Protein AF-0000000083251288 (afdb_homodimer)

Structure (mmCIF, N/CA/C/O backbone):
data_AF-0000000083251288-model_v1
#
loop_
_entity.id
_entity.type
_entity.pdbx_description
1 polymer 'Glycosyl hydrolase family 43'
#
loop_
_atom_site.group_PDB
_atom_site.id
_atom_site.type_symbol
_atom_site.label_atom_id
_atom_site.label_alt_id
_atom_site.label_comp_id
_atom_site.label_asym_id
_atom_site.label_entity_id
_atom_site.label_seq_id
_atom_site.pdbx_PDB_ins_code
_atom_site.Cartn_x
_atom_site.Cartn_y
_atom_site.Cartn_z
_atom_site.occupancy
_atom_site.B_iso_or_equiv
_atom_site.auth_seq_id
_atom_site.auth_comp_id
_atom_site.auth_asym_id
_atom_site.auth_atom_id
_atom_site.pdbx_PDB_model_num
ATOM 1 N N . MET A 1 1 ? -19.125 -32.562 -1.504 1 80.56 1 MET A N 1
ATOM 2 C CA . MET A 1 1 ? -19.219 -31.297 -2.209 1 80.56 1 MET A CA 1
ATOM 3 C C . MET A 1 1 ? -17.906 -30.531 -2.102 1 80.56 1 MET A C 1
ATOM 5 O O . MET A 1 1 ? -17.266 -30.531 -1.051 1 80.56 1 MET A O 1
ATOM 9 N N . GLN A 1 2 ? -17.344 -30.094 -3.359 1 93.19 2 GLN A N 1
ATOM 10 C CA . GLN A 1 2 ? -16.078 -29.359 -3.344 1 93.19 2 GLN A CA 1
ATOM 11 C C . GLN A 1 2 ? -16.281 -27.906 -3.738 1 93.19 2 GLN A C 1
ATOM 13 O O . GLN A 1 2 ? -17.297 -27.562 -4.336 1 93.19 2 GLN A O 1
ATOM 18 N N . ALA A 1 3 ? -15.492 -27.047 -3.227 1 98.12 3 ALA A N 1
ATOM 19 C CA . ALA A 1 3 ? -15.398 -25.625 -3.588 1 98.12 3 ALA A CA 1
ATOM 20 C C . ALA A 1 3 ? -13.969 -25.266 -3.979 1 98.12 3 ALA A C 1
ATOM 22 O O . ALA A 1 3 ? -13.133 -26.141 -4.195 1 98.12 3 ALA A O 1
ATOM 23 N N . TYR A 1 4 ? -13.805 -23.938 -4.242 1 98.31 4 TYR A N 1
ATOM 24 C CA . TYR A 1 4 ? -12.516 -23.547 -4.781 1 98.31 4 TYR A CA 1
ATOM 25 C C . TYR A 1 4 ? -12.055 -22.219 -4.176 1 98.31 4 TYR A C 1
ATOM 27 O O . TYR A 1 4 ? -12.875 -21.359 -3.863 1 98.31 4 TYR A O 1
ATOM 35 N N . VAL A 1 5 ? -10.758 -22.109 -3.984 1 98.44 5 VAL A N 1
ATOM 36 C CA . VAL A 1 5 ? -10.141 -20.828 -3.646 1 98.44 5 VAL A CA 1
ATOM 37 C C . VAL A 1 5 ? -9.141 -20.438 -4.734 1 98.44 5 VAL A C 1
ATOM 39 O O . VAL A 1 5 ? -8.445 -21.281 -5.281 1 98.44 5 VAL A O 1
ATOM 42 N N . PHE A 1 6 ? -9.18 -19.234 -5.105 1 97.56 6 PHE A N 1
ATOM 43 C CA . PHE A 1 6 ? -8.266 -18.594 -6.051 1 97.56 6 PHE A CA 1
ATOM 44 C C . PHE A 1 6 ? -7.371 -17.578 -5.348 1 97.56 6 PHE A C 1
ATOM 46 O O . PHE A 1 6 ? -7.859 -16.609 -4.773 1 97.56 6 PHE A O 1
ATOM 53 N N . VAL A 1 7 ? -6.062 -17.797 -5.285 1 98 7 VAL A N 1
ATOM 54 C CA . VAL A 1 7 ? -5.105 -16.859 -4.703 1 98 7 VAL A CA 1
ATOM 55 C C . VAL A 1 7 ? -4.426 -16.062 -5.816 1 98 7 VAL A C 1
ATOM 57 O O . VAL A 1 7 ? -3.889 -16.641 -6.762 1 98 7 VAL A O 1
ATOM 60 N N . HIS A 1 8 ? -4.48 -14.727 -5.703 1 96.62 8 HIS A N 1
ATOM 61 C CA . HIS A 1 8 ? -4.066 -13.875 -6.805 1 96.62 8 HIS A CA 1
ATOM 62 C C . HIS A 1 8 ? -3.654 -12.492 -6.305 1 96.62 8 HIS A C 1
ATOM 64 O O . HIS A 1 8 ? -3.658 -12.242 -5.098 1 96.62 8 HIS A O 1
ATOM 70 N N . PHE A 1 9 ? -3.119 -11.734 -7.219 1 95.5 9 PHE A N 1
ATOM 71 C CA . PHE A 1 9 ? -2.908 -10.32 -6.93 1 95.5 9 PHE A CA 1
ATOM 72 C C . PHE A 1 9 ? -3.781 -9.445 -7.828 1 95.5 9 PHE A C 1
ATOM 74 O O . PHE A 1 9 ? -4.586 -9.961 -8.609 1 95.5 9 PHE A O 1
ATOM 81 N N . LYS A 1 10 ? -3.758 -8.188 -7.598 1 90.5 10 LYS A N 1
ATOM 82 C CA . LYS A 1 10 ? -4.414 -7.203 -8.453 1 90.5 10 LYS A CA 1
ATOM 83 C C . LYS A 1 10 ? -3.393 -6.301 -9.133 1 90.5 10 LYS A C 1
ATOM 85 O O . LYS A 1 10 ? -2.398 -5.902 -8.523 1 90.5 10 LYS A O 1
ATOM 90 N N . GLU A 1 11 ? -3.604 -6.109 -10.32 1 86.5 11 GLU A N 1
ATOM 91 C CA . GLU A 1 11 ? -2.717 -5.184 -11.023 1 86.5 11 GLU A CA 1
ATOM 92 C C . GLU A 1 11 ? -3.162 -3.736 -10.828 1 86.5 11 GLU A C 1
ATOM 94 O O . GLU A 1 11 ? -4.098 -3.275 -11.477 1 86.5 11 GLU A O 1
ATOM 99 N N . LYS A 1 12 ? -2.48 -3.143 -9.891 1 86.12 12 LYS A N 1
ATOM 100 C CA . LYS A 1 12 ? -2.68 -1.728 -9.586 1 86.12 12 LYS A CA 1
ATOM 101 C C . LYS A 1 12 ? -1.348 -0.984 -9.531 1 86.12 12 LYS A C 1
ATOM 103 O O . LYS A 1 12 ? -0.313 -1.575 -9.219 1 86.12 12 LYS A O 1
ATOM 108 N N . ARG A 1 13 ? -1.428 0.3 -9.805 1 87.62 13 ARG A N 1
ATOM 109 C CA . ARG A 1 13 ? -0.228 1.123 -9.688 1 87.62 13 ARG A CA 1
ATOM 110 C C . ARG A 1 13 ? -0.045 1.636 -8.266 1 87.62 13 ARG A C 1
ATOM 112 O O . ARG A 1 13 ? 0.774 2.523 -8.023 1 87.62 13 ARG A O 1
ATOM 119 N N . THR A 1 14 ? -0.811 1.129 -7.383 1 92.06 14 THR A N 1
ATOM 120 C CA . THR A 1 14 ? -0.75 1.495 -5.973 1 92.06 14 THR A CA 1
ATOM 121 C C . THR A 1 14 ? -0.224 0.334 -5.137 1 92.06 14 THR A C 1
ATOM 123 O O . THR A 1 14 ? -0.288 -0.823 -5.559 1 92.06 14 THR A O 1
ATOM 126 N N . PRO A 1 15 ? 0.339 0.63 -3.998 1 91.5 15 PRO A N 1
ATOM 127 C CA . PRO A 1 15 ? 1.027 -0.405 -3.223 1 91.5 15 PRO A CA 1
ATOM 128 C C . PRO A 1 15 ? 0.085 -1.506 -2.74 1 91.5 15 PRO A C 1
ATOM 130 O O . PRO A 1 15 ? 0.54 -2.547 -2.26 1 91.5 15 PRO A O 1
ATOM 133 N N . ASP A 1 16 ? -1.212 -1.364 -2.838 1 91.81 16 ASP A N 1
ATOM 134 C CA . ASP A 1 16 ? -2.145 -2.389 -2.379 1 91.81 16 ASP A CA 1
ATOM 135 C C . ASP A 1 16 ? -2.49 -3.361 -3.504 1 91.81 16 ASP A C 1
ATOM 137 O O . ASP A 1 16 ? -3.266 -4.301 -3.305 1 91.81 16 ASP A O 1
ATOM 141 N N . GLY A 1 17 ? -1.957 -3.221 -4.629 1 91.81 17 GLY A N 1
ATOM 142 C CA . GLY A 1 17 ? -2.273 -4.09 -5.75 1 91.81 17 GLY A CA 1
ATOM 143 C C . GLY A 1 17 ? -1.552 -5.422 -5.695 1 91.81 17 GLY A C 1
ATOM 144 O O . GLY A 1 17 ? -2.186 -6.48 -5.723 1 91.81 17 GLY A O 1
ATOM 145 N N . GLU A 1 18 ? -0.26 -5.402 -5.699 1 94.44 18 GLU A N 1
ATOM 146 C CA . GLU A 1 18 ? 0.571 -6.602 -5.727 1 94.44 18 GLU A CA 1
ATOM 147 C C . GLU A 1 18 ? 0.778 -7.16 -4.32 1 94.44 18 GLU A C 1
ATOM 149 O O . GLU A 1 18 ? 1.913 -7.262 -3.848 1 94.44 18 GLU A O 1
ATOM 154 N N . GLN A 1 19 ? -0.392 -7.516 -3.691 1 96.94 19 GLN A N 1
ATOM 155 C CA . GLN A 1 19 ? -0.513 -8.211 -2.414 1 96.94 19 GLN A CA 1
ATOM 156 C C . GLN A 1 19 ? -1.325 -9.492 -2.557 1 96.94 19 GLN A C 1
ATOM 158 O O . GLN A 1 19 ? -1.715 -9.867 -3.664 1 96.94 19 GLN A O 1
ATOM 163 N N . VAL A 1 20 ? -1.642 -10.18 -1.428 1 97.69 20 VAL A N 1
ATOM 164 C CA . VAL A 1 20 ? -2.314 -11.469 -1.509 1 97.69 20 VAL A CA 1
ATOM 165 C C . VAL A 1 20 ? -3.826 -11.273 -1.425 1 97.69 20 VAL A C 1
ATOM 167 O O . VAL A 1 20 ? -4.336 -10.758 -0.427 1 97.69 20 VAL A O 1
ATOM 170 N N . TYR A 1 21 ? -4.496 -11.695 -2.424 1 96.81 21 TYR A N 1
ATOM 171 C CA . TYR A 1 21 ? -5.953 -11.664 -2.492 1 96.81 21 TYR A CA 1
ATOM 172 C C . TYR A 1 21 ? -6.52 -13.062 -2.691 1 96.81 21 TYR A C 1
ATOM 174 O O . TYR A 1 21 ? -5.855 -13.93 -3.258 1 96.81 21 TYR A O 1
ATOM 182 N N . PHE A 1 22 ? -7.746 -13.203 -2.199 1 97.75 22 PHE A N 1
ATOM 183 C CA . PHE A 1 22 ? -8.438 -14.477 -2.381 1 97.75 22 PHE A CA 1
ATOM 184 C C . PHE A 1 22 ? -9.766 -14.266 -3.1 1 97.75 22 PHE A C 1
ATOM 186 O O . PHE A 1 22 ? -10.438 -13.25 -2.891 1 97.75 22 PHE A O 1
ATOM 193 N N . GLY A 1 23 ? -10.109 -15.156 -3.932 1 97.06 23 GLY A N 1
ATOM 194 C CA . GLY A 1 23 ? -11.453 -15.406 -4.438 1 97.06 23 GLY A CA 1
ATOM 195 C C . GLY A 1 23 ? -11.953 -16.812 -4.145 1 97.06 23 GLY A C 1
ATOM 196 O O . GLY A 1 23 ? -11.156 -17.734 -3.971 1 97.06 23 GLY A O 1
ATOM 197 N N . ILE A 1 24 ? -13.273 -16.938 -4.066 1 98.06 24 ILE A N 1
ATOM 198 C CA . ILE A 1 24 ? -13.828 -18.281 -3.824 1 98.06 24 ILE A CA 1
ATOM 199 C C . ILE A 1 24 ? -14.977 -18.531 -4.789 1 98.06 24 ILE A C 1
ATOM 201 O O . ILE A 1 24 ? -15.57 -17.594 -5.336 1 98.06 24 ILE A O 1
ATOM 205 N N . SER A 1 25 ? -15.219 -19.75 -5.004 1 97.12 25 SER A N 1
ATOM 206 C CA . SER A 1 25 ? -16.297 -20.219 -5.875 1 97.12 25 SER A CA 1
ATOM 207 C C . SER A 1 25 ? -16.812 -21.578 -5.445 1 97.12 25 SER A C 1
ATOM 209 O O . SER A 1 25 ? -16.031 -22.438 -5.031 1 97.12 25 SER A O 1
ATOM 211 N N . LYS A 1 26 ? -18.109 -21.812 -5.594 1 95.81 26 LYS A N 1
ATOM 212 C CA . LYS A 1 26 ? -18.703 -23.109 -5.285 1 95.81 26 LYS A CA 1
ATOM 213 C C . LYS A 1 26 ? -18.641 -24.047 -6.492 1 95.81 26 LYS A C 1
ATOM 215 O O . LYS A 1 26 ? -18.672 -25.266 -6.34 1 95.81 26 LYS A O 1
ATOM 220 N N . ASP A 1 27 ? -18.562 -23.422 -7.66 1 93.62 27 ASP A N 1
ATOM 221 C CA . ASP A 1 27 ? -18.734 -24.266 -8.836 1 93.62 27 ASP A CA 1
ATOM 222 C C . ASP A 1 27 ? -17.547 -24.141 -9.781 1 93.62 27 ASP A C 1
ATOM 224 O O . ASP A 1 27 ? -17.484 -24.828 -10.805 1 93.62 27 ASP A O 1
ATOM 228 N N . GLY A 1 28 ? -16.609 -23.266 -9.523 1 92.81 28 GLY A N 1
ATOM 229 C CA . GLY A 1 28 ? -15.453 -23.078 -10.383 1 92.81 28 GLY A CA 1
ATOM 230 C C . GLY A 1 28 ? -15.695 -22.078 -11.492 1 92.81 28 GLY A C 1
ATOM 231 O O . GLY A 1 28 ? -14.789 -21.766 -12.266 1 92.81 28 GLY A O 1
ATOM 232 N N . PHE A 1 29 ? -16.891 -21.406 -11.523 1 92.69 29 PHE A N 1
ATOM 233 C CA . PHE A 1 29 ? -17.219 -20.5 -12.617 1 92.69 29 PHE A CA 1
ATOM 234 C C . PHE A 1 29 ? -17.656 -19.141 -12.07 1 92.69 29 PHE A C 1
ATOM 236 O O . PHE A 1 29 ? -17.328 -18.109 -12.656 1 92.69 29 PHE A O 1
ATOM 243 N N . GLN A 1 30 ? -18.359 -19.203 -11.039 1 93.62 30 GLN A N 1
ATOM 244 C CA . GLN A 1 30 ? -18.797 -17.969 -10.398 1 93.62 30 GLN A CA 1
ATOM 245 C C . GLN A 1 30 ? -17.938 -17.641 -9.18 1 93.62 30 GLN A C 1
ATOM 247 O O . GLN A 1 30 ? -18 -18.328 -8.164 1 93.62 30 GLN A O 1
ATOM 252 N N . TRP A 1 31 ? -17.266 -16.562 -9.312 1 94.81 31 TRP A N 1
ATOM 253 C CA . TRP A 1 31 ? -16.266 -16.266 -8.289 1 94.81 31 TRP A CA 1
ATOM 254 C C . TRP A 1 31 ? -16.656 -15.008 -7.512 1 94.81 31 TRP A C 1
ATOM 256 O O . TRP A 1 31 ? -17.281 -14.094 -8.062 1 94.81 31 TRP A O 1
ATOM 266 N N . GLU A 1 32 ? -16.344 -14.977 -6.277 1 95.44 32 GLU A N 1
ATOM 267 C CA . GLU A 1 32 ? -16.547 -13.805 -5.426 1 95.44 32 GLU A CA 1
ATOM 268 C C . GLU A 1 32 ? -15.297 -13.477 -4.629 1 95.44 32 GLU A C 1
ATOM 270 O O . GLU A 1 32 ? -14.477 -14.359 -4.348 1 95.44 32 GLU A O 1
ATOM 275 N N . ALA A 1 33 ? -15.188 -12.25 -4.301 1 95.25 33 ALA A N 1
ATOM 276 C CA . ALA A 1 33 ? -14.008 -11.797 -3.562 1 95.25 33 ALA A CA 1
ATOM 277 C C . ALA A 1 33 ? -14.109 -12.172 -2.088 1 95.25 33 ALA A C 1
ATOM 279 O O . ALA A 1 33 ? -15.211 -12.273 -1.539 1 95.25 33 ALA A O 1
ATOM 280 N N . VAL A 1 34 ? -12.992 -12.375 -1.491 1 96.75 34 VAL A N 1
ATOM 281 C CA . VAL A 1 34 ? -12.875 -12.602 -0.055 1 96.75 34 VAL A CA 1
ATOM 282 C C . VAL A 1 34 ? -12.398 -11.32 0.632 1 96.75 34 VAL A C 1
ATOM 284 O O . VAL A 1 34 ? -11.766 -10.469 0.005 1 96.75 34 VAL A O 1
ATOM 287 N N . ASN A 1 35 ? -12.766 -11.133 1.921 1 95.31 35 ASN A N 1
ATOM 288 C CA . ASN A 1 35 ? -12.352 -10 2.738 1 95.31 35 ASN A CA 1
ATOM 289 C C . ASN A 1 35 ? -12.773 -8.672 2.115 1 95.31 35 ASN A C 1
ATOM 291 O O . ASN A 1 35 ? -11.992 -7.715 2.098 1 95.31 35 ASN A O 1
ATOM 295 N N . GLU A 1 36 ? -13.906 -8.734 1.482 1 90.19 36 GLU A N 1
ATOM 296 C CA . GLU A 1 36 ? -14.516 -7.559 0.87 1 90.19 36 GLU A CA 1
ATOM 297 C C . GLU A 1 36 ? -13.625 -6.973 -0.218 1 90.19 36 GLU A C 1
ATOM 299 O O . GLU A 1 36 ? -13.594 -5.758 -0.419 1 90.19 36 GLU A O 1
ATOM 304 N N . GLY A 1 37 ? -12.812 -7.848 -0.796 1 90.88 37 GLY A N 1
ATOM 305 C CA . GLY A 1 37 ? -11.977 -7.418 -1.906 1 90.88 37 GLY A CA 1
ATOM 306 C C . GLY A 1 37 ? -10.68 -6.77 -1.463 1 90.88 37 GLY A C 1
ATOM 307 O O . GLY A 1 37 ? -9.945 -6.211 -2.281 1 90.88 37 GLY A O 1
ATOM 308 N N . ASN A 1 38 ? -10.336 -6.812 -0.166 1 91.44 38 ASN A N 1
ATOM 309 C CA . ASN A 1 38 ? -9.078 -6.297 0.355 1 91.44 38 ASN A CA 1
ATOM 310 C C . ASN A 1 38 ? -8.023 -7.395 0.469 1 91.44 38 ASN A C 1
ATOM 312 O O . ASN A 1 38 ? -8.359 -8.578 0.501 1 91.44 38 ASN A O 1
ATOM 316 N N . PRO A 1 39 ? -6.773 -6.996 0.519 1 94.5 39 PRO A N 1
ATOM 317 C CA . PRO A 1 39 ? -5.738 -8.023 0.658 1 94.5 39 PRO A CA 1
ATOM 318 C C . PRO A 1 39 ? -5.91 -8.867 1.919 1 94.5 39 PRO A C 1
ATOM 320 O O . PRO A 1 39 ? -6.289 -8.344 2.971 1 94.5 39 PRO A O 1
ATOM 323 N N . VAL A 1 40 ? -5.637 -10.109 1.778 1 96.06 40 VAL A N 1
ATOM 324 C CA . VAL A 1 40 ? -5.656 -11.031 2.906 1 96.06 40 VAL A CA 1
ATOM 325 C C . VAL A 1 40 ? -4.301 -11.023 3.609 1 96.06 40 VAL A C 1
ATOM 327 O O . VAL A 1 40 ? -4.23 -11.172 4.832 1 96.06 40 VAL A O 1
ATOM 330 N N . LEU A 1 41 ? -3.229 -10.891 2.871 1 96.12 41 LEU A N 1
ATOM 331 C CA . LEU A 1 41 ? -1.868 -10.773 3.385 1 96.12 41 LEU A CA 1
ATOM 332 C C . LEU A 1 41 ? -1.129 -9.625 2.699 1 96.12 41 LEU A C 1
ATOM 334 O O . LEU A 1 41 ? -1.398 -9.312 1.536 1 96.12 41 LEU A O 1
ATOM 338 N N . TRP A 1 42 ? -0.216 -9.102 3.443 1 94.88 42 TRP A N 1
ATOM 339 C CA . TRP A 1 42 ? 0.655 -8.039 2.947 1 94.88 42 TRP A CA 1
ATOM 340 C C . TRP A 1 42 ? 2.117 -8.477 2.98 1 94.88 42 TRP A C 1
ATOM 342 O O . TRP A 1 42 ? 2.547 -9.148 3.916 1 94.88 42 TRP A O 1
ATOM 352 N N . SER A 1 43 ? 2.887 -8.062 2.021 1 95.81 43 SER A N 1
ATOM 353 C CA . SER A 1 43 ? 4.324 -8.305 2.023 1 95.81 43 SER A CA 1
ATOM 354 C C . SER A 1 43 ? 5.07 -7.199 2.766 1 95.81 43 SER A C 1
ATOM 356 O O . SER A 1 43 ? 4.902 -6.02 2.463 1 95.81 43 SER A O 1
ATOM 358 N N . TYR A 1 44 ? 5.91 -7.555 3.674 1 93.31 44 TYR A N 1
ATOM 359 C CA . TYR A 1 44 ? 6.637 -6.586 4.488 1 93.31 44 TYR A CA 1
ATOM 360 C C . TYR A 1 44 ? 8.117 -6.559 4.117 1 93.31 44 TYR A C 1
ATOM 362 O O . TYR A 1 44 ? 8.812 -5.578 4.387 1 93.31 44 TYR A O 1
ATOM 370 N N . TYR A 1 45 ? 8.562 -7.605 3.551 1 94.12 45 TYR A N 1
ATOM 371 C CA . TYR A 1 45 ? 9.984 -7.758 3.273 1 94.12 45 TYR A CA 1
ATOM 372 C C . TYR A 1 45 ? 10.242 -7.875 1.776 1 94.12 45 TYR A C 1
ATOM 374 O O . TYR A 1 45 ? 9.305 -8.062 0.994 1 94.12 45 TYR A O 1
ATOM 382 N N . GLY A 1 46 ? 11.492 -7.754 1.396 1 93.94 46 GLY A N 1
ATOM 383 C CA . GLY A 1 46 ? 11.852 -7.832 -0.012 1 93.94 46 GLY A CA 1
ATOM 384 C C . GLY A 1 46 ? 11.406 -6.621 -0.81 1 93.94 46 GLY A C 1
ATOM 385 O O . GLY A 1 46 ? 11.68 -5.484 -0.423 1 93.94 46 GLY A O 1
ATOM 386 N N . ASP A 1 47 ? 10.75 -6.902 -1.907 1 94.44 47 ASP A N 1
ATOM 387 C CA . ASP A 1 47 ? 10.328 -5.824 -2.797 1 94.44 47 ASP A CA 1
ATOM 388 C C . ASP A 1 47 ? 9.055 -5.156 -2.289 1 94.44 47 ASP A C 1
ATOM 390 O O . ASP A 1 47 ? 8.562 -4.207 -2.9 1 94.44 47 ASP A O 1
ATOM 394 N N . LYS A 1 48 ? 8.445 -5.742 -1.238 1 92.62 48 LYS A N 1
ATOM 395 C CA . LYS A 1 48 ? 7.254 -5.23 -0.56 1 92.62 48 LYS A CA 1
ATOM 396 C C . LYS A 1 48 ? 6.027 -5.312 -1.462 1 92.62 48 LYS A C 1
ATOM 398 O O . LYS A 1 48 ? 5.141 -4.461 -1.393 1 92.62 48 LYS A O 1
ATOM 403 N N . GLY A 1 49 ? 6.031 -6.195 -2.348 1 96.19 49 GLY A N 1
ATOM 404 C CA . GLY A 1 49 ? 4.961 -6.656 -3.221 1 96.19 49 GLY A CA 1
ATOM 405 C C . GLY A 1 49 ? 5.125 -8.102 -3.654 1 96.19 49 GLY A C 1
ATOM 406 O O . GLY A 1 49 ? 6.246 -8.617 -3.707 1 96.19 49 GLY A O 1
ATOM 407 N N . VAL A 1 50 ? 4.02 -8.711 -3.924 1 97.88 50 VAL A N 1
ATOM 408 C CA . VAL A 1 50 ? 4.059 -10.094 -4.371 1 97.88 50 VAL A CA 1
ATOM 409 C C . VAL A 1 50 ? 3.107 -10.281 -5.551 1 97.88 50 VAL A C 1
ATOM 411 O O . VAL A 1 50 ? 2.041 -9.672 -5.602 1 97.88 50 VAL A O 1
ATOM 414 N N . ARG A 1 51 ? 3.564 -11.18 -6.445 1 96.56 51 ARG A N 1
ATOM 415 C CA . ARG A 1 51 ? 2.795 -11.492 -7.648 1 96.56 51 ARG A CA 1
ATOM 416 C C . ARG A 1 51 ? 2.93 -12.961 -8.023 1 96.56 51 ARG A C 1
ATOM 418 O O . ARG A 1 51 ? 3.719 -13.695 -7.418 1 96.56 51 ARG A O 1
ATOM 425 N N . ASP A 1 52 ? 2.109 -13.367 -8.93 1 97.62 52 ASP A N 1
ATOM 426 C CA . ASP A 1 52 ? 2.209 -14.672 -9.57 1 97.62 52 ASP A CA 1
ATOM 427 C C . ASP A 1 52 ? 2.156 -15.797 -8.539 1 97.62 52 ASP A C 1
ATOM 429 O O . ASP A 1 52 ? 3.107 -16.578 -8.406 1 97.62 52 ASP A O 1
ATOM 433 N N . PHE A 1 53 ? 1.043 -16.031 -7.977 1 97.12 53 PHE A N 1
ATOM 434 C CA . PHE A 1 53 ? 0.875 -16.891 -6.801 1 97.12 53 PHE A CA 1
ATOM 435 C C . PHE A 1 53 ? 0.673 -18.344 -7.211 1 97.12 53 PHE A C 1
ATOM 437 O O . PHE A 1 53 ? 0.068 -18.625 -8.25 1 97.12 53 PHE A O 1
ATOM 444 N N . THR A 1 54 ? 1.161 -19.172 -6.336 1 98.31 54 THR A N 1
ATOM 445 C CA . THR A 1 54 ? 0.633 -20.531 -6.285 1 98.31 54 THR A CA 1
ATOM 446 C C . THR A 1 54 ? 0.21 -20.906 -4.863 1 98.31 54 THR A C 1
ATOM 448 O O . THR A 1 54 ? 0.736 -20.344 -3.895 1 98.31 54 THR A O 1
ATOM 451 N N . ILE A 1 55 ? -0.781 -21.75 -4.773 1 98.69 55 ILE A N 1
ATOM 452 C CA . ILE A 1 55 ? -1.216 -22.312 -3.504 1 98.69 55 ILE A CA 1
ATOM 453 C C . ILE A 1 55 ? -1.345 -23.828 -3.635 1 98.69 55 ILE A C 1
ATOM 455 O O . ILE A 1 55 ? -1.817 -24.328 -4.656 1 98.69 55 ILE A O 1
ATOM 459 N N . THR A 1 56 ? -0.941 -24.5 -2.607 1 98.12 56 THR A N 1
ATOM 460 C CA . THR A 1 56 ? -1.1 -25.953 -2.559 1 98.12 56 THR A CA 1
ATOM 461 C C . THR A 1 56 ? -1.479 -26.406 -1.152 1 98.12 56 THR A C 1
ATOM 463 O O . THR A 1 56 ? -1.319 -25.656 -0.187 1 98.12 56 THR A O 1
ATOM 466 N N . ARG A 1 57 ? -2.125 -27.547 -1.102 1 98.12 57 ARG A N 1
ATOM 467 C CA . ARG A 1 57 ? -2.32 -28.281 0.145 1 98.12 57 ARG A CA 1
ATOM 468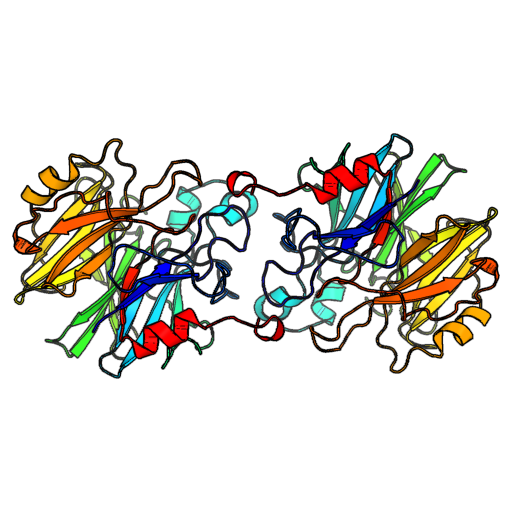 C C . ARG A 1 57 ? -1.332 -29.438 0.261 1 98.12 57 ARG A C 1
ATOM 470 O O . ARG A 1 57 ? -1.298 -30.312 -0.598 1 98.12 57 ARG A O 1
ATOM 477 N N . THR A 1 58 ? -0.563 -29.422 1.301 1 98 58 THR A N 1
ATOM 478 C CA . THR A 1 58 ? 0.44 -30.453 1.477 1 98 58 THR A CA 1
ATOM 479 C C . THR A 1 58 ? -0.217 -31.781 1.869 1 98 58 THR A C 1
ATOM 481 O O . THR A 1 58 ? -1.401 -31.812 2.209 1 98 58 THR A O 1
ATOM 484 N N . LYS A 1 59 ? 0.573 -32.844 1.823 1 95.56 59 LYS A N 1
ATOM 485 C CA . LYS A 1 59 ? 0.084 -34.156 2.205 1 95.56 59 LYS A CA 1
ATOM 486 C C . LYS A 1 59 ? -0.374 -34.188 3.66 1 95.56 59 LYS A C 1
ATOM 488 O O . LYS A 1 59 ? -1.242 -34.969 4.035 1 95.56 59 LYS A O 1
ATOM 493 N N . GLU A 1 60 ? 0.164 -33.281 4.461 1 95.44 60 GLU A N 1
ATOM 494 C CA . GLU A 1 60 ? -0.183 -33.188 5.875 1 95.44 60 GLU A CA 1
ATOM 495 C C . GLU A 1 60 ? -1.398 -32.312 6.09 1 95.44 60 GLU A C 1
ATOM 497 O O . GLU A 1 60 ? -1.869 -32.156 7.219 1 95.44 60 GLU A O 1
ATOM 502 N N . GLY A 1 61 ? -1.84 -31.719 5.043 1 96.81 61 GLY A N 1
ATOM 503 C CA . GLY A 1 61 ? -3.062 -30.938 5.137 1 96.81 61 GLY A CA 1
ATOM 504 C C . GLY A 1 61 ? -2.807 -29.453 5.324 1 96.81 61 GLY A C 1
ATOM 505 O O . GLY A 1 61 ? -3.748 -28.672 5.461 1 96.81 61 GLY A O 1
ATOM 506 N N . LYS A 1 62 ? -1.558 -29.062 5.207 1 97.88 62 LYS A N 1
ATOM 507 C CA . LYS A 1 62 ? -1.204 -27.656 5.367 1 97.88 62 LYS A CA 1
ATOM 508 C C . LYS A 1 62 ? -1.302 -26.906 4.039 1 97.88 62 LYS A C 1
ATOM 510 O O . LYS A 1 62 ? -0.986 -27.469 2.986 1 97.88 62 LYS A O 1
ATOM 515 N N . PHE A 1 63 ? -1.727 -25.656 4.188 1 98.81 63 PHE A N 1
ATOM 516 C CA . PHE A 1 63 ? -1.76 -24.812 2.998 1 98.81 63 PHE A CA 1
ATOM 517 C C . PHE A 1 63 ? -0.463 -24.031 2.859 1 98.81 63 PHE A C 1
ATOM 519 O O . PHE A 1 63 ? 0.07 -23.516 3.848 1 98.81 63 PHE A O 1
ATOM 526 N N . VAL A 1 64 ? 0.075 -23.922 1.651 1 98.81 64 VAL A N 1
ATOM 527 C CA . VAL A 1 64 ? 1.291 -23.172 1.364 1 98.81 64 VAL A CA 1
ATOM 528 C C . VAL A 1 64 ? 1.054 -22.234 0.182 1 98.81 64 VAL A C 1
ATOM 530 O O . VAL A 1 64 ? 0.569 -22.656 -0.869 1 98.81 64 VAL A O 1
ATOM 533 N N . ILE A 1 65 ? 1.328 -20.969 0.416 1 98.81 65 ILE A N 1
ATOM 534 C CA . ILE A 1 65 ? 1.373 -19.984 -0.669 1 98.81 65 ILE A CA 1
ATOM 535 C C . ILE A 1 65 ? 2.826 -19.672 -1.017 1 98.81 65 ILE A C 1
ATOM 537 O O . ILE A 1 65 ? 3.658 -19.5 -0.124 1 98.81 65 ILE A O 1
ATOM 541 N N . LEU A 1 66 ? 3.143 -19.672 -2.248 1 98.75 66 LEU A N 1
ATOM 542 C CA . LEU A 1 66 ? 4.418 -19.219 -2.793 1 98.75 66 LEU A CA 1
ATOM 543 C C . LEU A 1 66 ? 4.207 -18.203 -3.9 1 98.75 66 LEU A C 1
ATOM 545 O O . LEU A 1 66 ? 3.326 -18.359 -4.746 1 98.75 66 LEU A O 1
ATOM 549 N N . ALA A 1 67 ? 5.012 -17.109 -3.873 1 98.69 67 ALA A N 1
ATOM 550 C CA . ALA A 1 67 ? 4.746 -16.016 -4.797 1 98.69 67 ALA A CA 1
ATOM 551 C C . ALA A 1 67 ? 6.047 -15.352 -5.246 1 98.69 67 ALA A C 1
ATOM 553 O O . ALA A 1 67 ? 7.078 -15.484 -4.586 1 98.69 67 ALA A O 1
ATOM 554 N N . THR A 1 68 ? 5.988 -14.719 -6.387 1 98.38 68 THR A N 1
ATOM 555 C CA . THR A 1 68 ? 7.082 -13.867 -6.84 1 98.38 68 THR A CA 1
ATOM 556 C C . THR A 1 68 ? 7.23 -12.656 -5.93 1 98.38 68 THR A C 1
ATOM 558 O O . THR A 1 68 ? 6.266 -11.93 -5.688 1 98.38 68 THR A O 1
ATOM 561 N N . ASP A 1 69 ? 8.438 -12.477 -5.398 1 97.81 69 ASP A N 1
ATOM 562 C CA . ASP A 1 69 ? 8.758 -11.266 -4.656 1 97.81 69 ASP A CA 1
ATOM 563 C C . ASP A 1 69 ? 9.031 -10.094 -5.602 1 97.81 69 ASP A C 1
ATOM 565 O O . ASP A 1 69 ? 10.18 -9.836 -5.961 1 97.81 69 ASP A O 1
ATOM 569 N N . LEU A 1 70 ? 7.926 -9.375 -5.914 1 96.88 70 LEU A N 1
ATOM 570 C CA . LEU A 1 70 ? 8.109 -8.305 -6.895 1 96.88 70 LEU A CA 1
ATOM 571 C C . LEU A 1 70 ? 6.965 -7.297 -6.812 1 96.88 70 LEU A C 1
ATOM 573 O O . LEU A 1 70 ? 5.793 -7.672 -6.871 1 96.88 70 LEU A O 1
ATOM 577 N N . SER A 1 71 ? 7.242 -6.059 -6.621 1 94.44 71 SER A N 1
ATOM 578 C CA . SER A 1 71 ? 6.352 -4.926 -6.848 1 94.44 71 SER A CA 1
ATOM 579 C C . SER A 1 71 ? 6.609 -4.285 -8.203 1 94.44 71 SER A C 1
ATOM 581 O O . SER A 1 71 ? 7.434 -3.375 -8.328 1 94.44 71 SER A O 1
ATOM 583 N N . LEU A 1 72 ? 5.91 -4.707 -9.203 1 92.25 72 LEU A N 1
ATOM 584 C CA . LEU A 1 72 ? 6.199 -4.312 -10.578 1 92.25 72 LEU A CA 1
ATOM 585 C C . LEU A 1 72 ? 5.453 -3.035 -10.945 1 92.25 72 LEU A C 1
ATOM 587 O O . LEU A 1 72 ? 6.07 -2.012 -11.25 1 92.25 72 LEU A O 1
ATOM 591 N N . SER A 1 73 ? 4.16 -3.082 -10.859 1 87.81 73 SER A N 1
ATOM 592 C CA . SER A 1 73 ? 3.332 -1.974 -11.328 1 87.81 73 SER A CA 1
ATOM 593 C C . SER A 1 73 ? 3.588 -0.711 -10.516 1 87.81 73 SER A C 1
ATOM 595 O O . SER A 1 73 ? 3.779 0.37 -11.07 1 87.81 73 SER A O 1
ATOM 597 N N . TYR A 1 74 ? 3.639 -0.906 -9.203 1 88.31 74 TYR A N 1
ATOM 598 C CA . TYR A 1 74 ? 3.947 0.202 -8.305 1 88.31 74 TYR A CA 1
ATOM 599 C C . TYR A 1 74 ? 5.406 0.623 -8.438 1 88.31 74 TYR A C 1
ATOM 601 O O . TYR A 1 74 ? 5.715 1.816 -8.43 1 88.31 74 TYR A O 1
ATOM 609 N N . GLY A 1 75 ? 6.266 -0.319 -8.656 1 88.62 75 GLY A N 1
ATOM 610 C CA . GLY A 1 75 ? 7.703 -0.109 -8.656 1 88.62 75 GLY A CA 1
ATOM 611 C C . GLY A 1 75 ? 8.234 0.376 -9.992 1 88.62 75 GLY A C 1
ATOM 612 O O . GLY A 1 75 ? 9.344 0.902 -10.07 1 88.62 75 GLY A O 1
ATOM 613 N N . MET A 1 76 ? 7.453 0.188 -11 1 85.88 76 MET A N 1
ATOM 614 C CA . MET A 1 76 ? 7.926 0.595 -12.32 1 85.88 76 MET A CA 1
ATOM 615 C C . MET A 1 76 ? 8.281 2.078 -12.336 1 85.88 76 MET A C 1
ATOM 617 O O . MET A 1 76 ? 9.305 2.469 -12.898 1 85.88 76 MET A O 1
ATOM 621 N N . LEU A 1 77 ? 7.516 2.832 -11.633 1 79.25 77 LEU A N 1
ATOM 622 C CA . LEU A 1 77 ? 7.672 4.281 -11.633 1 79.25 77 LEU A CA 1
ATOM 623 C C . LEU A 1 77 ? 8.781 4.715 -10.68 1 79.25 77 LEU A C 1
ATOM 625 O O . LEU A 1 77 ? 9.492 5.68 -10.953 1 79.25 77 LEU A O 1
ATOM 629 N N . ASN A 1 78 ? 9.047 3.945 -9.711 1 82.44 78 ASN A N 1
ATOM 630 C CA . ASN A 1 78 ? 9.844 4.523 -8.633 1 82.44 78 ASN A CA 1
ATOM 631 C C . ASN A 1 78 ? 11.094 3.689 -8.344 1 82.44 78 ASN A C 1
ATOM 633 O O . ASN A 1 78 ? 12.031 4.168 -7.703 1 82.44 78 ASN A O 1
ATOM 637 N N . GLN A 1 79 ? 11.141 2.488 -8.805 1 86 79 GLN A N 1
ATOM 638 C CA . GLN A 1 79 ? 12.25 1.636 -8.398 1 86 79 GLN A CA 1
ATOM 639 C C . GLN A 1 79 ? 12.914 0.978 -9.602 1 86 79 GLN A C 1
ATOM 641 O O . GLN A 1 79 ? 14.109 0.681 -9.57 1 86 79 GLN A O 1
ATOM 646 N N . TYR A 1 80 ? 12.234 0.711 -10.695 1 89.81 80 TYR A N 1
ATOM 647 C CA . TYR A 1 80 ? 12.797 -0.08 -11.781 1 89.81 80 TYR A CA 1
ATOM 648 C C . TYR A 1 80 ? 12.969 0.763 -13.047 1 89.81 80 TYR A C 1
ATOM 650 O O . TYR A 1 80 ? 13.328 0.245 -14.102 1 89.81 80 TYR A O 1
ATOM 658 N N . GLN A 1 81 ? 12.805 2.041 -12.906 1 85.75 81 GLN A N 1
ATOM 659 C CA . GLN A 1 81 ? 13.078 3.027 -13.945 1 85.75 81 GLN A CA 1
ATOM 660 C C . GLN A 1 81 ? 12.438 2.625 -15.266 1 85.75 81 GLN A C 1
ATOM 662 O O . GLN A 1 81 ? 13.062 2.744 -16.328 1 85.75 81 GLN A O 1
ATOM 667 N N . HIS A 1 82 ? 11.367 1.937 -15.211 1 88.88 82 HIS A N 1
ATOM 668 C CA . HIS A 1 82 ? 10.586 1.51 -16.375 1 88.88 82 HIS A CA 1
ATOM 669 C C . HIS A 1 82 ? 11.367 0.518 -17.219 1 88.88 82 HIS A C 1
ATOM 671 O O . HIS A 1 82 ? 11.258 0.531 -18.453 1 88.88 82 HIS A O 1
ATOM 677 N N . SER A 1 83 ? 12.219 -0.312 -16.625 1 92.19 83 SER A N 1
ATOM 678 C CA . SER A 1 83 ? 13.078 -1.229 -17.359 1 92.19 83 SER A CA 1
ATOM 679 C C . SER A 1 83 ? 12.75 -2.682 -17.031 1 92.19 83 SER A C 1
ATOM 681 O O . SER A 1 83 ? 13.125 -3.18 -15.961 1 92.19 83 SER A O 1
ATOM 683 N N . TRP A 1 84 ? 12.188 -3.338 -18.047 1 90.25 84 TRP A N 1
ATOM 684 C CA . TRP A 1 84 ? 11.93 -4.77 -17.906 1 90.25 84 TRP A CA 1
ATOM 685 C C . TRP A 1 84 ? 13.242 -5.543 -17.797 1 90.25 84 TRP A C 1
ATOM 687 O O . TRP A 1 84 ? 13.305 -6.559 -17.094 1 90.25 84 TRP A O 1
ATOM 697 N N . ALA A 1 85 ? 14.211 -5.062 -18.438 1 91.06 85 ALA A N 1
ATOM 698 C CA . ALA A 1 85 ? 15.523 -5.699 -18.375 1 91.06 85 ALA A CA 1
ATOM 699 C C . ALA A 1 85 ? 16.094 -5.645 -16.969 1 91.06 85 ALA A C 1
ATOM 701 O O . ALA A 1 85 ? 16.688 -6.613 -16.5 1 91.06 85 ALA A O 1
ATOM 702 N N . GLU A 1 86 ? 15.938 -4.5 -16.344 1 92.5 86 GLU A N 1
ATOM 703 C CA . GLU A 1 86 ? 16.406 -4.332 -14.977 1 92.5 86 GLU A CA 1
ATOM 704 C C . GLU A 1 86 ? 15.711 -5.301 -14.031 1 92.5 86 GLU A C 1
ATOM 706 O O . GLU A 1 86 ? 16.359 -5.934 -13.195 1 92.5 86 GLU A O 1
ATOM 711 N N . ILE A 1 87 ? 14.484 -5.461 -14.203 1 93.81 87 ILE A N 1
ATOM 712 C CA . ILE A 1 87 ? 13.703 -6.352 -13.344 1 93.81 87 ILE A CA 1
ATOM 713 C C . ILE A 1 87 ? 14.148 -7.797 -13.57 1 93.81 87 ILE A C 1
ATOM 715 O O . ILE A 1 87 ? 14.398 -8.531 -12.617 1 93.81 87 ILE A O 1
ATOM 719 N N . SER A 1 88 ? 14.211 -8.156 -14.836 1 93.25 88 SER A N 1
ATOM 720 C CA . SER A 1 88 ? 14.531 -9.531 -15.188 1 93.25 88 SER A CA 1
ATOM 721 C C . SER A 1 88 ? 15.914 -9.93 -14.672 1 93.25 88 SER A C 1
ATOM 723 O O . SER A 1 88 ? 16.109 -11.062 -14.227 1 93.25 88 SER A O 1
ATOM 725 N N . ARG A 1 89 ? 16.844 -9.016 -14.68 1 92.75 89 ARG A N 1
ATOM 726 C CA . ARG A 1 89 ? 18.219 -9.328 -14.352 1 92.75 89 ARG A CA 1
ATOM 727 C C . ARG A 1 89 ? 18.5 -9.102 -12.867 1 92.75 89 ARG A C 1
ATOM 729 O O . ARG A 1 89 ? 19.219 -9.883 -12.242 1 92.75 89 ARG A O 1
ATOM 736 N N . ASN A 1 90 ? 17.891 -8.086 -12.32 1 91.31 90 ASN A N 1
ATOM 737 C CA . ASN A 1 90 ? 18.312 -7.656 -10.992 1 91.31 90 ASN A CA 1
ATOM 738 C C . ASN A 1 90 ? 17.156 -7.684 -10 1 91.31 90 ASN A C 1
ATOM 740 O O . ASN A 1 90 ? 17.297 -7.238 -8.859 1 91.31 90 ASN A O 1
ATOM 744 N N . GLY 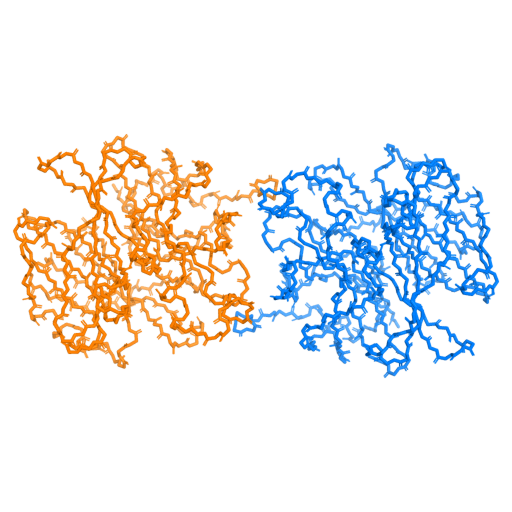A 1 91 ? 16.016 -8.125 -10.461 1 93 91 GLY A N 1
ATOM 745 C CA . GLY A 1 91 ? 14.914 -8.289 -9.539 1 93 91 GLY A CA 1
ATOM 746 C C . GLY A 1 91 ? 15.203 -9.289 -8.43 1 93 91 GLY A C 1
ATOM 747 O O . GLY A 1 91 ? 16.312 -9.805 -8.336 1 93 91 GLY A O 1
ATOM 748 N N . SER A 1 92 ? 14.258 -9.555 -7.648 1 94.81 92 SER 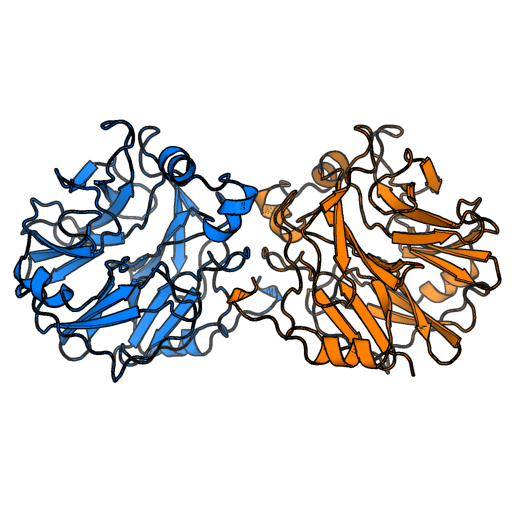A N 1
ATOM 749 C CA . SER A 1 92 ? 14.422 -10.375 -6.453 1 94.81 92 SER A CA 1
ATOM 750 C C . SER A 1 92 ? 14.797 -11.812 -6.816 1 94.81 92 SER A C 1
ATOM 752 O O . SER A 1 92 ? 14.234 -12.383 -7.754 1 94.81 92 SER A O 1
ATOM 754 N N . LYS A 1 93 ? 15.641 -12.383 -6.086 1 94.31 93 LYS A N 1
ATOM 755 C CA . LYS A 1 93 ? 16.031 -13.789 -6.234 1 94.31 93 LYS A CA 1
ATOM 756 C C . LYS A 1 93 ? 15.391 -14.648 -5.145 1 94.31 93 LYS A C 1
ATOM 758 O O . LYS A 1 93 ? 15.828 -15.773 -4.906 1 94.31 93 LYS A O 1
ATOM 763 N N . ASN A 1 94 ? 14.453 -14.062 -4.5 1 96 94 ASN A N 1
ATOM 764 C CA . ASN A 1 94 ? 13.688 -14.766 -3.477 1 96 94 ASN A CA 1
ATOM 765 C C . ASN A 1 94 ? 12.227 -14.938 -3.887 1 96 94 ASN A C 1
ATOM 767 O O . ASN A 1 94 ? 11.711 -14.148 -4.68 1 96 94 ASN A O 1
ATOM 771 N N . LEU A 1 95 ? 11.695 -15.953 -3.402 1 97.75 95 LEU A N 1
ATOM 772 C CA . LEU A 1 95 ? 10.242 -16.094 -3.387 1 97.75 95 LEU A CA 1
ATOM 773 C C . LEU A 1 95 ? 9.688 -15.836 -1.991 1 97.75 95 LEU A C 1
ATOM 775 O O . LEU A 1 95 ? 10.43 -15.883 -1.005 1 97.75 95 LEU A O 1
ATOM 779 N N . VAL A 1 96 ? 8.461 -15.531 -1.924 1 98.5 96 VAL A N 1
ATOM 780 C CA . VAL A 1 96 ? 7.789 -15.297 -0.651 1 98.5 96 VAL A CA 1
ATOM 781 C C . VAL A 1 96 ? 6.883 -16.469 -0.32 1 98.5 96 VAL A C 1
ATOM 783 O O . VAL A 1 96 ? 6.18 -16.984 -1.193 1 98.5 96 VAL A O 1
ATOM 786 N N . LEU A 1 97 ? 6.902 -16.891 0.954 1 98.75 97 LEU A N 1
ATOM 787 C CA . LEU A 1 97 ? 6.156 -18.078 1.362 1 98.75 97 LEU A CA 1
ATOM 788 C C . LEU A 1 97 ? 5.348 -17.797 2.625 1 98.75 97 LEU A C 1
ATOM 790 O O . LEU A 1 97 ? 5.844 -17.156 3.559 1 98.75 97 LEU A O 1
ATOM 794 N N . TRP A 1 98 ? 4.094 -18.219 2.664 1 98.69 98 TRP A N 1
ATOM 795 C CA . TRP A 1 98 ? 3.258 -18.297 3.859 1 98.69 98 TRP A CA 1
ATOM 796 C C . TRP A 1 98 ? 2.678 -19.703 4.031 1 98.69 98 TRP A C 1
ATOM 798 O O . TRP A 1 98 ? 2.451 -20.406 3.047 1 98.69 98 TRP A O 1
ATOM 808 N N . GLU A 1 99 ? 2.4 -20.078 5.227 1 98.62 99 GLU A N 1
ATOM 809 C CA . GLU A 1 99 ? 1.753 -21.344 5.551 1 98.62 99 GLU A CA 1
ATOM 810 C C . GLU A 1 99 ? 0.542 -21.141 6.457 1 98.62 99 GLU A C 1
ATOM 812 O O . GLU A 1 99 ? 0.524 -20.203 7.27 1 98.62 99 GLU A O 1
ATOM 817 N N . SER A 1 100 ? -0.426 -21.984 6.328 1 98.62 100 SER A N 1
ATOM 818 C CA . SER A 1 100 ? -1.642 -21.922 7.133 1 98.62 100 SER A CA 1
ATOM 819 C C . SER A 1 100 ? -2.221 -23.312 7.367 1 98.62 100 SER A C 1
ATOM 821 O O . SER A 1 100 ? -2.076 -24.203 6.527 1 98.62 100 SER A O 1
ATOM 823 N N . ASP A 1 101 ? -2.955 -23.469 8.477 1 98.31 101 ASP A N 1
ATOM 824 C CA . ASP A 1 101 ? -3.678 -24.703 8.75 1 98.31 101 ASP A CA 1
ATOM 825 C C . ASP A 1 101 ? -5.148 -24.578 8.359 1 98.31 101 ASP A C 1
ATOM 827 O O . ASP A 1 101 ? -5.863 -25.578 8.258 1 98.31 101 ASP A O 1
ATOM 831 N N . ASP A 1 102 ? -5.539 -23.375 8.133 1 98.12 102 ASP A N 1
ATOM 832 C CA . ASP A 1 102 ? -6.988 -23.234 8.031 1 98.12 102 ASP A CA 1
ATOM 833 C C . ASP A 1 102 ? -7.359 -22.172 7 1 98.12 102 ASP A C 1
ATOM 835 O O . ASP A 1 102 ? -8.523 -21.766 6.91 1 98.12 102 ASP A O 1
ATOM 839 N N . LEU A 1 103 ? -6.418 -21.547 6.234 1 98.12 103 LEU A N 1
ATOM 840 C CA . LEU A 1 103 ? -6.582 -20.562 5.168 1 98.12 103 LEU A CA 1
ATOM 841 C C . LEU A 1 103 ? -6.891 -19.188 5.742 1 98.12 103 LEU A C 1
ATOM 843 O O . LEU A 1 103 ? -7.062 -18.219 4.996 1 98.12 103 LEU A O 1
ATOM 847 N N . ILE A 1 104 ? -6.965 -19.016 6.996 1 96.19 104 ILE A N 1
ATOM 848 C CA . ILE A 1 104 ? -7.297 -17.75 7.633 1 96.19 104 ILE A CA 1
ATOM 849 C C . ILE A 1 104 ? -6.094 -17.234 8.422 1 96.19 104 ILE A C 1
ATOM 851 O O . ILE A 1 104 ? -5.738 -16.062 8.336 1 96.19 104 ILE A O 1
ATOM 855 N N . HIS A 1 105 ? -5.508 -18.094 9.281 1 95.88 105 HIS A N 1
ATOM 856 C CA . HIS A 1 105 ? -4.332 -17.766 10.07 1 95.88 105 HIS A CA 1
ATOM 857 C C . HIS A 1 105 ? -3.051 -18.203 9.367 1 95.88 105 HIS A C 1
ATOM 859 O O . HIS A 1 105 ? -2.807 -19.406 9.203 1 95.88 105 HIS A O 1
ATOM 865 N N . TRP A 1 106 ? -2.275 -17.234 8.984 1 97.44 106 TRP A N 1
ATOM 866 C CA . TRP A 1 106 ? -1.088 -17.531 8.188 1 97.44 106 TRP A CA 1
ATOM 867 C C . TRP A 1 106 ? 0.182 -17.234 8.977 1 97.44 106 TRP A C 1
ATOM 869 O O . TRP A 1 106 ? 0.177 -16.391 9.883 1 97.44 106 TRP A O 1
ATOM 879 N N . SER A 1 107 ? 1.23 -17.906 8.68 1 97.56 107 SER A N 1
ATOM 880 C CA . SER A 1 107 ? 2.547 -17.672 9.266 1 97.56 107 SER A CA 1
ATOM 881 C C . SER A 1 107 ? 3.074 -16.281 8.898 1 97.56 107 SER A C 1
ATOM 883 O O . SER A 1 107 ? 2.51 -15.609 8.039 1 97.56 107 SER A O 1
ATOM 885 N N . GLU A 1 108 ? 4.137 -15.945 9.586 1 95.31 108 GLU A N 1
ATOM 886 C CA . GLU A 1 108 ? 4.891 -14.781 9.133 1 95.31 108 GLU A CA 1
ATOM 887 C C . GLU A 1 108 ? 5.469 -15.008 7.738 1 95.31 108 GLU A C 1
ATOM 889 O O . GLU A 1 108 ? 5.656 -16.156 7.32 1 95.31 108 GLU A O 1
ATOM 894 N N . GLN A 1 109 ? 5.703 -13.898 7.066 1 96.81 109 GLN A N 1
ATOM 895 C CA . GLN A 1 109 ? 6.316 -13.938 5.742 1 96.81 109 GLN A CA 1
ATOM 896 C C . GLN A 1 109 ? 7.703 -14.57 5.801 1 96.81 109 GLN A C 1
ATOM 898 O O . GLN A 1 109 ? 8.523 -14.203 6.645 1 96.81 109 GLN A O 1
ATOM 903 N N . ARG A 1 110 ? 7.957 -15.516 4.945 1 97.94 110 ARG A N 1
ATOM 904 C CA . ARG A 1 110 ? 9.289 -16.094 4.77 1 97.94 110 ARG A CA 1
ATOM 905 C C . ARG A 1 110 ? 9.844 -15.781 3.385 1 97.94 110 ARG A C 1
ATOM 907 O O . ARG A 1 110 ? 9.117 -15.859 2.391 1 97.94 110 ARG A O 1
ATOM 914 N N . MET A 1 111 ? 11.078 -15.398 3.391 1 96.75 111 MET A N 1
ATOM 915 C CA . MET A 1 111 ? 11.797 -15.234 2.131 1 96.75 111 MET A CA 1
ATOM 916 C C . MET A 1 111 ? 12.562 -16.5 1.765 1 96.75 111 MET A C 1
ATOM 918 O O . MET A 1 111 ? 13.43 -16.953 2.516 1 96.75 111 MET A O 1
ATOM 922 N N . VAL A 1 112 ? 12.18 -17.047 0.58 1 96.81 112 VAL A N 1
ATOM 923 C CA . VAL A 1 112 ? 12.781 -18.297 0.146 1 96.81 112 VAL A CA 1
ATOM 924 C C . VAL A 1 112 ? 13.82 -18.031 -0.941 1 96.81 112 VAL A C 1
ATOM 926 O O . VAL A 1 112 ? 13.477 -17.641 -2.055 1 96.81 112 VAL A O 1
ATOM 929 N N . LYS A 1 113 ? 15.016 -18.25 -0.607 1 91.94 113 LYS A N 1
ATOM 930 C CA . LYS A 1 113 ? 16.078 -18.109 -1.595 1 91.94 113 LYS A CA 1
ATOM 931 C C . LYS A 1 113 ? 16.25 -19.391 -2.412 1 91.94 113 LYS A C 1
ATOM 933 O O . LYS A 1 113 ? 16.531 -20.453 -1.86 1 91.94 113 LYS A O 1
ATOM 938 N N . LEU A 1 114 ? 15.82 -19.156 -3.652 1 87.38 114 LEU A N 1
ATOM 939 C CA . LEU A 1 114 ? 15.984 -20.281 -4.57 1 87.38 114 LEU A CA 1
ATOM 940 C C . LEU A 1 114 ? 17.047 -19.969 -5.613 1 87.38 114 LEU A C 1
ATOM 942 O O . LEU A 1 114 ? 17.172 -18.844 -6.078 1 87.38 114 LEU A O 1
ATOM 946 N N . GLY A 1 115 ? 17.969 -20.688 -5.691 1 76.06 115 GLY A N 1
ATOM 947 C CA . GLY A 1 115 ? 18.984 -20.5 -6.719 1 76.06 115 GLY A CA 1
ATOM 948 C C . GLY A 1 115 ? 20.234 -19.797 -6.207 1 76.06 115 GLY A C 1
ATOM 949 O O . GLY A 1 115 ? 20.406 -19.641 -5 1 76.06 115 GLY A O 1
ATOM 950 N N . ASN A 1 116 ? 21.141 -19.469 -7.02 1 80.5 116 ASN A N 1
ATOM 951 C CA . ASN A 1 116 ? 22.359 -18.719 -6.723 1 80.5 116 ASN A CA 1
ATOM 952 C C . ASN A 1 116 ? 22.375 -17.375 -7.457 1 80.5 116 ASN A C 1
ATOM 954 O O . ASN A 1 116 ? 21.359 -16.922 -7.957 1 80.5 116 ASN A O 1
ATOM 958 N N . GLU A 1 117 ? 23.391 -16.766 -7.469 1 87.5 117 GLU A N 1
ATOM 959 C CA . GLU A 1 117 ? 23.531 -15.414 -8.008 1 87.5 117 GLU A CA 1
ATOM 960 C C . GLU A 1 117 ? 23.484 -15.422 -9.531 1 87.5 117 GLU A C 1
ATOM 962 O O . GLU A 1 117 ? 23.438 -14.359 -10.156 1 87.5 117 GLU A O 1
ATOM 967 N N . ASP A 1 118 ? 23.312 -16.625 -10.016 1 92.38 118 ASP A N 1
ATOM 968 C CA . ASP A 1 118 ? 23.281 -16.719 -11.477 1 92.38 118 ASP A CA 1
ATOM 969 C C . ASP A 1 118 ? 21.875 -16.469 -12.016 1 92.38 118 ASP A C 1
ATOM 971 O O . ASP A 1 118 ? 21.703 -16.219 -13.211 1 92.38 118 ASP A O 1
ATOM 975 N N . PHE A 1 119 ? 20.938 -16.516 -11.18 1 96.25 119 PHE A N 1
ATOM 976 C CA . PHE A 1 119 ? 19.562 -16.328 -11.609 1 96.25 119 PHE A CA 1
ATOM 977 C C . PHE A 1 119 ? 19.188 -14.852 -11.602 1 96.25 119 PHE A C 1
ATOM 979 O O . PHE A 1 119 ? 19.703 -14.078 -10.781 1 96.25 119 PHE A O 1
ATOM 986 N N . GLY A 1 120 ? 18.391 -14.453 -12.586 1 95.94 120 GLY A N 1
ATOM 987 C CA . GLY A 1 120 ? 17.656 -13.203 -12.438 1 95.94 120 GLY A CA 1
ATOM 988 C C . GLY A 1 120 ? 16.484 -13.312 -11.484 1 95.94 120 GLY A C 1
ATOM 989 O O . GLY A 1 120 ? 16.516 -14.125 -10.555 1 95.94 120 GLY A O 1
ATOM 990 N N . CYS A 1 121 ? 15.555 -12.477 -11.703 1 96.06 121 CYS A N 1
ATOM 991 C CA . CYS A 1 121 ? 14.336 -12.516 -10.898 1 96.06 121 CYS A CA 1
ATOM 992 C C . CYS A 1 121 ? 13.672 -13.883 -10.977 1 96.06 121 CYS A C 1
ATOM 994 O O . CYS A 1 121 ? 13.602 -14.484 -12.047 1 96.06 121 CYS A O 1
ATOM 996 N N . LEU A 1 122 ? 13.234 -14.414 -9.859 1 97.5 122 LEU A N 1
ATOM 997 C CA . LEU A 1 122 ? 12.445 -15.641 -9.836 1 97.5 122 LEU A CA 1
ATOM 998 C C . LEU A 1 122 ? 10.961 -15.336 -10.008 1 97.5 122 LEU A C 1
ATOM 1000 O O . LEU A 1 122 ? 10.367 -14.664 -9.164 1 97.5 122 LEU A O 1
ATOM 1004 N N . TRP A 1 123 ? 10.438 -15.922 -11.109 1 97.19 123 TRP A N 1
ATOM 1005 C CA . TRP A 1 123 ? 9.062 -15.562 -11.453 1 97.19 123 TRP A CA 1
ATOM 1006 C C . TRP A 1 123 ? 8.141 -16.766 -11.352 1 97.19 123 TRP A C 1
ATOM 1008 O O . TRP A 1 123 ? 8.516 -17.875 -11.742 1 97.19 123 TRP A O 1
ATOM 1018 N N . ALA A 1 124 ? 6.914 -16.5 -10.914 1 98.19 124 ALA A N 1
ATOM 1019 C CA . ALA A 1 124 ? 5.727 -17.312 -11.148 1 98.19 124 ALA A CA 1
ATOM 1020 C C . ALA A 1 124 ? 5.961 -18.766 -10.719 1 98.19 124 ALA A C 1
ATOM 1022 O O . ALA A 1 124 ? 5.879 -19.688 -11.539 1 98.19 124 ALA A O 1
ATOM 1023 N N . PRO A 1 125 ? 6.18 -18.953 -9.461 1 98.44 125 PRO A N 1
ATOM 1024 C CA . PRO A 1 125 ? 6.383 -20.328 -8.992 1 98.44 125 PRO A CA 1
ATOM 1025 C C . PRO A 1 125 ? 5.109 -21.172 -9.062 1 98.44 125 PRO A C 1
ATOM 1027 O O . PRO A 1 125 ? 4.004 -20.625 -9.07 1 98.44 125 PRO A O 1
ATOM 1030 N N . ASP A 1 126 ? 5.301 -22.422 -9.109 1 98.62 126 ASP A N 1
ATOM 1031 C CA . ASP A 1 126 ? 4.25 -23.422 -8.922 1 98.62 126 ASP A CA 1
ATOM 1032 C C . ASP A 1 126 ? 4.777 -24.641 -8.172 1 98.62 126 ASP A C 1
ATOM 1034 O O . ASP A 1 126 ? 5.992 -24.844 -8.086 1 98.62 126 ASP A O 1
ATOM 1038 N N . ILE A 1 127 ? 3.887 -25.344 -7.555 1 98.62 127 ILE A N 1
ATOM 1039 C CA . ILE A 1 127 ? 4.23 -26.469 -6.703 1 98.62 127 ILE A CA 1
ATOM 1040 C C . ILE A 1 127 ? 3.445 -27.703 -7.145 1 98.62 127 ILE A C 1
ATOM 1042 O O . ILE A 1 127 ? 2.242 -27.625 -7.398 1 98.62 127 ILE A O 1
ATOM 1046 N N . ILE A 1 128 ? 4.125 -28.812 -7.227 1 98.31 128 ILE A N 1
ATOM 1047 C CA . ILE A 1 128 ? 3.426 -30.078 -7.457 1 98.31 128 ILE A CA 1
ATOM 1048 C C . ILE A 1 128 ? 4.023 -31.156 -6.574 1 98.31 128 ILE A C 1
ATOM 1050 O O . ILE A 1 128 ? 5.242 -31.234 -6.395 1 98.31 128 ILE A O 1
ATOM 1054 N N . TYR A 1 129 ? 3.174 -31.953 -6.051 1 97.75 129 TYR A N 1
ATOM 1055 C CA . TYR A 1 129 ? 3.578 -33.094 -5.227 1 97.75 129 TYR A CA 1
ATOM 1056 C C . TYR A 1 129 ? 4.035 -34.25 -6.086 1 97.75 129 TYR A C 1
ATOM 1058 O O . TYR A 1 129 ? 3.352 -34.625 -7.039 1 97.75 129 TYR A O 1
ATOM 1066 N N . ASP A 1 130 ? 5.215 -34.812 -5.816 1 97.62 130 ASP A N 1
ATOM 1067 C CA . ASP A 1 130 ? 5.746 -36 -6.453 1 97.62 130 ASP A CA 1
ATOM 1068 C C . ASP A 1 130 ? 5.473 -37.25 -5.609 1 97.62 130 ASP A C 1
ATOM 1070 O O . ASP A 1 130 ? 6.238 -37.562 -4.691 1 97.62 130 ASP A O 1
ATOM 1074 N N . LYS A 1 131 ? 4.504 -37.969 -5.988 1 94.75 131 LYS A N 1
ATOM 1075 C CA . LYS A 1 131 ? 4.102 -39.156 -5.242 1 94.75 131 LYS A CA 1
ATOM 1076 C C . LYS A 1 131 ? 5.215 -40.188 -5.215 1 94.75 131 LYS A C 1
ATOM 1078 O O . LYS A 1 131 ? 5.359 -40.938 -4.238 1 94.75 131 LYS A O 1
ATOM 1083 N N . ARG A 1 132 ? 5.906 -40.25 -6.254 1 95.06 132 ARG A N 1
ATOM 1084 C CA . ARG A 1 132 ? 6.949 -41.281 -6.371 1 95.06 132 ARG A CA 1
ATOM 1085 C C . ARG A 1 132 ? 8.07 -41.031 -5.375 1 95.06 132 ARG A C 1
ATOM 1087 O O . ARG A 1 132 ? 8.57 -41.969 -4.738 1 95.06 132 ARG A O 1
ATOM 1094 N N . ARG A 1 133 ? 8.422 -39.812 -5.207 1 96.12 133 ARG A N 1
ATOM 1095 C CA . ARG A 1 133 ? 9.547 -39.469 -4.336 1 96.12 133 ARG A CA 1
ATOM 1096 C C . ARG A 1 133 ? 9.055 -38.969 -2.986 1 96.12 133 ARG A C 1
ATOM 1098 O O . ARG A 1 133 ? 9.859 -38.719 -2.078 1 96.12 133 ARG A O 1
ATOM 1105 N N . ASP A 1 134 ? 7.832 -38.781 -2.857 1 97.44 134 ASP A N 1
ATOM 1106 C CA . ASP A 1 134 ? 7.195 -38.312 -1.639 1 97.44 134 ASP A CA 1
ATOM 1107 C C . ASP A 1 134 ? 7.762 -36.938 -1.231 1 97.44 134 ASP A C 1
ATOM 1109 O O . ASP A 1 134 ? 8.188 -36.75 -0.089 1 97.44 134 ASP A O 1
ATOM 1113 N N . ASP A 1 135 ? 7.871 -36.062 -2.154 1 98.25 135 ASP A N 1
ATOM 1114 C CA . ASP A 1 135 ? 8.305 -34.688 -1.935 1 98.25 135 ASP A CA 1
ATOM 1115 C C . ASP A 1 135 ? 7.645 -33.75 -2.938 1 98.25 135 ASP A C 1
ATOM 1117 O O . ASP A 1 135 ? 6.691 -34.125 -3.623 1 98.25 135 ASP A O 1
ATOM 1121 N N . TYR A 1 136 ? 8.047 -32.5 -2.914 1 98.62 136 TYR A N 1
ATOM 1122 C CA . TYR A 1 136 ? 7.426 -31.484 -3.762 1 98.62 136 TYR A CA 1
ATOM 1123 C C . TYR A 1 136 ? 8.43 -30.906 -4.758 1 98.62 136 TYR A C 1
ATOM 1125 O O . TYR A 1 136 ? 9.586 -30.672 -4.414 1 98.62 136 TYR A O 1
ATOM 1133 N N . VAL A 1 137 ? 7.953 -30.75 -5.926 1 98.62 137 VAL A N 1
ATOM 1134 C CA . VAL A 1 137 ? 8.711 -30.016 -6.938 1 98.62 137 VAL A CA 1
ATOM 1135 C C . VAL A 1 137 ? 8.203 -28.578 -7.02 1 98.62 137 VAL A C 1
ATOM 1137 O O . VAL A 1 137 ? 7.023 -28.344 -7.289 1 98.62 137 VAL A O 1
ATOM 1140 N N . VAL A 1 138 ? 9.086 -27.656 -6.711 1 98.44 138 VAL A N 1
ATOM 1141 C CA . VAL A 1 138 ? 8.828 -26.234 -6.902 1 98.44 138 VAL A CA 1
ATOM 1142 C C . VAL A 1 138 ? 9.5 -25.766 -8.188 1 98.44 138 VAL A C 1
ATOM 1144 O O . VAL A 1 138 ? 10.711 -25.906 -8.359 1 98.44 138 VAL A O 1
ATOM 1147 N N . HIS A 1 139 ? 8.703 -25.234 -9.062 1 98.44 139 HIS A N 1
ATOM 1148 C CA . HIS A 1 139 ? 9.297 -24.766 -10.312 1 98.44 139 HIS A CA 1
ATOM 1149 C C . HIS A 1 139 ? 8.906 -23.312 -10.594 1 98.44 139 HIS A C 1
ATOM 1151 O O . HIS A 1 139 ? 7.879 -22.844 -10.117 1 98.44 139 HIS A O 1
ATOM 1157 N N . TRP A 1 140 ? 9.781 -22.594 -11.281 1 97.94 140 TRP A N 1
ATOM 1158 C CA . TRP A 1 140 ? 9.633 -21.172 -11.531 1 97.94 140 TRP A CA 1
ATOM 1159 C C . TRP A 1 140 ? 10.297 -20.766 -12.844 1 97.94 140 TRP A C 1
ATOM 1161 O O . TRP A 1 140 ? 11.008 -21.578 -13.453 1 97.94 140 TRP A O 1
ATOM 1171 N N . SER A 1 141 ? 10 -19.609 -13.273 1 97.94 141 SER A N 1
ATOM 1172 C CA . SER A 1 141 ? 10.609 -19.031 -14.469 1 97.94 141 SER A CA 1
ATOM 1173 C C . SER A 1 141 ? 11.727 -18.062 -14.109 1 97.94 141 SER A C 1
ATOM 1175 O O . SER A 1 141 ? 11.594 -17.281 -13.156 1 97.94 141 SER A O 1
ATOM 1177 N N . SER A 1 142 ? 12.805 -18.094 -14.859 1 97.44 142 SER A N 1
ATOM 1178 C CA . SER A 1 142 ? 13.867 -17.125 -14.602 1 97.44 142 SER A CA 1
ATOM 1179 C C . SER A 1 142 ? 14.805 -17.016 -15.797 1 97.44 142 SER A C 1
ATOM 1181 O O . SER A 1 142 ? 15.016 -17.984 -16.531 1 97.44 142 SER A O 1
ATOM 1183 N N . ALA A 1 143 ? 15.281 -15.797 -15.961 1 96.31 143 ALA A N 1
ATOM 1184 C CA . ALA A 1 143 ? 16.484 -15.633 -16.781 1 96.31 143 ALA A CA 1
ATOM 1185 C C . ALA A 1 143 ? 17.719 -16.156 -16.047 1 96.31 143 ALA A C 1
ATOM 1187 O O . ALA A 1 143 ? 17.703 -16.312 -14.82 1 96.31 143 ALA A O 1
ATOM 1188 N N . HIS A 1 144 ? 18.719 -16.453 -16.812 1 95.75 144 HIS A N 1
ATOM 1189 C CA . HIS A 1 144 ? 19.906 -17.062 -16.203 1 95.75 144 HIS A CA 1
ATOM 1190 C C . HIS A 1 144 ? 21.188 -16.547 -16.859 1 95.75 144 HIS A C 1
ATOM 1192 O O . HIS A 1 144 ? 21.219 -16.328 -18.078 1 95.75 144 HIS A O 1
ATOM 1198 N N . ARG A 1 145 ? 22.141 -16.453 -16.062 1 94 145 ARG A N 1
ATOM 1199 C CA . ARG A 1 145 ? 23.422 -15.945 -16.531 1 94 145 ARG A CA 1
ATOM 1200 C C . ARG A 1 145 ? 24 -16.828 -17.641 1 94 145 ARG A C 1
ATOM 1202 O O . ARG A 1 145 ? 24.703 -16.359 -18.516 1 94 145 ARG A O 1
ATOM 1209 N N . GLY A 1 146 ? 23.703 -18.094 -17.594 1 92.5 146 GLY A N 1
ATOM 1210 C CA . GLY A 1 146 ? 24.234 -19.062 -18.547 1 92.5 146 GLY A CA 1
ATOM 1211 C C . GLY A 1 146 ? 23.938 -18.703 -19.984 1 92.5 146 GLY A C 1
ATOM 1212 O O . GLY A 1 146 ? 24.656 -19.125 -20.891 1 92.5 146 GLY A O 1
ATOM 1213 N N . ASN A 1 147 ? 22.891 -17.953 -20.219 1 92.56 147 ASN A N 1
ATOM 1214 C CA . ASN A 1 147 ? 22.594 -17.469 -21.562 1 92.56 147 ASN A CA 1
ATOM 1215 C C . ASN A 1 147 ? 22.516 -15.945 -21.594 1 92.56 147 ASN A C 1
ATOM 1217 O O . ASN A 1 147 ? 21.688 -15.383 -22.312 1 92.56 147 ASN A O 1
ATOM 1221 N N . ASP A 1 148 ? 23.281 -15.289 -20.672 1 92.88 148 ASP A N 1
ATOM 1222 C CA . ASP A 1 148 ? 23.406 -13.844 -20.562 1 92.88 148 ASP A CA 1
ATOM 1223 C C . ASP A 1 148 ? 22.047 -13.203 -20.25 1 92.88 148 ASP A C 1
ATOM 1225 O O . ASP A 1 148 ? 21.703 -12.156 -20.797 1 92.88 148 ASP A O 1
ATOM 1229 N N . TYR A 1 149 ? 21.297 -13.914 -19.547 1 93.56 149 TYR A N 1
ATOM 1230 C CA . TYR A 1 149 ? 19.984 -13.453 -19.078 1 93.56 149 TYR A CA 1
ATOM 1231 C C . TYR A 1 149 ? 19.062 -13.18 -20.266 1 93.56 149 TYR A C 1
ATOM 1233 O O . TYR A 1 149 ? 18.312 -12.203 -20.25 1 93.56 149 TYR A O 1
ATOM 1241 N N . GLY A 1 150 ? 19.219 -13.984 -21.297 1 91.81 150 GLY A N 1
ATOM 1242 C CA . GLY A 1 150 ? 18.344 -13.906 -22.453 1 91.81 150 GLY A CA 1
ATOM 1243 C C . GLY A 1 150 ? 16.984 -14.547 -22.219 1 91.81 150 GLY A C 1
ATOM 1244 O O . GLY A 1 150 ? 16.281 -14.211 -21.25 1 91.81 150 GLY A O 1
ATOM 1245 N N . GLU A 1 151 ? 16.656 -15.602 -23.016 1 94.06 151 GLU A N 1
ATOM 1246 C CA . GLU A 1 151 ? 15.359 -16.266 -22.922 1 94.06 151 GLU A CA 1
ATOM 1247 C C . GLU A 1 151 ? 15.188 -16.984 -21.594 1 94.06 151 GLU A C 1
ATOM 1249 O O . GLU A 1 151 ? 16.078 -17.703 -21.156 1 94.06 151 GLU A O 1
ATOM 1254 N N . LYS A 1 152 ? 14.023 -16.797 -20.969 1 97 152 LYS A N 1
ATOM 1255 C CA . LYS A 1 152 ? 13.742 -17.438 -19.688 1 97 152 LYS A CA 1
ATOM 1256 C C . LYS A 1 152 ? 13.461 -18.938 -19.859 1 97 152 LYS A C 1
ATOM 1258 O O . LYS A 1 152 ? 12.977 -19.359 -20.922 1 97 152 LYS A O 1
ATOM 1263 N N . GLY A 1 153 ? 13.844 -19.641 -18.906 1 97.62 153 GLY A N 1
ATOM 1264 C CA . GLY A 1 153 ? 13.516 -21.047 -18.781 1 97.62 153 GLY A CA 1
ATOM 1265 C C . GLY A 1 153 ? 12.781 -21.391 -17.5 1 97.62 153 GLY A C 1
ATOM 1266 O O . GLY A 1 153 ? 12.602 -20.516 -16.641 1 97.62 153 GLY A O 1
ATOM 1267 N N . ILE A 1 154 ? 12.336 -22.594 -17.469 1 98.5 154 ILE A N 1
ATOM 1268 C CA . ILE A 1 154 ? 11.727 -23.109 -16.25 1 98.5 154 ILE A CA 1
ATOM 1269 C C . ILE A 1 154 ? 12.75 -23.938 -15.461 1 98.5 154 ILE A C 1
ATOM 1271 O O . ILE A 1 154 ? 13.398 -24.812 -16.016 1 98.5 154 ILE A O 1
ATOM 1275 N N . TYR A 1 155 ? 12.844 -23.562 -14.227 1 97.94 155 TYR A N 1
ATOM 1276 C CA . TYR A 1 155 ? 13.734 -24.25 -13.312 1 97.94 155 TYR A CA 1
ATOM 1277 C C . TYR A 1 155 ? 12.961 -24.875 -12.156 1 97.94 155 TYR A C 1
ATOM 1279 O O . TYR A 1 155 ? 11.766 -24.609 -11.984 1 97.94 155 TYR A O 1
ATOM 1287 N N . TYR A 1 156 ? 13.664 -25.812 -11.422 1 97.81 156 TYR A N 1
ATOM 1288 C CA . TYR A 1 156 ? 12.953 -26.406 -10.297 1 97.81 156 TYR A CA 1
ATOM 1289 C C . TYR A 1 156 ? 13.914 -26.781 -9.172 1 97.81 156 TYR A C 1
ATOM 1291 O O . TYR A 1 156 ? 15.117 -26.906 -9.391 1 97.81 156 TYR A O 1
ATOM 1299 N N . SER A 1 157 ? 13.383 -26.797 -8.023 1 97.81 157 SER A N 1
ATOM 1300 C CA . SER A 1 157 ? 13.977 -27.344 -6.812 1 97.81 157 SER A CA 1
ATOM 1301 C C . SER A 1 157 ? 13.008 -28.297 -6.102 1 97.81 157 SER A C 1
ATOM 1303 O O . SER A 1 157 ? 11.812 -28.312 -6.406 1 97.81 157 SER A O 1
ATOM 1305 N N . ARG A 1 158 ? 13.578 -29.125 -5.277 1 98.06 158 ARG A N 1
ATOM 1306 C CA . ARG A 1 158 ? 12.766 -30.062 -4.52 1 98.06 158 ARG A CA 1
ATOM 1307 C C . ARG A 1 158 ? 12.781 -29.734 -3.031 1 98.06 158 ARG A C 1
ATOM 1309 O O . ARG A 1 158 ? 13.773 -29.203 -2.521 1 98.06 158 ARG A O 1
ATOM 1316 N N . THR A 1 159 ? 11.703 -30.031 -2.355 1 98.31 159 THR A N 1
ATOM 1317 C CA . THR A 1 159 ? 11.609 -29.828 -0.914 1 98.31 159 THR A CA 1
ATOM 1318 C C . THR A 1 159 ? 10.633 -30.828 -0.299 1 98.31 159 THR A C 1
ATOM 1320 O O . THR A 1 159 ? 9.703 -31.281 -0.966 1 98.31 159 THR A O 1
ATOM 1323 N N . ASN A 1 160 ? 10.828 -31.203 0.944 1 97 160 ASN A N 1
ATOM 1324 C CA . ASN A 1 160 ? 9.883 -32.031 1.659 1 97 160 ASN A CA 1
ATOM 1325 C C . ASN A 1 160 ? 9.227 -31.297 2.816 1 97 160 ASN A C 1
ATOM 1327 O O . ASN A 1 160 ? 8.281 -31.797 3.434 1 97 160 ASN A O 1
ATOM 1331 N N . ASP A 1 161 ? 9.695 -30.047 3.061 1 96.62 161 ASP A N 1
ATOM 1332 C CA . ASP A 1 161 ? 9.211 -29.375 4.266 1 96.62 161 ASP A CA 1
ATOM 1333 C C . ASP A 1 161 ? 9 -27.891 4.016 1 96.62 161 ASP A C 1
ATOM 1335 O O . ASP A 1 161 ? 8.586 -27.156 4.918 1 96.62 161 ASP A O 1
ATOM 1339 N N . PHE A 1 162 ? 9.367 -27.406 2.789 1 97.62 162 PHE A N 1
ATOM 1340 C CA . PHE A 1 162 ? 9.266 -26.016 2.375 1 97.62 162 PHE A CA 1
ATOM 1341 C C . PHE A 1 162 ? 10.18 -25.125 3.215 1 97.62 162 PHE A C 1
ATOM 1343 O O . PHE A 1 162 ? 9.906 -23.938 3.406 1 97.62 162 PHE A O 1
ATOM 1350 N N . VAL A 1 163 ? 11.156 -25.703 3.814 1 96.38 163 VAL A N 1
ATOM 1351 C CA . VAL A 1 163 ? 12.195 -24.969 4.543 1 96.38 163 VAL A CA 1
ATOM 1352 C C . VAL A 1 163 ? 13.523 -25.109 3.814 1 96.38 163 VAL A C 1
ATOM 1354 O O . VAL A 1 163 ? 14.195 -24.125 3.525 1 96.38 163 VAL A O 1
ATOM 1357 N N . GLN A 1 164 ? 13.797 -26.328 3.539 1 96.38 164 GLN A N 1
ATOM 1358 C CA . GLN A 1 164 ? 15.008 -26.625 2.779 1 96.38 164 GLN A CA 1
ATOM 1359 C C . GLN A 1 164 ? 14.68 -26.984 1.335 1 96.38 164 GLN A C 1
ATOM 1361 O O . GLN A 1 164 ? 13.711 -27.703 1.075 1 96.38 164 GLN A O 1
ATOM 1366 N N . PHE A 1 165 ? 15.516 -26.531 0.437 1 97.19 165 PHE A N 1
ATOM 1367 C CA . PHE A 1 165 ? 15.32 -26.766 -0.988 1 97.19 165 PHE A CA 1
ATOM 1368 C C . PHE A 1 165 ? 16.594 -27.281 -1.635 1 97.19 165 PHE A C 1
ATOM 1370 O O . PHE A 1 165 ? 17.703 -26.844 -1.28 1 97.19 165 PHE A O 1
ATOM 1377 N N . SER A 1 166 ? 16.438 -28.156 -2.551 1 96.62 166 SER A N 1
ATOM 1378 C CA . SER A 1 166 ? 17.594 -28.672 -3.287 1 96.62 166 SER A CA 1
ATOM 1379 C C . SER A 1 166 ? 18.156 -27.625 -4.246 1 96.62 166 SER A C 1
ATOM 1381 O O . SER A 1 166 ? 17.516 -26.594 -4.484 1 96.62 166 SER A O 1
ATOM 1383 N N . GLU A 1 167 ? 19.312 -27.906 -4.773 1 95.31 167 GLU A N 1
ATOM 1384 C CA . GLU A 1 167 ? 19.891 -27.031 -5.781 1 95.31 167 GLU A CA 1
ATOM 1385 C C . GLU A 1 167 ? 19 -26.953 -7.02 1 95.31 167 GLU A C 1
ATOM 1387 O O . GLU A 1 167 ? 18.453 -27.953 -7.461 1 95.31 167 GLU A O 1
ATOM 1392 N N . PRO A 1 168 ? 18.891 -25.828 -7.535 1 96.44 168 PRO A N 1
ATOM 1393 C CA . PRO A 1 168 ? 18.047 -25.672 -8.727 1 96.44 168 PRO A CA 1
ATOM 1394 C C . PRO A 1 168 ? 18.562 -26.453 -9.922 1 96.44 168 PRO A C 1
ATOM 1396 O O . PRO A 1 168 ? 19.781 -26.578 -10.109 1 96.44 168 PRO A O 1
ATOM 1399 N N . GLN A 1 169 ? 17.656 -26.922 -10.656 1 95.88 169 GLN A N 1
ATOM 1400 C CA . GLN A 1 169 ? 17.938 -27.609 -11.914 1 95.88 169 GLN A CA 1
ATOM 1401 C C . GLN A 1 169 ? 17.031 -27.094 -13.023 1 95.88 169 GLN A C 1
ATOM 1403 O O . GLN A 1 169 ? 15.961 -26.531 -12.758 1 95.88 169 GLN A O 1
ATOM 1408 N N . LEU A 1 170 ? 17.516 -27.297 -14.25 1 96.56 170 LEU A N 1
ATOM 1409 C CA . LEU A 1 170 ? 16.703 -26.922 -15.398 1 96.56 170 LEU A CA 1
ATOM 1410 C C . LEU A 1 170 ? 15.57 -27.922 -15.609 1 96.56 170 LEU A C 1
ATOM 1412 O O . LEU A 1 170 ? 15.805 -29.141 -15.633 1 96.56 170 LEU A O 1
ATOM 1416 N N . LEU A 1 171 ? 14.398 -27.438 -15.703 1 98.12 171 LEU A N 1
ATOM 1417 C CA . LEU A 1 171 ? 13.25 -28.297 -16 1 98.12 171 LEU A CA 1
ATOM 1418 C C . LEU A 1 171 ? 12.969 -28.328 -17.5 1 98.12 171 LEU A C 1
ATOM 1420 O O . LEU A 1 171 ? 12.797 -29.406 -18.078 1 98.12 171 LEU A O 1
ATOM 1424 N N . LEU A 1 172 ? 12.898 -27.125 -18.078 1 97.94 172 LEU A N 1
ATOM 1425 C CA . LEU A 1 172 ? 12.57 -27.016 -19.5 1 97.94 172 LEU A CA 1
ATOM 1426 C C . LEU A 1 172 ? 13.062 -25.688 -20.078 1 97.94 172 LEU A C 1
ATOM 1428 O O . LEU A 1 172 ? 12.953 -24.656 -19.422 1 97.94 172 LEU A O 1
ATOM 1432 N N . GLN A 1 173 ? 13.578 -25.734 -21.219 1 96.56 173 GLN A N 1
ATOM 1433 C CA . GLN A 1 173 ? 13.914 -24.562 -22.016 1 96.56 173 GLN A CA 1
ATOM 1434 C C . GLN A 1 173 ? 13.5 -24.75 -23.469 1 96.56 173 GLN A C 1
ATOM 1436 O O . GLN A 1 173 ? 13.672 -25.828 -24.031 1 96.56 173 GLN A O 1
ATOM 1441 N N . LYS A 1 174 ? 12.883 -23.734 -23.969 1 95.12 174 LYS A N 1
ATOM 1442 C CA . LYS A 1 174 ? 12.547 -23.734 -25.391 1 95.12 174 LYS A CA 1
ATOM 1443 C C . LYS A 1 174 ? 13.68 -23.141 -26.219 1 95.12 174 LYS A C 1
ATOM 1445 O O . LYS A 1 174 ? 14.273 -22.125 -25.844 1 95.12 174 LYS A O 1
ATOM 1450 N N . GLU A 1 175 ? 13.992 -23.734 -27.328 1 89.69 175 GLU A N 1
ATOM 1451 C CA . GLU A 1 175 ? 15.133 -23.328 -28.156 1 89.69 175 GLU A CA 1
ATOM 1452 C C . GLU A 1 175 ? 14.844 -22.016 -28.891 1 89.69 175 GLU A C 1
ATOM 1454 O O . GLU A 1 175 ? 15.75 -21.203 -29.109 1 89.69 175 GLU A O 1
ATOM 1459 N N . ASP A 1 176 ? 13.648 -21.812 -29.203 1 93.81 176 ASP A N 1
ATOM 1460 C CA . ASP A 1 176 ? 13.344 -20.75 -30.141 1 93.81 176 ASP A CA 1
ATOM 1461 C C . ASP A 1 176 ? 12.602 -19.594 -29.453 1 93.81 176 ASP A C 1
ATOM 1463 O O . ASP A 1 176 ? 12.148 -18.656 -30.125 1 93.81 176 ASP A O 1
ATOM 1467 N N . SER A 1 177 ? 12.469 -19.656 -28.219 1 95.31 177 SER A N 1
ATOM 1468 C CA . SER A 1 177 ? 11.773 -18.594 -27.5 1 95.31 177 SER A CA 1
ATOM 1469 C C . SER A 1 177 ? 11.922 -18.75 -25.984 1 95.31 177 SER A C 1
ATOM 1471 O O . SER A 1 177 ? 12.297 -19.828 -25.5 1 95.31 177 SER A O 1
ATOM 1473 N N . GLY A 1 178 ? 11.656 -17.688 -25.281 1 96.5 178 GLY A N 1
ATOM 1474 C CA . GLY A 1 178 ? 11.5 -17.797 -23.844 1 96.5 178 GLY A CA 1
ATOM 1475 C C . GLY A 1 178 ? 10.18 -18.422 -23.422 1 96.5 178 GLY A C 1
ATOM 1476 O O . GLY A 1 178 ? 9.219 -18.422 -24.188 1 96.5 178 GLY A O 1
ATOM 1477 N N . ILE A 1 179 ? 10.164 -19.031 -22.25 1 97.69 179 ILE A N 1
ATOM 1478 C CA . ILE A 1 179 ? 8.953 -19.578 -21.656 1 97.69 179 ILE A CA 1
ATOM 1479 C C . ILE A 1 179 ? 8.859 -19.156 -20.203 1 97.69 179 ILE A C 1
ATOM 1481 O O . ILE A 1 179 ? 9.883 -19.031 -19.516 1 97.69 179 ILE A O 1
ATOM 1485 N N . ILE A 1 180 ? 7.602 -18.906 -19.766 1 97.56 180 ILE A N 1
ATOM 1486 C CA . ILE A 1 180 ? 7.359 -18.5 -18.391 1 97.56 180 ILE A CA 1
ATOM 1487 C C . ILE A 1 180 ? 6.055 -19.125 -17.891 1 97.56 180 ILE A C 1
ATOM 1489 O O . ILE A 1 180 ? 5.371 -19.828 -18.641 1 97.56 180 ILE A O 1
ATOM 1493 N N . ASP A 1 181 ? 5.715 -18.938 -16.641 1 98.19 181 ASP A N 1
ATOM 1494 C CA . ASP A 1 181 ? 4.426 -19.219 -16.016 1 98.19 181 ASP A CA 1
ATOM 1495 C C . ASP A 1 181 ? 4.078 -20.703 -16.109 1 98.19 181 ASP A C 1
ATOM 1497 O O . ASP A 1 181 ? 3 -21.062 -16.578 1 98.19 181 ASP A O 1
ATOM 1501 N N . SER A 1 182 ? 4.871 -21.484 -15.555 1 98.31 182 SER A N 1
ATOM 1502 C CA . SER A 1 182 ? 4.641 -22.922 -15.617 1 98.31 182 SER A CA 1
ATOM 1503 C C . SER A 1 182 ? 3.576 -23.344 -14.609 1 98.31 182 SER A C 1
ATOM 1505 O O . SER A 1 182 ? 3.559 -22.875 -13.477 1 98.31 182 SER A O 1
ATOM 1507 N N . ALA A 1 183 ? 2.688 -24.172 -15.039 1 98.56 183 ALA A N 1
ATOM 1508 C CA . ALA A 1 183 ? 1.669 -24.812 -14.219 1 98.56 183 ALA A CA 1
ATOM 1509 C C . ALA A 1 183 ? 1.557 -26.312 -14.547 1 98.56 183 ALA A C 1
ATOM 1511 O O . ALA A 1 183 ? 1.191 -26.672 -15.664 1 98.56 183 ALA A O 1
ATOM 1512 N N . MET A 1 184 ? 1.834 -27.156 -13.562 1 98.5 184 MET A N 1
ATOM 1513 C CA . MET A 1 184 ? 1.922 -28.578 -13.828 1 98.5 184 MET A CA 1
ATOM 1514 C C . MET A 1 184 ? 0.825 -29.344 -13.094 1 98.5 184 MET A C 1
ATOM 1516 O O . MET A 1 184 ? 0.512 -29.031 -11.945 1 98.5 184 MET A O 1
ATOM 1520 N N . TYR A 1 185 ? 0.298 -30.359 -13.773 1 98.25 185 TYR A N 1
ATOM 1521 C CA . TYR A 1 185 ? -0.75 -31.219 -13.234 1 98.25 185 TYR A CA 1
ATOM 1522 C C . TYR A 1 185 ? -0.49 -32.688 -13.586 1 98.25 185 TYR A C 1
ATOM 1524 O O . TYR A 1 185 ? 0.231 -32.969 -14.539 1 98.25 185 TYR A O 1
ATOM 1532 N N . GLU A 1 186 ? -1.029 -33.5 -12.75 1 97.56 186 GLU A N 1
ATOM 1533 C CA . GLU A 1 186 ? -0.952 -34.938 -12.992 1 97.56 186 GLU A CA 1
ATOM 1534 C C . GLU A 1 186 ? -2.312 -35.5 -13.391 1 97.56 186 GLU A C 1
ATOM 1536 O O . GLU A 1 186 ? -3.33 -35.188 -12.781 1 97.56 186 GLU A O 1
ATOM 1541 N N . GLU A 1 187 ? -2.367 -36.25 -14.391 1 97.06 187 GLU A N 1
ATOM 1542 C CA . GLU A 1 187 ? -3.553 -37 -14.812 1 97.06 187 GLU A CA 1
ATOM 1543 C C . GLU A 1 187 ? -3.178 -38.375 -15.367 1 97.06 187 GLU A C 1
ATOM 1545 O O . GLU A 1 187 ? -2.354 -38.469 -16.281 1 97.06 187 GLU A O 1
ATOM 1550 N N . ASP A 1 188 ? -3.783 -39.406 -14.781 1 95.88 188 ASP A N 1
ATOM 1551 C CA . ASP A 1 188 ? -3.604 -40.781 -15.234 1 95.88 188 ASP A CA 1
ATOM 1552 C C . ASP A 1 188 ? -2.123 -41.156 -15.289 1 95.88 188 ASP A C 1
ATOM 1554 O O . ASP A 1 188 ? -1.658 -41.75 -16.266 1 95.88 188 ASP A O 1
ATOM 1558 N N . GLY A 1 189 ? -1.403 -40.719 -14.375 1 95 189 GLY A N 1
ATOM 1559 C CA . GLY A 1 189 ? -0.019 -41.125 -14.211 1 95 189 GLY A CA 1
ATOM 1560 C C . GLY A 1 189 ? 0.949 -40.344 -15.062 1 95 189 GLY A C 1
ATOM 1561 O O . GLY A 1 189 ? 2.15 -40.625 -15.07 1 95 189 GLY A O 1
ATOM 1562 N N . LYS A 1 190 ? 0.446 -39.406 -15.797 1 97.38 190 LYS A N 1
ATOM 1563 C CA . LYS A 1 190 ? 1.288 -38.531 -16.609 1 97.38 190 LYS A CA 1
ATOM 1564 C C . LYS A 1 190 ? 1.244 -37.094 -16.109 1 97.38 190 LYS A C 1
ATOM 1566 O O . LYS A 1 190 ? 0.354 -36.719 -15.336 1 97.38 190 LYS A O 1
ATOM 1571 N N . TYR A 1 191 ? 2.264 -36.344 -16.547 1 98.44 191 TYR A N 1
ATOM 1572 C CA . TYR A 1 191 ? 2.361 -34.969 -16.125 1 98.44 191 TYR A CA 1
ATOM 1573 C C . TYR A 1 191 ? 2.146 -34.031 -17.312 1 98.44 191 TYR A C 1
ATOM 1575 O O . TYR A 1 191 ? 2.643 -34.281 -18.406 1 98.44 191 TYR A O 1
ATOM 1583 N N . TYR A 1 192 ? 1.347 -33.031 -17.078 1 98.75 192 TYR A N 1
ATOM 1584 C CA . TYR A 1 192 ? 1.005 -32.031 -18.062 1 98.75 192 TYR A CA 1
ATOM 1585 C C . TYR A 1 192 ? 1.419 -30.641 -17.594 1 98.75 192 TYR A C 1
ATOM 1587 O O . TYR A 1 192 ? 1.093 -30.234 -16.469 1 98.75 192 TYR A O 1
ATOM 1595 N N . LEU A 1 193 ? 2.168 -29.984 -18.453 1 98.69 193 LEU A N 1
ATOM 1596 C CA . LEU A 1 193 ? 2.762 -28.688 -18.109 1 98.69 193 LEU A CA 1
ATOM 1597 C C . LEU A 1 193 ? 2.262 -27.594 -19.047 1 98.69 193 LEU A C 1
ATOM 1599 O O . LEU A 1 193 ? 2.594 -27.594 -20.234 1 98.69 193 LEU A O 1
ATOM 1603 N N . PHE A 1 194 ? 1.435 -26.734 -18.531 1 98.38 194 PHE A N 1
ATOM 1604 C CA . PHE A 1 194 ? 1.092 -25.516 -19.266 1 98.38 194 PHE A CA 1
ATOM 1605 C C . PHE A 1 194 ? 2.201 -24.484 -19.141 1 98.38 194 PHE A C 1
ATOM 1607 O O . PHE A 1 194 ? 2.789 -24.312 -18.078 1 98.38 194 PHE A O 1
ATOM 1614 N N . LEU A 1 195 ? 2.426 -23.719 -20.281 1 97.25 195 LEU A N 1
ATOM 1615 C CA . LEU A 1 195 ? 3.428 -22.656 -20.312 1 97.25 195 LEU A CA 1
ATOM 1616 C C . LEU A 1 195 ? 2.93 -21.469 -21.125 1 97.25 195 LEU A C 1
ATOM 1618 O O . LEU A 1 195 ? 2.092 -21.625 -22.016 1 97.25 195 LEU A O 1
ATOM 1622 N N . LYS A 1 196 ? 3.445 -20.328 -20.766 1 96.81 196 LYS A N 1
ATOM 1623 C CA . LYS A 1 196 ? 3.383 -19.188 -21.672 1 96.81 196 LYS A CA 1
ATOM 1624 C C . LYS A 1 196 ? 4.637 -19.125 -22.547 1 96.81 196 LYS A C 1
ATOM 1626 O O . LYS A 1 196 ? 5.742 -18.953 -22.031 1 96.81 196 LYS A O 1
ATOM 1631 N N . SER A 1 197 ? 4.465 -19.312 -23.797 1 95.56 197 SER A N 1
ATOM 1632 C CA . SER A 1 197 ? 5.543 -19.156 -24.766 1 95.56 197 SER A CA 1
ATOM 1633 C C . SER A 1 197 ? 5.605 -17.734 -25.312 1 95.56 197 SER A C 1
ATOM 1635 O O . SER A 1 197 ? 4.574 -17.125 -25.625 1 95.56 197 SER A O 1
ATOM 1637 N N . GLU A 1 198 ? 6.785 -17.234 -25.422 1 94 198 GLU A N 1
ATOM 1638 C CA . GLU A 1 198 ? 6.938 -15.852 -25.875 1 94 198 GLU A CA 1
ATOM 1639 C C . GLU A 1 198 ? 6.867 -15.758 -27.391 1 94 198 GLU A C 1
ATOM 1641 O O . GLU A 1 198 ? 6.543 -14.695 -27.938 1 94 198 GLU A O 1
ATOM 1646 N N . ASN A 1 199 ? 7.281 -16.812 -28 1 93.38 199 ASN A N 1
ATOM 1647 C CA . ASN A 1 199 ? 7.234 -16.891 -29.469 1 93.38 199 ASN A CA 1
ATOM 1648 C C . ASN A 1 199 ? 7.082 -18.328 -29.938 1 93.38 199 ASN A C 1
ATOM 1650 O O . ASN A 1 199 ? 7.328 -19.266 -29.188 1 93.38 199 ASN A O 1
ATOM 1654 N N . ASN A 1 200 ? 6.516 -18.531 -31.062 1 91.44 200 ASN A N 1
ATOM 1655 C CA . ASN A 1 200 ? 6.492 -19.766 -31.828 1 91.44 200 ASN A CA 1
ATOM 1656 C C . ASN A 1 200 ? 5.758 -20.875 -31.078 1 91.44 200 ASN A C 1
ATOM 1658 O O . ASN A 1 200 ? 6.277 -21.984 -30.938 1 91.44 200 ASN A O 1
ATOM 1662 N N . PRO A 1 201 ? 4.684 -20.641 -30.766 1 90.75 201 PRO A N 1
ATOM 1663 C CA . PRO A 1 201 ? 3.795 -19.484 -30.922 1 90.75 201 PRO A CA 1
ATOM 1664 C C . PRO A 1 201 ? 3.797 -18.578 -29.688 1 90.75 201 PRO A C 1
ATOM 1666 O O . PRO A 1 201 ? 4.277 -18.969 -28.625 1 90.75 201 PRO A O 1
ATOM 1669 N N . VAL A 1 202 ? 3.346 -17.438 -29.875 1 91.94 202 VAL A N 1
ATOM 1670 C CA . VAL A 1 202 ? 3.068 -16.578 -28.734 1 91.94 202 VAL A CA 1
ATOM 1671 C C . VAL A 1 202 ? 1.785 -17.047 -28.047 1 91.94 202 VAL A C 1
ATOM 1673 O O . VAL A 1 202 ? 0.762 -17.25 -28.703 1 91.94 202 VAL A O 1
ATOM 1676 N N . GLY A 1 203 ? 1.854 -17.312 -26.797 1 93.31 203 GLY A N 1
ATOM 1677 C CA . GLY A 1 203 ? 0.669 -17.734 -26.062 1 93.31 203 GLY A CA 1
ATOM 1678 C C . GLY A 1 203 ? 0.909 -18.953 -25.203 1 93.31 203 GLY A C 1
ATOM 1679 O O . GLY A 1 203 ? 2.057 -19.312 -24.922 1 93.31 203 GLY A O 1
ATOM 1680 N N . ILE A 1 204 ? -0.197 -19.531 -24.734 1 95.88 204 ILE A N 1
ATOM 1681 C CA . ILE A 1 204 ? -0.115 -20.688 -23.844 1 95.88 204 ILE A CA 1
ATOM 1682 C C . ILE A 1 204 ? 0.073 -21.969 -24.656 1 95.88 204 ILE A C 1
ATOM 1684 O O . ILE A 1 204 ? -0.6 -22.172 -25.656 1 95.88 204 ILE A O 1
ATOM 1688 N N . ILE A 1 205 ? 0.973 -22.781 -24.219 1 96.31 205 ILE A N 1
ATOM 1689 C CA . ILE A 1 205 ? 1.19 -24.094 -24.828 1 96.31 205 ILE A CA 1
ATOM 1690 C C . ILE A 1 205 ? 1.083 -25.172 -23.766 1 96.31 205 ILE A C 1
ATOM 1692 O O . ILE A 1 205 ? 1.09 -24.891 -22.562 1 96.31 205 ILE A O 1
ATOM 1696 N N . LEU A 1 206 ? 0.902 -26.391 -24.234 1 98.31 206 LEU A N 1
ATOM 1697 C CA . LEU A 1 206 ? 0.762 -27.547 -23.344 1 98.31 206 LEU A CA 1
ATOM 1698 C C . LEU A 1 206 ? 1.802 -28.609 -23.672 1 98.31 206 LEU A C 1
ATOM 1700 O O . LEU A 1 206 ? 1.959 -29 -24.828 1 98.31 206 LEU A O 1
ATOM 1704 N N . MET A 1 207 ? 2.523 -28.984 -22.625 1 98.31 207 MET A N 1
ATOM 1705 C CA . MET A 1 207 ? 3.516 -30.062 -22.719 1 98.31 207 MET A CA 1
ATOM 1706 C C . MET A 1 207 ? 3.1 -31.266 -21.891 1 98.31 207 MET A C 1
ATOM 1708 O O . MET A 1 207 ? 2.352 -31.125 -20.922 1 98.31 207 MET A O 1
ATOM 1712 N N . ALA A 1 208 ? 3.582 -32.438 -22.266 1 98.44 208 ALA A N 1
ATOM 1713 C CA . ALA A 1 208 ? 3.303 -33.656 -21.516 1 98.44 208 ALA A CA 1
ATOM 1714 C C . ALA A 1 208 ? 4.582 -34.438 -21.266 1 98.44 208 ALA A C 1
ATOM 1716 O O . ALA A 1 208 ? 5.535 -34.375 -22.047 1 98.44 208 ALA A O 1
ATOM 1717 N N . SER A 1 209 ? 4.59 -35.188 -20.219 1 98.5 209 SER A N 1
ATOM 1718 C CA . SER A 1 209 ? 5.727 -36.031 -19.844 1 98.5 209 SER A CA 1
ATOM 1719 C C . SER A 1 209 ? 5.281 -37.219 -19.016 1 98.5 209 SER A C 1
ATOM 1721 O O . SER A 1 209 ? 4.277 -37.156 -18.297 1 98.5 209 SER A O 1
ATOM 1723 N N . GLU A 1 210 ? 6.039 -38.312 -19.094 1 97.5 210 GLU A N 1
ATOM 1724 C CA . GLU A 1 210 ? 5.824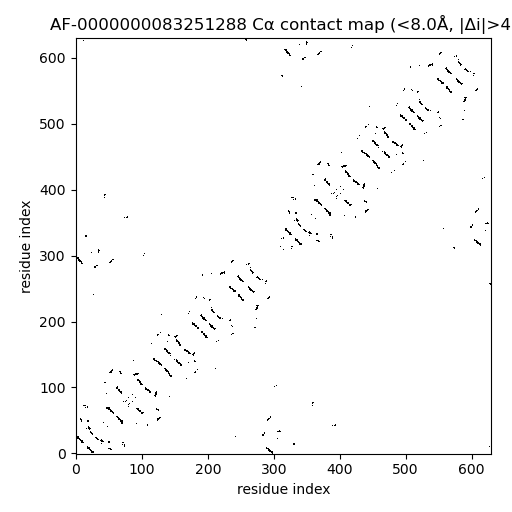 -39.469 -18.234 1 97.5 210 GLU A CA 1
ATOM 1725 C C . GLU A 1 210 ? 6.426 -39.25 -16.844 1 97.5 210 GLU A C 1
ATOM 1727 O O . GLU A 1 210 ? 6.043 -39.938 -15.891 1 97.5 210 GLU A O 1
ATOM 1732 N N . HIS A 1 211 ? 7.402 -38.375 -16.797 1 97.44 211 HIS A N 1
ATOM 1733 C CA . HIS A 1 211 ? 8.07 -38.062 -15.547 1 97.44 211 HIS A CA 1
ATOM 1734 C C . HIS A 1 211 ? 7.895 -36.594 -15.164 1 97.44 211 HIS A C 1
ATOM 1736 O O . HIS A 1 211 ? 7.879 -35.719 -16.031 1 97.44 211 HIS A O 1
ATOM 1742 N N . ILE A 1 212 ? 7.891 -36.312 -13.906 1 98 212 ILE A N 1
ATOM 1743 C CA . ILE A 1 212 ? 7.555 -35 -13.375 1 98 212 ILE A CA 1
ATOM 1744 C C . ILE A 1 212 ? 8.602 -34 -13.82 1 98 212 ILE A C 1
ATOM 1746 O O . ILE A 1 212 ? 8.305 -32.812 -13.945 1 98 212 ILE A O 1
ATOM 1750 N N . THR A 1 213 ? 9.859 -34.438 -14.117 1 97.88 213 THR A N 1
ATOM 1751 C CA . THR A 1 213 ? 10.914 -33.5 -14.508 1 97.88 213 THR A CA 1
ATOM 1752 C C . THR A 1 213 ? 11.281 -33.688 -15.977 1 97.88 213 THR A C 1
ATOM 1754 O O . THR A 1 213 ? 12.391 -33.344 -16.391 1 97.88 213 THR A O 1
ATOM 1757 N N . GLY A 1 214 ? 10.375 -34.312 -16.703 1 96.81 214 GLY A N 1
ATOM 1758 C CA . GLY A 1 214 ? 10.578 -34.438 -18.141 1 96.81 214 GLY A CA 1
ATOM 1759 C C . GLY A 1 214 ? 11.227 -35.75 -18.531 1 96.81 214 GLY A C 1
ATOM 1760 O O . GLY A 1 214 ? 11.336 -36.656 -17.703 1 96.81 214 GLY A O 1
ATOM 1761 N N . PRO A 1 215 ? 11.586 -35.906 -19.781 1 97.69 215 PRO A N 1
ATOM 1762 C CA . PRO A 1 215 ? 11.477 -34.875 -20.844 1 97.69 215 PRO A CA 1
ATOM 1763 C C . PRO A 1 215 ? 10.023 -34.625 -21.234 1 97.69 215 PRO A C 1
ATOM 1765 O O . PRO A 1 215 ? 9.18 -35.5 -21.156 1 97.69 215 PRO A O 1
ATOM 1768 N N . PHE A 1 216 ? 9.766 -33.406 -21.719 1 97.94 216 PHE A N 1
ATOM 1769 C CA . PHE A 1 216 ? 8.43 -32.938 -22.078 1 97.94 216 PHE A CA 1
ATOM 1770 C C . PHE A 1 216 ? 8.266 -32.906 -23.594 1 97.94 216 PHE A C 1
ATOM 1772 O O . PHE A 1 216 ? 9.203 -32.562 -24.312 1 97.94 216 PHE A O 1
ATOM 1779 N N . GLU A 1 217 ? 7.082 -33.25 -24.016 1 96.94 217 GLU A N 1
ATOM 1780 C CA . GLU A 1 217 ? 6.703 -33.156 -25.422 1 96.94 217 GLU A CA 1
ATOM 1781 C C . GLU A 1 217 ? 5.457 -32.281 -25.594 1 96.94 217 GLU A C 1
ATOM 1783 O O . GLU A 1 217 ? 4.516 -32.375 -24.797 1 96.94 217 GLU A O 1
ATOM 1788 N N . ARG A 1 218 ? 5.414 -31.609 -26.672 1 96.5 218 ARG A N 1
ATOM 1789 C CA . ARG A 1 218 ? 4.316 -30.688 -26.906 1 96.5 218 ARG A CA 1
ATOM 1790 C C . ARG A 1 218 ? 3.062 -31.422 -27.375 1 96.5 218 ARG A C 1
ATOM 1792 O O . ARG A 1 218 ? 3.141 -32.344 -28.188 1 96.5 218 ARG A O 1
ATOM 1799 N N . ILE A 1 219 ? 1.921 -30.953 -26.828 1 97.06 219 ILE A N 1
ATOM 1800 C CA . ILE A 1 219 ? 0.622 -31.406 -27.312 1 97.06 219 ILE A CA 1
ATOM 1801 C C . ILE A 1 219 ? 0.068 -30.391 -28.312 1 97.06 219 ILE A C 1
ATOM 1803 O O . ILE A 1 219 ? -0.603 -29.438 -27.922 1 97.06 219 ILE A O 1
ATOM 1807 N N . GLU A 1 220 ? 0.159 -30.641 -29.547 1 92.94 220 GLU A N 1
ATOM 1808 C CA . GLU A 1 220 ? -0.13 -29.688 -30.609 1 92.94 220 GLU A CA 1
ATOM 1809 C C . GLU A 1 220 ? -1.627 -29.406 -30.719 1 92.94 220 GLU A C 1
ATOM 1811 O O . GLU A 1 220 ? -2.035 -28.312 -31.125 1 92.94 220 GLU A O 1
ATOM 1816 N N . ALA A 1 221 ? -2.404 -30.391 -30.344 1 93.75 221 ALA A N 1
ATOM 1817 C CA . ALA A 1 221 ? -3.854 -30.219 -30.391 1 93.75 221 ALA A CA 1
ATOM 1818 C C . ALA A 1 221 ? -4.293 -29.031 -29.547 1 93.75 221 ALA A C 1
ATOM 1820 O O . ALA A 1 221 ? -5.258 -28.344 -29.875 1 93.75 221 ALA A O 1
ATOM 1821 N N . PHE A 1 222 ? -3.574 -28.812 -28.5 1 95.94 222 PHE A N 1
ATOM 1822 C CA . PHE A 1 222 ? -3.893 -27.719 -27.594 1 95.94 222 PHE A CA 1
ATOM 1823 C C . PHE A 1 222 ? -3.734 -26.375 -28.297 1 95.94 222 PHE A C 1
ATOM 1825 O O . PHE A 1 222 ? -4.492 -25.438 -28.031 1 95.94 222 PHE A O 1
ATOM 1832 N N . ASP A 1 223 ? -2.82 -26.297 -29.219 1 92.62 223 ASP A N 1
ATOM 1833 C CA . ASP A 1 223 ? -2.613 -25.062 -29.953 1 92.62 223 ASP A CA 1
ATOM 1834 C C . ASP A 1 223 ? -3.875 -24.656 -30.719 1 92.62 223 ASP A C 1
ATOM 1836 O O . ASP A 1 223 ? -4.18 -23.469 -30.844 1 92.62 223 ASP A O 1
ATOM 1840 N N . GLN A 1 224 ? -4.539 -25.578 -31.188 1 89.81 224 GLN A N 1
ATOM 1841 C CA . GLN A 1 224 ? -5.781 -25.312 -31.906 1 89.81 224 GLN A CA 1
ATOM 1842 C C . GLN A 1 224 ? -6.852 -24.766 -30.969 1 89.81 224 GLN A C 1
ATOM 1844 O O . GLN A 1 224 ? -7.629 -23.875 -31.344 1 89.81 224 GLN A O 1
ATOM 1849 N N . SER A 1 225 ? -6.867 -25.297 -29.812 1 89.44 225 SER A N 1
ATOM 1850 C CA . SER A 1 225 ? -7.832 -24.844 -28.812 1 89.44 225 SER A CA 1
ATOM 1851 C C . SER A 1 225 ? -7.586 -23.375 -28.438 1 89.44 225 SER A C 1
ATOM 1853 O O . SER A 1 225 ? -8.523 -22.656 -28.125 1 89.44 225 SER A O 1
ATOM 1855 N N . MET A 1 226 ? -6.316 -22.984 -28.453 1 88.81 226 MET A N 1
ATOM 1856 C CA . MET A 1 226 ? -5.941 -21.641 -28.047 1 88.81 226 MET A CA 1
ATOM 1857 C C . MET A 1 226 ? -6.039 -20.656 -29.203 1 88.81 226 MET A C 1
ATOM 1859 O O . MET A 1 226 ? -5.941 -19.438 -29.016 1 88.81 226 MET A O 1
ATOM 1863 N N . ALA A 1 227 ? -6.188 -21.141 -30.391 1 81.94 227 ALA A N 1
ATOM 1864 C CA . ALA A 1 227 ? -6.215 -20.297 -31.594 1 81.94 227 ALA A CA 1
ATOM 1865 C C . ALA A 1 227 ? -7.332 -19.266 -31.516 1 81.94 227 ALA A C 1
ATOM 1867 O O . ALA A 1 227 ? -7.27 -18.219 -32.188 1 81.94 227 ALA A O 1
ATOM 1868 N N . GLU A 1 228 ? -8.289 -19.562 -30.703 1 73.06 228 GLU A N 1
ATOM 1869 C CA . GLU A 1 228 ? -9.422 -18.641 -30.562 1 73.06 228 GLU A CA 1
ATOM 1870 C C . GLU A 1 228 ? -9.031 -17.422 -29.734 1 73.06 228 GLU A C 1
ATOM 1872 O O . GLU A 1 228 ? -9.75 -16.422 -29.719 1 73.06 228 GLU A O 1
ATOM 1877 N N . LEU A 1 229 ? -8.008 -17.531 -28.922 1 78.12 229 LEU A N 1
ATOM 1878 C CA . LEU A 1 229 ? -7.57 -16.422 -28.078 1 78.12 229 LEU A CA 1
ATOM 1879 C C . LEU A 1 229 ? -6.891 -15.336 -28.906 1 78.12 229 LEU A C 1
ATOM 1881 O O . LEU A 1 229 ? -5.934 -15.625 -29.641 1 78.12 229 LEU A O 1
ATOM 1885 N N . GLU A 1 230 ? -7.625 -14.375 -29.453 1 65.38 230 GLU A N 1
ATOM 1886 C CA . GLU A 1 230 ? -7.098 -13.281 -30.266 1 65.38 230 GLU A CA 1
ATOM 1887 C C . GLU A 1 230 ? -6 -12.523 -29.516 1 65.38 230 GLU A C 1
ATOM 1889 O O . GLU A 1 230 ? -6.109 -12.297 -28.312 1 65.38 230 GLU A O 1
ATOM 1894 N N . GLY A 1 231 ? -4.863 -12.141 -30.188 1 65.06 231 GLY A N 1
ATOM 1895 C CA . GLY A 1 231 ? -3.992 -11.016 -29.891 1 65.06 231 GLY A CA 1
ATOM 1896 C C . GLY A 1 231 ? -2.803 -11.398 -29.031 1 65.06 231 GLY A C 1
ATOM 1897 O O . GLY A 1 231 ? -1.877 -10.602 -28.859 1 65.06 231 GLY A O 1
ATOM 1898 N N . GLY A 1 232 ? -2.697 -12.734 -28.531 1 66.69 232 GLY A N 1
ATOM 1899 C CA . GLY A 1 232 ? -1.471 -13.141 -27.859 1 66.69 232 GLY A CA 1
ATOM 1900 C C . GLY A 1 232 ? -1.318 -12.555 -26.484 1 66.69 232 GLY A C 1
ATOM 1901 O O . GLY A 1 232 ? -0.225 -12.57 -25.906 1 66.69 232 GLY A O 1
ATOM 1902 N N . HIS A 1 233 ? -2.33 -12.086 -25.812 1 84.56 233 HIS A N 1
ATOM 1903 C CA . HIS A 1 233 ? -2.219 -11.383 -24.547 1 84.56 233 HIS A CA 1
ATOM 1904 C C . HIS A 1 233 ? -2.723 -12.242 -23.391 1 84.56 233 HIS A C 1
ATOM 1906 O O . HIS A 1 233 ? -3.486 -11.773 -22.547 1 84.56 233 HIS A O 1
ATOM 1912 N N . TYR A 1 234 ? -2.365 -13.492 -23.5 1 90.81 234 TYR A N 1
ATOM 1913 C CA . TYR A 1 234 ? -2.75 -14.398 -22.422 1 90.81 234 TYR A CA 1
ATOM 1914 C C . TYR A 1 234 ? -1.522 -15.023 -21.766 1 90.81 234 TYR A C 1
ATOM 1916 O O . TYR A 1 234 ? -0.552 -15.367 -22.453 1 90.81 234 TYR A O 1
ATOM 1924 N N . GLU A 1 235 ? -1.639 -15.141 -20.516 1 94.06 235 GLU A N 1
ATOM 1925 C CA . GLU A 1 235 ? -0.56 -15.719 -19.719 1 94.06 235 GLU A CA 1
ATOM 1926 C C . GLU A 1 235 ? -1.104 -16.406 -18.484 1 94.06 235 GLU A C 1
ATOM 1928 O O . GLU A 1 235 ? -2.309 -16.656 -18.375 1 94.06 235 GLU A O 1
ATOM 1933 N N . ALA A 1 236 ? -0.22 -16.906 -17.641 1 96.38 236 ALA A N 1
ATOM 1934 C CA . ALA A 1 236 ? -0.503 -17.391 -16.297 1 96.38 236 ALA A CA 1
ATOM 1935 C C . ALA A 1 236 ? -1.595 -18.469 -16.328 1 96.38 236 ALA A C 1
ATOM 1937 O O . ALA A 1 236 ? -2.609 -18.344 -15.633 1 96.38 236 ALA A O 1
ATOM 1938 N N . PRO A 1 237 ? -1.35 -19.531 -17.078 1 96.81 237 PRO A N 1
ATOM 1939 C CA . PRO A 1 237 ? -2.332 -20.609 -17.047 1 96.81 237 PRO A CA 1
ATOM 1940 C C . PRO A 1 237 ? -2.48 -21.234 -15.664 1 96.81 237 PRO A C 1
ATOM 1942 O O . PRO A 1 237 ? -1.491 -21.391 -14.945 1 96.81 237 PRO A O 1
ATOM 1945 N N . THR A 1 238 ? -3.652 -21.516 -15.289 1 97.31 238 THR A N 1
ATOM 1946 C CA . THR A 1 238 ? -3.967 -22.312 -14.102 1 97.31 238 THR A CA 1
ATOM 1947 C C . THR A 1 238 ? -5.203 -23.172 -14.352 1 97.31 238 THR A C 1
ATOM 1949 O O . THR A 1 238 ? -6.145 -22.734 -15.016 1 97.31 238 THR A O 1
ATOM 1952 N N . ALA A 1 239 ? -5.137 -24.391 -13.852 1 97.31 239 ALA A N 1
ATOM 1953 C CA . ALA A 1 239 ? -6.254 -25.297 -14.102 1 97.31 239 ALA A CA 1
ATOM 1954 C C . ALA A 1 239 ? -6.727 -25.953 -12.805 1 97.31 239 ALA A C 1
ATOM 1956 O O . ALA A 1 239 ? -6.004 -25.953 -11.812 1 97.31 239 ALA A O 1
ATOM 1957 N N . VAL A 1 240 ? -7.926 -26.438 -12.875 1 96.06 240 VAL A N 1
ATOM 1958 C CA . VAL A 1 240 ? -8.508 -27.156 -11.75 1 96.06 240 VAL A CA 1
ATOM 1959 C C . VAL A 1 240 ? -9.484 -28.219 -12.258 1 96.06 240 VAL A C 1
ATOM 1961 O O . VAL A 1 240 ? -10.102 -28.047 -13.312 1 96.06 240 VAL A O 1
ATOM 1964 N N . LYS A 1 241 ? -9.484 -29.266 -11.539 1 95.5 241 LYS A N 1
ATOM 1965 C CA . LYS A 1 241 ? -10.477 -30.297 -11.844 1 95.5 241 LYS A CA 1
ATOM 1966 C C . LYS A 1 241 ? -11.828 -29.938 -11.234 1 95.5 241 LYS A C 1
ATOM 1968 O O . LYS A 1 241 ? -11.922 -29.656 -10.031 1 95.5 241 LYS A O 1
ATOM 1973 N N . LEU A 1 242 ? -12.844 -29.984 -12.055 1 95.19 242 LEU A N 1
ATOM 1974 C CA . LEU A 1 242 ? -14.203 -29.688 -11.602 1 95.19 242 LEU A CA 1
ATOM 1975 C C . LEU A 1 242 ? -14.836 -30.922 -10.961 1 95.19 242 LEU A C 1
ATOM 1977 O O . LEU A 1 242 ? -14.305 -32.031 -11.07 1 95.19 242 LEU A O 1
ATOM 1981 N N . GLU A 1 243 ? -15.93 -30.734 -10.328 1 94.06 243 GLU A N 1
ATOM 1982 C CA . GLU A 1 243 ? -16.609 -31.797 -9.609 1 94.06 243 GLU A CA 1
ATOM 1983 C C . GLU A 1 243 ? -17.016 -32.938 -10.547 1 94.06 243 GLU A C 1
ATOM 1985 O O . GLU A 1 243 ? -17.016 -34.094 -10.164 1 94.06 243 GLU A O 1
ATOM 1990 N N . ASP A 1 244 ? -17.312 -32.625 -11.75 1 94.44 244 ASP A N 1
ATOM 1991 C CA . ASP A 1 244 ? -17.766 -33.625 -12.703 1 94.44 244 ASP A CA 1
ATOM 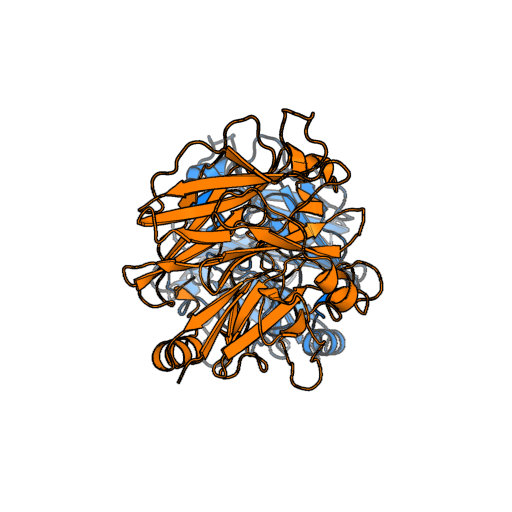1992 C C . ASP A 1 244 ? -16.594 -34.312 -13.367 1 94.44 244 ASP A C 1
ATOM 1994 O O . ASP A 1 244 ? -16.766 -35.156 -14.258 1 94.44 244 ASP A O 1
ATOM 1998 N N . GLY A 1 245 ? -15.406 -33.938 -13.039 1 94.62 245 GLY A N 1
ATOM 1999 C CA . GLY A 1 245 ? -14.211 -34.625 -13.516 1 94.62 245 GLY A CA 1
ATOM 2000 C C . GLY A 1 245 ? -13.516 -33.906 -14.641 1 94.62 245 GLY A C 1
ATOM 2001 O O . GLY A 1 245 ? -12.383 -34.219 -15 1 94.62 245 GLY A O 1
ATOM 2002 N N . ARG A 1 246 ? -14.188 -32.938 -15.148 1 95.81 246 ARG A N 1
ATOM 2003 C CA . ARG A 1 246 ? -13.594 -32.188 -16.234 1 95.81 246 ARG A CA 1
ATOM 2004 C C . ARG A 1 246 ? -12.555 -31.188 -15.703 1 95.81 246 ARG A C 1
ATOM 2006 O O . ARG A 1 246 ? -12.547 -30.875 -14.516 1 95.81 246 ARG A O 1
ATOM 2013 N N . TRP A 1 247 ? -11.648 -30.812 -16.625 1 97.25 247 TRP A N 1
ATOM 2014 C CA . TRP A 1 247 ? -10.664 -29.797 -16.297 1 97.25 247 TRP A CA 1
ATOM 2015 C C . TRP A 1 247 ? -11.125 -28.422 -16.766 1 97.25 247 TRP A C 1
ATOM 2017 O O . TRP A 1 247 ? -11.664 -28.281 -17.875 1 97.25 247 TRP A O 1
ATOM 2027 N N . CYS A 1 248 ? -10.93 -27.484 -15.961 1 95.75 248 CYS A N 1
ATOM 2028 C CA . CYS A 1 248 ? -11.133 -26.094 -16.344 1 95.75 248 CYS A CA 1
ATOM 2029 C C . CYS A 1 248 ? -9.82 -25.328 -16.297 1 95.75 248 CYS A C 1
ATOM 2031 O O . CYS A 1 248 ? -9.203 -25.203 -15.234 1 95.75 248 CYS A O 1
ATOM 2033 N N . LEU A 1 249 ? -9.383 -24.812 -17.422 1 95.94 249 LEU A N 1
ATOM 2034 C CA . LEU A 1 249 ? -8.18 -24 -17.547 1 95.94 249 LEU A CA 1
ATOM 2035 C C . LEU A 1 249 ? -8.539 -22.516 -17.562 1 95.94 249 LEU A C 1
ATOM 2037 O O . LEU A 1 249 ? -9.453 -22.094 -18.281 1 95.94 249 LEU A O 1
ATOM 2041 N N . PHE A 1 250 ? -7.852 -21.75 -16.719 1 94.44 250 PHE A N 1
ATOM 2042 C CA . PHE A 1 250 ? -7.949 -20.297 -16.75 1 94.44 250 PHE A CA 1
ATOM 2043 C C . PHE A 1 250 ? -6.75 -19.688 -17.469 1 94.44 250 PHE A C 1
ATOM 2045 O O . PHE A 1 250 ? -5.605 -20.062 -17.203 1 94.44 250 PHE A O 1
ATOM 2052 N N . ALA A 1 251 ? -7.016 -18.781 -18.359 1 92.62 251 ALA A N 1
ATOM 2053 C CA . ALA A 1 251 ? -5.984 -17.984 -19 1 92.62 251 ALA A CA 1
ATOM 2054 C C . ALA A 1 251 ? -6.145 -16.5 -18.656 1 92.62 251 ALA A C 1
ATOM 2056 O O . ALA A 1 251 ? -7.215 -15.93 -18.859 1 92.62 251 ALA A O 1
ATOM 2057 N N . ASP A 1 252 ? -5.105 -15.93 -18.172 1 92.38 252 ASP A N 1
ATOM 2058 C CA . ASP A 1 252 ? -5.121 -14.539 -17.734 1 92.38 252 ASP A CA 1
ATOM 2059 C C . ASP A 1 252 ? -4.871 -13.594 -18.906 1 92.38 252 ASP A C 1
ATOM 2061 O O . ASP A 1 252 ? -3.82 -13.656 -19.547 1 92.38 252 ASP A O 1
ATOM 2065 N N . ARG A 1 253 ? -5.832 -12.719 -19.172 1 87.69 253 ARG A N 1
ATOM 2066 C CA . ARG A 1 253 ? -5.664 -11.703 -20.203 1 87.69 253 ARG A CA 1
ATOM 2067 C C . ARG A 1 253 ? -4.91 -10.492 -19.672 1 87.69 253 ARG A C 1
ATOM 2069 O O . ARG A 1 253 ? -5.301 -9.906 -18.656 1 87.69 253 ARG A O 1
ATOM 2076 N N . PHE A 1 254 ? -3.809 -10.195 -20.359 1 82.94 254 PHE A N 1
ATOM 2077 C CA . PHE A 1 254 ? -3.004 -9.062 -19.922 1 82.94 254 PHE A CA 1
ATOM 2078 C C . PHE A 1 254 ? -2.871 -8.023 -21.016 1 82.94 254 PHE A C 1
ATOM 2080 O O . PHE A 1 254 ? -3.256 -8.281 -22.172 1 82.94 254 PHE A O 1
ATOM 2087 N N . GLY A 1 255 ? -2.371 -6.852 -20.672 1 73.69 255 GLY A N 1
ATOM 2088 C CA . GLY A 1 255 ? -2.08 -5.816 -21.656 1 73.69 255 GLY A CA 1
ATOM 2089 C C . GLY A 1 255 ? -3.303 -5.008 -22.047 1 73.69 255 GLY A C 1
ATOM 2090 O O . GLY A 1 255 ? -3.322 -4.379 -23.109 1 73.69 255 GLY A O 1
ATOM 2091 N N . VAL A 1 256 ? -4.328 -5.188 -21.344 1 73.12 256 VAL A N 1
ATOM 2092 C CA . VAL A 1 256 ? -5.562 -4.441 -21.562 1 73.12 256 VAL A CA 1
ATOM 2093 C C . VAL A 1 256 ? -5.848 -3.555 -20.344 1 73.12 256 VAL A C 1
ATOM 2095 O O . VAL A 1 256 ? -5.066 -3.52 -19.391 1 73.12 256 VAL A O 1
ATOM 2098 N N . SER A 1 257 ? -6.781 -2.734 -20.562 1 70.62 257 SER A N 1
ATOM 2099 C CA . SER A 1 257 ? -7.133 -1.853 -19.453 1 70.62 257 SER A CA 1
ATOM 2100 C C . SER A 1 257 ? -7.527 -2.65 -18.219 1 70.62 257 SER A C 1
ATOM 2102 O O . SER A 1 257 ? -7.906 -3.818 -18.312 1 70.62 257 SER A O 1
ATOM 2104 N N . ALA A 1 258 ? -7.32 -2.1 -17.109 1 69.31 258 ALA A N 1
ATOM 2105 C CA . ALA A 1 258 ? -7.625 -2.75 -15.836 1 69.31 258 ALA A CA 1
ATOM 2106 C C . ALA A 1 258 ? -9.055 -3.283 -15.82 1 69.31 258 ALA A C 1
ATOM 2108 O O . ALA A 1 258 ? -9.32 -4.359 -15.273 1 69.31 258 ALA A O 1
ATOM 2109 N N . GLU A 1 259 ? -9.922 -2.596 -16.547 1 67.62 259 GLU A N 1
ATOM 2110 C CA . GLU A 1 259 ? -11.328 -2.979 -16.578 1 67.62 259 GLU A CA 1
ATOM 2111 C C . GLU A 1 259 ? -11.547 -4.207 -17.453 1 67.62 259 GLU A C 1
ATOM 2113 O O . GLU A 1 259 ? -12.539 -4.922 -17.297 1 67.62 259 GLU A O 1
ATOM 2118 N N . GLU A 1 260 ? -10.57 -4.379 -18.328 1 69.88 260 GLU A N 1
ATOM 2119 C CA . GLU A 1 260 ? -10.727 -5.453 -19.297 1 69.88 260 GLU A CA 1
ATOM 2120 C C . GLU A 1 260 ? -9.945 -6.691 -18.891 1 69.88 260 GLU A C 1
ATOM 2122 O O . GLU A 1 260 ? -10.117 -7.766 -19.469 1 69.88 260 GLU A O 1
ATOM 2127 N N . GLN A 1 261 ? -9.133 -6.398 -17.906 1 71.94 261 GLN A N 1
ATOM 2128 C CA . GLN A 1 261 ? -8.344 -7.535 -17.438 1 71.94 261 GLN A CA 1
ATOM 2129 C C . GLN A 1 261 ? -9.242 -8.602 -16.812 1 71.94 261 GLN A C 1
ATOM 2131 O O . GLN A 1 261 ? -10.234 -8.281 -16.156 1 71.94 261 GLN A O 1
ATOM 2136 N N . GLY A 1 262 ? -8.953 -9.789 -17.156 1 79.06 262 GLY A N 1
ATOM 2137 C CA . GLY A 1 262 ? -9.727 -10.875 -16.594 1 79.06 262 GLY A CA 1
ATOM 2138 C C . GLY A 1 262 ? -9.305 -12.242 -17.094 1 79.06 262 GLY A C 1
ATOM 2139 O O . GLY A 1 262 ? -8.273 -12.375 -17.75 1 79.06 262 GLY A O 1
ATOM 2140 N N . TYR A 1 263 ? -9.992 -13.273 -16.641 1 87.69 263 TYR A N 1
ATOM 2141 C CA . TYR A 1 263 ? -9.711 -14.664 -16.969 1 87.69 263 TYR A CA 1
ATOM 2142 C C . TYR A 1 263 ? -10.711 -15.195 -17.984 1 87.69 263 TYR A C 1
ATOM 2144 O O . TYR A 1 263 ? -11.875 -14.797 -17.984 1 87.69 263 TYR A O 1
ATOM 2152 N N . VAL A 1 264 ? -10.188 -16.016 -18.828 1 88.38 264 VAL A N 1
ATOM 2153 C CA . VAL A 1 264 ? -11.023 -16.797 -19.75 1 88.38 264 VAL A CA 1
ATOM 2154 C C . VAL A 1 264 ? -10.922 -18.281 -19.422 1 88.38 264 VAL A C 1
ATOM 2156 O O . VAL A 1 264 ? -9.82 -18.828 -19.359 1 88.38 264 VAL A O 1
ATOM 2159 N N . PRO A 1 265 ? -12.102 -18.859 -19.234 1 92.06 265 PRO A N 1
ATOM 2160 C CA . PRO A 1 265 ? -12.094 -20.297 -18.922 1 92.06 265 PRO A CA 1
ATOM 2161 C C . PRO A 1 265 ? -12.18 -21.172 -20.172 1 92.06 265 PRO A C 1
ATOM 2163 O O . PRO A 1 265 ? -12.875 -20.812 -21.141 1 92.06 265 PRO A O 1
ATOM 2166 N N . PHE A 1 266 ? -11.484 -22.25 -20.156 1 94.06 266 PHE A N 1
ATOM 2167 C CA . PHE A 1 266 ? -11.562 -23.328 -21.141 1 94.06 266 PHE A CA 1
ATOM 2168 C C . PHE A 1 266 ? -11.797 -24.672 -20.453 1 94.06 266 PHE A C 1
ATOM 2170 O O . PHE A 1 266 ? -11.172 -24.984 -19.438 1 94.06 266 PHE A O 1
ATOM 2177 N N . VAL A 1 267 ? -12.68 -25.438 -20.984 1 95.44 267 VAL A N 1
ATOM 2178 C CA . VAL A 1 267 ? -13.016 -26.703 -20.344 1 95.44 267 VAL A CA 1
ATOM 2179 C C . VAL A 1 267 ? -12.602 -27.875 -21.234 1 95.44 267 VAL A C 1
ATOM 2181 O O . VAL A 1 267 ? -12.797 -27.828 -22.453 1 95.44 267 VAL A O 1
ATOM 2184 N N . ALA A 1 268 ? -12.016 -28.859 -20.641 1 97.06 268 ALA A N 1
ATOM 2185 C CA . ALA A 1 268 ? -11.617 -30.094 -21.312 1 97.06 268 ALA A CA 1
ATOM 2186 C C . ALA A 1 268 ? -12.039 -31.328 -20.516 1 97.06 268 ALA A C 1
ATOM 2188 O O . ALA A 1 268 ? -12.055 -31.297 -19.281 1 97.06 268 ALA A O 1
ATOM 2189 N N . GLU A 1 269 ? -12.312 -32.438 -21.203 1 96.88 269 GLU A N 1
ATOM 2190 C CA . GLU A 1 269 ? -12.594 -33.688 -20.547 1 96.88 269 GLU A CA 1
ATOM 2191 C C . GLU A 1 269 ? -11.328 -34.281 -19.922 1 96.88 269 GLU A C 1
ATOM 2193 O O . GLU A 1 269 ? -11.367 -34.875 -18.859 1 96.88 269 GLU A O 1
ATOM 2198 N N . LYS A 1 270 ? -10.242 -34.219 -20.703 1 96.62 270 LYS A N 1
ATOM 2199 C CA . LYS A 1 270 ? -8.938 -34.75 -20.297 1 96.62 270 LYS A CA 1
ATOM 2200 C C . LYS A 1 270 ? -7.816 -33.812 -20.719 1 96.62 270 LYS A C 1
ATOM 2202 O O . LYS A 1 270 ? -7.887 -33.188 -21.781 1 96.62 270 LYS A O 1
ATOM 2207 N N . LEU A 1 271 ? -6.809 -33.719 -19.875 1 97.56 271 LEU A N 1
ATOM 2208 C CA . LEU A 1 271 ? -5.641 -32.906 -20.25 1 97.56 271 LEU A CA 1
ATOM 2209 C C . LEU A 1 271 ? -4.926 -33.531 -21.453 1 97.56 271 LEU A C 1
ATOM 2211 O O . LEU A 1 271 ? -4.434 -32.781 -22.312 1 97.56 271 LEU A O 1
ATOM 2215 N N . SER A 1 272 ? -4.977 -34.812 -21.531 1 96.12 272 SER A N 1
ATOM 2216 C CA . SER A 1 272 ? -4.188 -35.562 -22.5 1 96.12 272 SER A CA 1
ATOM 2217 C C . SER A 1 272 ? -4.633 -35.25 -23.922 1 96.12 272 SER A C 1
ATOM 2219 O O . SER A 1 272 ? -3.854 -35.406 -24.875 1 96.12 272 SER A O 1
ATOM 2221 N N . THR A 1 273 ? -5.824 -34.875 -24.094 1 94.88 273 THR A N 1
ATOM 2222 C CA . THR A 1 273 ? -6.324 -34.656 -25.438 1 94.88 273 THR A CA 1
ATOM 2223 C C . THR A 1 273 ? -5.871 -33.281 -25.969 1 94.88 273 THR A C 1
ATOM 2225 O O . THR A 1 273 ? -5.789 -33.094 -27.172 1 94.88 273 THR A O 1
ATOM 2228 N N . GLY A 1 274 ? -5.68 -32.406 -25.016 1 95.69 274 GLY A N 1
ATOM 2229 C CA . GLY A 1 274 ? -5.355 -31.031 -25.406 1 95.69 274 GLY A CA 1
ATOM 2230 C C . GLY A 1 274 ? -6.531 -30.281 -26.016 1 95.69 274 GLY A C 1
ATOM 2231 O O . GLY A 1 274 ? -6.363 -29.203 -26.578 1 95.69 274 GLY A O 1
ATOM 2232 N N . GLU A 1 275 ? -7.68 -30.891 -25.922 1 95.62 275 GLU A N 1
ATOM 2233 C CA . GLU A 1 275 ? -8.875 -30.266 -26.5 1 95.62 275 GLU A CA 1
ATOM 2234 C C . GLU A 1 275 ? -9.648 -29.484 -25.438 1 95.62 275 GLU A C 1
ATOM 2236 O O . GLU A 1 275 ? -10.352 -30.078 -24.609 1 95.62 275 GLU A O 1
ATOM 2241 N N . PHE A 1 276 ? -9.516 -28.234 -25.531 1 95.31 276 PHE A N 1
ATOM 2242 C CA . PHE A 1 276 ? -10.188 -27.328 -24.609 1 95.31 276 PHE A CA 1
ATOM 2243 C C . PHE A 1 276 ? -11.188 -26.438 -25.344 1 95.31 276 PHE A C 1
ATOM 2245 O O . PHE A 1 276 ? -10.914 -25.969 -26.453 1 95.31 276 PHE A O 1
ATOM 2252 N N . VAL A 1 277 ? -12.32 -26.219 -24.75 1 93.06 277 VAL A N 1
ATOM 2253 C CA . VAL A 1 277 ? -13.367 -25.391 -25.328 1 93.06 277 VAL A CA 1
ATOM 2254 C C . VAL A 1 277 ? -13.586 -24.156 -24.469 1 93.06 277 VAL A C 1
ATOM 2256 O O . VAL A 1 277 ? -13.805 -24.266 -23.25 1 93.06 277 VAL A O 1
ATOM 2259 N N . ARG A 1 278 ? -13.523 -23.016 -25.109 1 91.06 278 ARG A N 1
ATOM 2260 C CA . ARG A 1 278 ? -13.789 -21.781 -24.391 1 91.06 278 ARG A CA 1
ATOM 2261 C C . ARG A 1 278 ? -15.195 -21.781 -23.797 1 91.06 278 ARG A C 1
ATOM 2263 O O . ARG A 1 278 ? -16.156 -22.172 -24.453 1 91.06 278 ARG A O 1
ATOM 2270 N N . SER A 1 279 ? -15.312 -21.281 -22.578 1 87.75 279 SER A N 1
ATOM 2271 C CA . SER A 1 279 ? -16.578 -21.406 -21.859 1 87.75 279 SER A CA 1
ATOM 2272 C C . SER A 1 279 ? -16.891 -20.141 -21.062 1 87.75 279 SER A C 1
ATOM 2274 O O . SER A 1 279 ? -17.141 -20.203 -19.859 1 87.75 279 SER A O 1
ATOM 2276 N N . ASP A 1 280 ? -17.156 -19.031 -21.672 1 80.88 280 ASP A N 1
ATOM 2277 C CA . ASP A 1 280 ? -17.328 -17.719 -21.062 1 80.88 280 ASP A CA 1
ATOM 2278 C C . ASP A 1 280 ? -18.703 -17.578 -20.422 1 80.88 280 ASP A C 1
ATOM 2280 O O . ASP A 1 280 ? -18.891 -16.812 -19.469 1 80.88 280 ASP A O 1
ATOM 2284 N N . ASN A 1 281 ? -19.672 -18.141 -20.953 1 76.31 281 ASN A N 1
ATOM 2285 C CA . ASN A 1 281 ? -21.062 -17.828 -20.672 1 76.31 281 ASN A CA 1
ATOM 2286 C C . ASN A 1 281 ? -21.375 -18 -19.188 1 76.31 281 ASN A C 1
ATOM 2288 O O . ASN A 1 281 ? -22.188 -17.266 -18.625 1 76.31 281 ASN A O 1
ATOM 2292 N N . ALA A 1 282 ? -20.781 -18.859 -18.547 1 75.75 282 ALA A N 1
ATOM 2293 C CA . ALA A 1 282 ? -21.125 -19.094 -17.156 1 75.75 282 ALA A CA 1
ATOM 2294 C C . ALA A 1 282 ? -20.031 -18.578 -16.219 1 75.75 282 ALA A C 1
ATOM 2296 O O . ALA A 1 282 ? -20.047 -18.844 -15.023 1 75.75 282 ALA A O 1
ATOM 2297 N N . PHE A 1 283 ? -19.234 -17.672 -16.75 1 84.81 283 PHE A N 1
ATOM 2298 C CA . PHE A 1 283 ? -18.047 -17.328 -15.992 1 84.81 283 PHE A CA 1
ATOM 2299 C C . PHE A 1 283 ? -18.109 -15.875 -15.508 1 84.81 283 PHE A C 1
ATOM 2301 O O . PHE A 1 283 ? -18.391 -14.969 -16.297 1 84.81 283 PHE A O 1
ATOM 2308 N N . THR A 1 284 ? -17.875 -15.664 -14.172 1 85.19 284 THR A N 1
ATOM 2309 C CA . THR A 1 284 ? -17.797 -14.312 -13.617 1 85.19 284 THR A CA 1
ATOM 2310 C C . THR A 1 284 ? -16.672 -14.227 -12.586 1 85.19 284 THR A C 1
ATOM 2312 O O . THR A 1 284 ? -16.516 -15.117 -11.75 1 85.19 284 THR A O 1
ATOM 2315 N N . PHE A 1 285 ? -15.922 -13.172 -12.719 1 84.44 285 PHE A N 1
ATOM 2316 C CA . PHE A 1 285 ? -14.867 -12.852 -11.766 1 84.44 285 PHE A CA 1
ATOM 2317 C C . PHE A 1 285 ? -14.977 -11.406 -11.305 1 84.44 285 PHE A C 1
ATOM 2319 O O . PHE A 1 285 ? -15.383 -10.531 -12.07 1 84.44 285 PHE A O 1
ATOM 2326 N N . PRO A 1 286 ? -14.617 -11.227 -10.016 1 80.94 286 PRO A N 1
ATOM 2327 C CA . PRO A 1 286 ? -14.469 -9.82 -9.625 1 80.94 286 PRO A CA 1
ATOM 2328 C C . PRO A 1 286 ? -13.336 -9.117 -10.375 1 80.94 286 PRO A C 1
ATOM 2330 O O . PRO A 1 286 ? -12.414 -9.773 -10.859 1 80.94 286 PRO A O 1
ATOM 2333 N N . TYR A 1 287 ? -13.344 -7.895 -10.438 1 74.88 287 TYR A N 1
ATOM 2334 C CA . TYR A 1 287 ? -12.352 -7.055 -11.102 1 74.88 287 TYR A CA 1
ATOM 2335 C C . TYR A 1 287 ? -10.992 -7.195 -10.43 1 74.88 287 TYR A C 1
ATOM 2337 O O . TYR A 1 287 ? -10.898 -7.262 -9.203 1 74.88 287 TYR A O 1
ATOM 2345 N N . GLY A 1 288 ? -9.945 -7.273 -11.367 1 79.5 288 GLY A N 1
ATOM 2346 C CA . GLY A 1 288 ? -8.586 -7.055 -10.914 1 79.5 288 GLY A CA 1
ATOM 2347 C C . GLY A 1 288 ? -7.867 -8.336 -10.531 1 79.5 288 GLY A C 1
ATOM 2348 O O . GLY A 1 288 ? -6.691 -8.312 -10.164 1 79.5 288 GLY A O 1
ATOM 2349 N N . PHE A 1 289 ? -8.617 -9.398 -10.555 1 83.62 289 PHE A N 1
ATOM 2350 C CA . PHE A 1 289 ? -7.91 -10.648 -10.297 1 83.62 289 PHE A CA 1
ATOM 2351 C C . PHE A 1 289 ? -6.859 -10.906 -11.367 1 83.62 289 PHE A C 1
ATOM 2353 O O . PHE A 1 289 ? -7.141 -10.797 -12.562 1 83.62 289 PHE A O 1
ATOM 2360 N N . LYS A 1 290 ? -5.652 -11.156 -10.898 1 91.31 290 LYS A N 1
ATOM 2361 C CA . LYS A 1 290 ? -4.562 -11.336 -11.852 1 91.31 290 LYS A CA 1
ATOM 2362 C C . LYS A 1 290 ? -3.627 -12.461 -11.422 1 91.31 290 LYS A C 1
ATOM 2364 O O . LYS A 1 290 ? -3.227 -12.531 -10.258 1 91.31 290 LYS A O 1
ATOM 2369 N N . HIS A 1 291 ? -3.254 -13.273 -12.328 1 94.44 291 HIS A N 1
ATOM 2370 C CA . HIS A 1 291 ? -2.174 -14.25 -12.258 1 94.44 291 HIS A CA 1
ATOM 2371 C C . HIS A 1 291 ? -2.176 -14.977 -10.914 1 94.44 291 HIS A C 1
ATOM 2373 O O . HIS A 1 291 ? -1.234 -14.836 -10.125 1 94.44 291 HIS A O 1
ATOM 2379 N N . GLY A 1 292 ? -3.072 -15.852 -10.727 1 95.69 292 GLY A N 1
ATOM 2380 C CA . GLY A 1 292 ? -3.213 -16.672 -9.539 1 95.69 292 GLY A CA 1
ATOM 2381 C C . GLY A 1 292 ? -3.383 -18.156 -9.852 1 95.69 292 GLY A C 1
ATOM 2382 O O . GLY A 1 292 ? -3.197 -18.578 -10.992 1 95.69 292 GLY A O 1
ATOM 2383 N N . THR A 1 293 ? -3.553 -18.922 -8.82 1 97.62 293 THR A N 1
ATOM 2384 C CA . THR A 1 293 ? -3.83 -20.344 -8.953 1 97.62 293 THR A CA 1
ATOM 2385 C C . THR A 1 293 ? -5.059 -20.734 -8.141 1 97.62 293 THR A C 1
ATOM 2387 O O . THR A 1 293 ? -5.461 -20.016 -7.227 1 97.62 293 THR A O 1
ATOM 2390 N N . ILE A 1 294 ? -5.664 -21.844 -8.547 1 97.5 294 ILE A N 1
ATOM 2391 C CA . ILE A 1 294 ? -6.898 -22.344 -7.949 1 97.5 294 ILE A CA 1
ATOM 2392 C C . ILE A 1 294 ? -6.617 -23.609 -7.152 1 97.5 294 ILE A C 1
ATOM 2394 O O . ILE A 1 294 ? -5.879 -24.484 -7.609 1 97.5 294 ILE A O 1
ATOM 2398 N N . LEU A 1 295 ? -7.152 -23.703 -6.012 1 98.25 295 LEU A N 1
ATOM 2399 C CA . LEU A 1 295 ? -7.098 -24.906 -5.172 1 98.25 295 LEU A CA 1
ATOM 2400 C C . LEU A 1 295 ? -8.5 -25.375 -4.805 1 98.25 295 LEU A C 1
ATOM 2402 O O . LEU A 1 295 ? -9.352 -24.562 -4.438 1 98.25 295 LEU A O 1
ATOM 2406 N N . THR A 1 296 ? -8.719 -26.672 -4.988 1 98.12 296 THR A N 1
ATOM 2407 C CA . THR A 1 296 ? -9.961 -27.25 -4.492 1 98.12 296 THR A CA 1
ATOM 2408 C C . THR A 1 296 ? -9.984 -27.266 -2.969 1 98.12 296 THR A C 1
ATOM 2410 O O . THR A 1 296 ? -8.992 -27.625 -2.33 1 98.12 296 THR A O 1
ATOM 2413 N N . ILE A 1 297 ? -11.117 -26.859 -2.412 1 98.44 297 ILE A N 1
ATOM 2414 C CA . ILE A 1 297 ? -11.25 -26.844 -0.959 1 98.44 297 ILE A CA 1
ATOM 2415 C C . ILE A 1 297 ? -12.586 -27.469 -0.558 1 98.44 297 ILE A C 1
ATOM 2417 O O . ILE A 1 297 ? -13.43 -27.75 -1.413 1 98.44 297 ILE A O 1
ATOM 2421 N N . THR A 1 298 ? -12.719 -27.734 0.765 1 97.62 298 THR A N 1
ATOM 2422 C CA . THR A 1 298 ? -13.977 -28.266 1.283 1 97.62 298 THR A CA 1
ATOM 2423 C C . THR A 1 298 ? -15.008 -27.156 1.44 1 97.62 298 THR A C 1
ATOM 2425 O O . THR A 1 298 ? -14.664 -25.969 1.456 1 97.62 298 THR A O 1
ATOM 2428 N N . MET A 1 299 ? -16.266 -27.641 1.553 1 97.5 299 MET A N 1
ATOM 2429 C CA . MET A 1 299 ? -17.328 -26.656 1.776 1 97.5 299 MET A CA 1
ATOM 2430 C C . MET A 1 299 ? -17.141 -25.953 3.115 1 97.5 299 MET A C 1
ATOM 2432 O O . MET A 1 299 ? -17.469 -24.781 3.254 1 97.5 299 MET A O 1
ATOM 2436 N N . GLU A 1 300 ? -16.578 -26.641 4.102 1 97.5 300 GLU A N 1
ATOM 2437 C CA . GLU A 1 300 ? -16.281 -26.016 5.387 1 97.5 300 GLU A CA 1
ATOM 2438 C C . GLU A 1 300 ? -15.25 -24.891 5.23 1 97.5 300 GLU A C 1
ATOM 2440 O O . GLU A 1 300 ? -15.414 -23.812 5.801 1 97.5 300 GLU A O 1
ATOM 2445 N N . GLU A 1 301 ? -14.258 -25.141 4.484 1 98.25 301 GLU A N 1
ATOM 2446 C CA . GLU A 1 301 ? -13.227 -24.141 4.207 1 98.25 301 GLU A CA 1
ATOM 2447 C C . GLU A 1 301 ? -13.789 -22.969 3.406 1 98.25 301 GLU A C 1
ATOM 2449 O O . GLU A 1 301 ? -13.453 -21.812 3.666 1 98.25 301 GLU A O 1
ATOM 2454 N N . TYR A 1 302 ? -14.617 -23.312 2.492 1 98.38 302 TYR A N 1
ATOM 2455 C CA . TYR A 1 302 ? -15.305 -22.297 1.716 1 98.38 302 TYR A CA 1
ATOM 2456 C C . TYR A 1 302 ? -16.094 -21.359 2.625 1 98.38 302 TYR A C 1
ATOM 2458 O O . TYR A 1 302 ? -15.984 -20.125 2.5 1 98.38 302 TYR A O 1
ATOM 2466 N N . GLU A 1 303 ? -16.859 -21.859 3.518 1 98.06 303 GLU A N 1
ATOM 2467 C CA . GLU A 1 303 ? -17.688 -21.062 4.41 1 98.06 303 GLU A CA 1
ATOM 2468 C C . GLU A 1 303 ? -16.828 -20.203 5.34 1 98.06 303 GLU A C 1
ATOM 2470 O O . GLU A 1 303 ? -17.188 -19.078 5.672 1 98.06 303 GLU A O 1
ATOM 2475 N N . ARG A 1 304 ? -15.727 -20.766 5.73 1 97.38 304 ARG A N 1
ATOM 2476 C CA . ARG A 1 304 ? -14.789 -20.016 6.555 1 97.38 304 ARG A CA 1
ATOM 2477 C C . ARG A 1 304 ? -14.273 -18.781 5.82 1 97.38 304 ARG A C 1
ATOM 2479 O O . ARG A 1 304 ? -14.234 -17.688 6.379 1 97.38 304 ARG A O 1
ATOM 2486 N N . LEU A 1 305 ? -13.898 -18.938 4.574 1 98.19 305 LEU A N 1
ATOM 2487 C CA . LEU A 1 305 ? -13.367 -17.844 3.77 1 98.19 305 LEU A CA 1
ATOM 2488 C C . LEU A 1 305 ? -14.461 -16.844 3.422 1 98.19 305 LEU A C 1
ATOM 2490 O O . LEU A 1 305 ? -14.219 -15.641 3.377 1 98.19 305 LEU A O 1
ATOM 2494 N N . LYS A 1 306 ? -15.617 -17.391 3.172 1 97.38 306 LYS A N 1
ATOM 2495 C CA . LYS A 1 306 ? -16.734 -16.531 2.809 1 97.38 306 LYS A CA 1
ATOM 2496 C C . LYS A 1 306 ? -17.062 -15.547 3.928 1 97.38 306 LYS A C 1
ATOM 2498 O O . LYS A 1 306 ? -17.406 -14.398 3.664 1 97.38 306 LYS A O 1
ATOM 2503 N N . GLY A 1 307 ? -16.922 -15.992 5.141 1 95.19 307 GLY A N 1
ATOM 2504 C CA . GLY A 1 307 ? -17.234 -15.156 6.289 1 95.19 307 GLY A CA 1
ATOM 2505 C C . GLY A 1 307 ? -16.047 -14.375 6.812 1 95.19 307 GLY A C 1
ATOM 2506 O O . GLY A 1 307 ? -16.172 -13.617 7.773 1 95.19 307 GLY A O 1
ATOM 2507 N N . TYR A 1 308 ? -14.977 -14.602 6.156 1 94.25 308 TYR A N 1
ATOM 2508 C CA . TYR A 1 308 ? -13.742 -14.023 6.676 1 94.25 308 TYR A CA 1
ATOM 2509 C C . TYR A 1 308 ? -13.656 -12.539 6.355 1 94.25 308 TYR A C 1
ATOM 2511 O O . TYR A 1 308 ? -13.797 -12.133 5.199 1 94.25 308 TYR A O 1
ATOM 2519 N N . LYS A 1 309 ? -13.516 -11.695 7.352 1 91.19 309 LYS A N 1
ATOM 2520 C CA . LYS A 1 309 ? -13.258 -10.258 7.285 1 91.19 309 LYS A CA 1
ATOM 2521 C C . LYS A 1 309 ? -12.211 -9.836 8.312 1 91.19 309 LYS A C 1
ATOM 2523 O O . LYS A 1 309 ? -12.391 -10.047 9.516 1 91.19 309 LYS A O 1
ATOM 2528 N N . LYS A 1 310 ? -11.156 -9.344 7.805 1 87.31 310 LYS A N 1
ATOM 2529 C CA . LYS A 1 310 ? -10.125 -8.875 8.727 1 87.31 310 LYS A CA 1
ATOM 2530 C C . LYS A 1 310 ? -10.547 -7.566 9.398 1 87.31 310 LYS A C 1
ATOM 2532 O O . LYS A 1 310 ? -11.07 -6.664 8.734 1 87.31 310 LYS A O 1
ATOM 2537 N N . MET A 1 311 ? -10.242 -7.469 10.688 1 77.81 311 MET A N 1
ATOM 2538 C CA . MET A 1 311 ? -10.453 -6.227 11.43 1 77.81 311 MET A CA 1
ATOM 2539 C C . MET A 1 311 ? -9.258 -5.289 11.266 1 77.81 311 MET A C 1
ATOM 2541 O O . MET A 1 311 ? -8.133 -5.738 11.047 1 77.81 311 MET A O 1
ATOM 2545 N N . PRO A 1 312 ? -9.531 -4.051 11.383 1 69.88 312 PRO A N 1
ATOM 2546 C CA . PRO A 1 312 ? -8.453 -3.074 11.242 1 69.88 312 PRO A CA 1
ATOM 2547 C C . PRO A 1 312 ? -7.254 -3.381 12.141 1 69.88 312 PRO A C 1
ATOM 2549 O O . PRO A 1 312 ? -6.105 -3.205 11.727 1 69.88 312 PRO A O 1
ATOM 2552 N N . SER A 1 313 ? -7.531 -3.889 13.32 1 69.31 313 SER A N 1
ATOM 2553 C CA . SER A 1 313 ? -6.465 -4.16 14.273 1 69.31 313 SER A CA 1
ATOM 2554 C C . SER A 1 313 ? -5.617 -5.348 13.836 1 69.31 313 SER A C 1
ATOM 2556 O O . SER A 1 313 ? -4.523 -5.566 14.367 1 69.31 313 SER A O 1
ATOM 2558 N N . GLU A 1 314 ? -6.125 -6.027 12.836 1 71.69 314 GLU A N 1
ATOM 2559 C CA . GLU A 1 314 ? -5.434 -7.246 12.422 1 71.69 314 GLU A CA 1
ATOM 2560 C C . GLU A 1 314 ? -4.41 -6.961 11.328 1 71.69 314 GLU A C 1
ATOM 2562 O O . GLU A 1 314 ? -3.654 -7.852 10.93 1 71.69 314 GLU A O 1
ATOM 2567 N N . TYR A 1 315 ? -4.504 -5.73 10.969 1 69.62 315 TYR A N 1
ATOM 2568 C CA . TYR A 1 315 ? -3.477 -5.352 10 1 69.62 315 TYR A CA 1
ATOM 2569 C C . TYR A 1 315 ? -2.217 -4.863 10.711 1 69.62 315 TYR A C 1
ATOM 2571 O O . TYR A 1 315 ? -2.295 -4.145 11.703 1 69.62 315 TYR A O 1
ATOM 2579 N N . MET B 1 1 ? -22.641 29.719 2.938 1 80.69 1 MET B N 1
ATOM 2580 C CA . MET B 1 1 ? -22.531 28.453 3.637 1 80.69 1 MET B CA 1
ATOM 2581 C C . MET B 1 1 ? -21.156 27.828 3.426 1 80.69 1 MET B C 1
ATOM 2583 O O . MET B 1 1 ? -20.594 27.906 2.332 1 80.69 1 MET B O 1
ATOM 2587 N N . GLN B 1 2 ? -20.453 27.469 4.633 1 93.25 2 GLN B N 1
ATOM 2588 C CA . GLN B 1 2 ? -19.109 26.891 4.52 1 93.25 2 GLN B CA 1
ATOM 2589 C C . GLN B 1 2 ? -19.125 25.422 4.922 1 93.25 2 GLN B C 1
ATOM 2591 O O . GLN B 1 2 ? -20.047 24.953 5.586 1 93.25 2 GLN B O 1
ATOM 2596 N N . ALA B 1 3 ? -18.281 24.656 4.355 1 98.12 3 ALA B N 1
ATOM 2597 C CA . ALA B 1 3 ? -18 23.266 4.699 1 98.12 3 ALA B CA 1
ATOM 2598 C C . ALA B 1 3 ? -16.516 23.062 4.98 1 98.12 3 ALA B C 1
ATOM 2600 O O . ALA B 1 3 ? -15.766 24.047 5.148 1 98.12 3 ALA B O 1
ATOM 2601 N N . TYR B 1 4 ? -16.172 21.781 5.23 1 98.25 4 TYR B N 1
ATOM 2602 C CA . TYR B 1 4 ? -14.805 21.531 5.668 1 98.25 4 TYR B CA 1
ATOM 2603 C C . TYR B 1 4 ? -14.242 20.281 5.023 1 98.25 4 TYR B C 1
ATOM 2605 O O . TYR B 1 4 ? -14.977 19.312 4.77 1 98.25 4 TYR B O 1
ATOM 2613 N N . VAL B 1 5 ? -12.961 20.312 4.73 1 98.44 5 VAL B N 1
ATOM 2614 C CA . VAL B 1 5 ? -12.227 19.109 4.34 1 98.44 5 VAL B CA 1
ATOM 2615 C C . VAL B 1 5 ? -11.109 18.844 5.348 1 98.44 5 VAL B C 1
ATOM 2617 O O . VAL B 1 5 ? -10.477 19.766 5.848 1 98.44 5 VAL B O 1
ATOM 2620 N N . PHE B 1 6 ? -10.977 17.641 5.715 1 97.5 6 PHE B N 1
ATOM 2621 C CA . PHE B 1 6 ? -9.93 17.125 6.59 1 97.5 6 PHE B CA 1
ATOM 2622 C C . PHE B 1 6 ? -8.977 16.219 5.816 1 97.5 6 PHE B C 1
ATOM 2624 O O . PHE B 1 6 ? -9.391 15.195 5.277 1 97.5 6 PHE B O 1
ATOM 2631 N N . VAL B 1 7 ? -7.711 16.594 5.656 1 98 7 VAL B N 1
ATOM 2632 C CA . VAL B 1 7 ? -6.695 15.766 5.004 1 98 7 VAL B CA 1
ATOM 2633 C C . VAL B 1 7 ? -5.848 15.055 6.059 1 98 7 VAL B C 1
ATOM 2635 O O . VAL B 1 7 ? -5.316 15.695 6.969 1 98 7 VAL B O 1
ATOM 2638 N N . HIS B 1 8 ? -5.758 13.742 5.945 1 96.5 8 HIS B N 1
ATOM 2639 C CA . HIS B 1 8 ? -5.164 12.938 7.012 1 96.5 8 HIS B CA 1
ATOM 2640 C C . HIS B 1 8 ? -4.629 11.617 6.477 1 96.5 8 HIS B C 1
ATOM 2642 O O . HIS B 1 8 ? -4.691 11.359 5.273 1 96.5 8 HIS B O 1
ATOM 2648 N N . PHE B 1 9 ? -3.947 10.93 7.352 1 95.31 9 PHE B N 1
ATOM 2649 C CA . PHE B 1 9 ? -3.59 9.547 7.043 1 95.31 9 PHE B CA 1
ATOM 2650 C C . PHE B 1 9 ? -4.281 8.586 8 1 95.31 9 PHE B C 1
ATOM 2652 O O . PHE B 1 9 ? -5.074 9 8.844 1 95.31 9 PHE B O 1
ATOM 2659 N N . LYS B 1 10 ? -4.117 7.336 7.758 1 90.31 10 LYS B N 1
ATOM 2660 C CA . LYS B 1 10 ? -4.582 6.285 8.656 1 90.31 10 LYS B CA 1
ATOM 2661 C C . LYS B 1 10 ? -3.41 5.508 9.242 1 90.31 10 LYS B C 1
ATOM 2663 O O . LYS B 1 10 ? -2.43 5.23 8.547 1 90.31 10 LYS B O 1
ATOM 2668 N N . GLU B 1 11 ? -3.49 5.297 10.453 1 86.31 11 GLU B N 1
ATOM 2669 C CA . GLU B 1 11 ? -2.445 4.484 11.062 1 86.31 11 GLU B CA 1
ATOM 2670 C C . GLU B 1 11 ? -2.736 2.996 10.898 1 86.31 11 GLU B C 1
ATOM 2672 O O . GLU B 1 11 ? -3.572 2.439 11.617 1 86.31 11 GLU B O 1
ATOM 2677 N N . LYS B 1 12 ? -2.059 2.484 9.922 1 86 12 LYS B N 1
ATOM 2678 C CA . LYS B 1 12 ? -2.119 1.056 9.633 1 86 12 LYS B CA 1
ATOM 2679 C C . LYS B 1 12 ? -0.72 0.467 9.469 1 86 12 LYS B C 1
ATOM 2681 O O . LYS B 1 12 ? 0.213 1.169 9.078 1 86 12 LYS B O 1
ATOM 2686 N N . ARG B 1 13 ? -0.629 -0.801 9.75 1 87.56 13 ARG B N 1
ATOM 2687 C CA . ARG B 1 13 ? 0.643 -1.485 9.539 1 87.56 13 ARG B CA 1
ATOM 2688 C C . ARG B 1 13 ? 0.765 -1.986 8.109 1 87.56 13 ARG B C 1
ATOM 2690 O O . ARG B 1 13 ? 1.649 -2.787 7.797 1 87.56 13 ARG B O 1
ATOM 2697 N N . THR B 1 14 ? -0.116 -1.559 7.277 1 92 14 THR B N 1
ATOM 2698 C CA . THR B 1 14 ? -0.123 -1.916 5.863 1 92 14 THR B CA 1
ATOM 2699 C C . THR B 1 14 ? 0.198 -0.702 5 1 92 14 THR B C 1
ATOM 2701 O O . THR B 1 14 ? 0.019 0.439 5.43 1 92 14 THR B O 1
ATOM 2704 N N . PRO B 1 15 ? 0.72 -0.93 3.83 1 91.56 15 PRO B N 1
ATOM 2705 C CA . PRO B 1 15 ? 1.226 0.177 3.014 1 91.56 15 PRO B CA 1
ATOM 2706 C C . PRO B 1 15 ? 0.128 1.156 2.604 1 91.56 15 PRO B C 1
ATOM 2708 O O . PRO B 1 15 ? 0.423 2.244 2.1 1 91.56 15 PRO B O 1
ATOM 2711 N N . ASP B 1 16 ? -1.139 0.864 2.795 1 91.81 16 ASP B N 1
ATOM 2712 C CA . ASP B 1 16 ? -2.215 1.77 2.406 1 91.81 16 ASP B CA 1
ATOM 2713 C C . ASP B 1 16 ? -2.588 2.703 3.557 1 91.81 16 ASP B C 1
ATOM 2715 O O . ASP B 1 16 ? -3.469 3.553 3.412 1 91.81 16 ASP B O 1
ATOM 2719 N N . GLY B 1 17 ? -1.966 2.609 4.641 1 91.88 17 GLY B N 1
ATOM 2720 C CA . GLY B 1 17 ? -2.297 3.436 5.789 1 91.88 17 GLY B CA 1
ATOM 2721 C C . GLY B 1 17 ? -1.752 4.848 5.688 1 91.88 17 GLY B C 1
ATOM 2722 O O . GLY B 1 17 ? -2.51 5.816 5.754 1 91.88 17 GLY B O 1
ATOM 2723 N N . GLU B 1 18 ? -0.457 4.98 5.574 1 94.44 18 GLU B N 1
ATOM 2724 C CA . GLU B 1 18 ? 0.223 6.27 5.543 1 94.44 18 GLU B CA 1
ATOM 2725 C C . GLU B 1 18 ? 0.256 6.84 4.129 1 94.44 18 GLU B C 1
ATOM 2727 O O . GLU B 1 18 ? 1.331 7.074 3.572 1 94.44 18 GLU B O 1
ATOM 2732 N N . GLN B 1 19 ? -0.984 7.059 3.6 1 96.88 19 GLN B N 1
ATOM 2733 C CA . GLN B 1 19 ? -1.285 7.727 2.336 1 96.88 19 GLN B CA 1
ATOM 2734 C C . GLN B 1 19 ? -2.23 8.906 2.549 1 96.88 19 GLN B C 1
ATOM 2736 O O . GLN B 1 19 ? -2.574 9.234 3.688 1 96.88 19 GLN B O 1
ATOM 2741 N N . VAL B 1 20 ? -2.727 9.547 1.455 1 97.62 20 VAL B N 1
ATOM 2742 C CA . VAL B 1 20 ? -3.543 10.75 1.599 1 97.62 20 VAL B CA 1
ATOM 2743 C C . VAL B 1 20 ? -5.023 10.367 1.624 1 97.62 20 VAL B C 1
ATOM 2745 O O . VAL B 1 20 ? -5.539 9.797 0.662 1 97.62 20 VAL B O 1
ATOM 2748 N N . TYR B 1 21 ? -5.66 10.703 2.666 1 96.75 21 TYR B N 1
ATOM 2749 C CA . TYR B 1 21 ? -7.094 10.5 2.842 1 96.75 21 TYR B CA 1
ATOM 2750 C C . TYR B 1 21 ? -7.805 11.828 3.092 1 96.75 21 TYR B C 1
ATOM 2752 O O . TYR B 1 21 ? -7.207 12.773 3.607 1 96.75 21 TYR B O 1
ATOM 2760 N N . PHE B 1 22 ? -9.078 11.82 2.695 1 97.69 22 PHE B N 1
ATOM 2761 C CA . PHE B 1 22 ? -9.898 13 2.934 1 97.69 22 PHE B CA 1
ATOM 2762 C C . PHE B 1 22 ? -11.133 12.641 3.748 1 97.69 22 PHE B C 1
ATOM 2764 O O . PHE B 1 22 ? -11.703 11.555 3.584 1 97.69 22 PHE B O 1
ATOM 2771 N N . GLY B 1 23 ? -11.523 13.492 4.602 1 97 23 GLY B N 1
ATOM 2772 C CA . GLY B 1 23 ? -12.844 13.578 5.207 1 97 23 GLY B CA 1
ATOM 2773 C C . GLY B 1 23 ? -13.523 14.914 4.957 1 97 23 GLY B C 1
ATOM 2774 O O . GLY B 1 23 ? -12.859 15.922 4.727 1 97 23 GLY B O 1
ATOM 2775 N N . ILE B 1 24 ? -14.852 14.891 4.977 1 98 24 ILE B N 1
ATOM 2776 C CA . ILE B 1 24 ? -15.57 16.141 4.781 1 98 24 ILE B CA 1
ATOM 2777 C C . ILE B 1 24 ? -16.672 16.281 5.832 1 98 24 ILE B C 1
ATOM 2779 O O . ILE B 1 24 ? -17.109 15.281 6.414 1 98 24 ILE B O 1
ATOM 2783 N N . SER B 1 25 ? -17.047 17.453 6.066 1 97 25 SER B N 1
ATOM 2784 C CA . SER B 1 25 ? -18.094 17.781 7.016 1 97 25 SER B CA 1
ATOM 2785 C C . SER B 1 25 ? -18.797 19.078 6.629 1 97 25 SER B C 1
ATOM 2787 O O . SER B 1 25 ? -18.156 20.031 6.164 1 97 25 SER B O 1
ATOM 2789 N N . LYS B 1 26 ? -20.094 19.156 6.867 1 95.69 26 LYS B N 1
ATOM 2790 C CA . LYS B 1 26 ? -20.859 20.375 6.605 1 95.69 26 LYS B CA 1
ATOM 2791 C C . LYS B 1 26 ? -20.812 21.312 7.809 1 95.69 26 LYS B C 1
ATOM 2793 O O . LYS B 1 26 ? -21 22.531 7.66 1 95.69 26 LYS B O 1
ATOM 2798 N N . ASP B 1 27 ? -20.578 20.719 8.961 1 93.44 27 ASP B N 1
ATOM 2799 C CA . ASP B 1 27 ? -20.766 21.547 10.148 1 93.44 27 ASP B CA 1
ATOM 2800 C C . ASP B 1 27 ? -19.5 21.562 11.008 1 93.44 27 ASP B C 1
ATOM 2802 O O . ASP B 1 27 ? -19.438 22.25 12.031 1 93.44 27 ASP B O 1
ATOM 2806 N N . GLY B 1 28 ? -18.484 20.797 10.68 1 92.62 28 GLY B N 1
ATOM 2807 C CA . GLY B 1 28 ? -17.266 20.75 11.453 1 92.62 28 GLY B CA 1
ATOM 2808 C C . GLY B 1 28 ? -17.312 19.719 12.578 1 92.62 28 GLY B C 1
ATOM 2809 O O . GLY B 1 28 ? -16.312 19.531 13.281 1 92.62 28 GLY B O 1
ATOM 2810 N N . PHE B 1 29 ? -18.406 18.922 12.695 1 92.44 29 PHE B N 1
ATOM 2811 C CA . PHE B 1 29 ? -18.547 17.984 13.797 1 92.44 29 PHE B CA 1
ATOM 2812 C C . PHE B 1 29 ? -18.844 16.578 13.281 1 92.44 29 PHE B C 1
ATOM 2814 O O . PHE B 1 29 ? -18.359 15.594 13.836 1 92.44 29 PHE B O 1
ATOM 2821 N N . GLN B 1 30 ? -19.641 16.562 12.312 1 93.38 30 GLN B N 1
ATOM 2822 C CA . GLN B 1 30 ? -19.969 15.273 11.703 1 93.38 30 GLN B CA 1
ATOM 2823 C C . GLN B 1 30 ? -19.172 15.047 10.422 1 93.38 30 GLN B C 1
ATOM 2825 O O . GLN B 1 30 ? -19.375 15.727 9.422 1 93.38 30 GLN B O 1
ATOM 2830 N N . TRP B 1 31 ? -18.375 14.062 10.5 1 94.5 31 TRP B N 1
ATOM 2831 C CA . TRP B 1 31 ? -17.422 13.867 9.398 1 94.5 31 TRP B CA 1
ATOM 2832 C C . TRP B 1 31 ? -17.734 12.578 8.648 1 94.5 31 TRP B C 1
ATOM 2834 O O . TRP B 1 31 ? -18.203 11.602 9.242 1 94.5 31 TRP B O 1
ATOM 2844 N N . GLU B 1 32 ? -17.5 12.578 7.402 1 95.31 32 GLU B N 1
ATOM 2845 C CA . GLU B 1 32 ? -17.625 11.398 6.559 1 95.31 32 GLU B CA 1
ATOM 2846 C C . GLU B 1 32 ? -16.406 11.219 5.664 1 95.31 32 GLU B C 1
ATOM 2848 O O . GLU B 1 32 ? -15.719 12.188 5.332 1 95.31 32 GLU B O 1
ATOM 2853 N N . ALA B 1 33 ? -16.172 10.008 5.316 1 95.12 33 ALA B N 1
ATOM 2854 C CA . ALA B 1 33 ? -15.016 9.695 4.488 1 95.12 33 ALA B CA 1
ATOM 2855 C C . ALA B 1 33 ? -15.266 10.055 3.029 1 95.12 33 ALA B C 1
ATOM 2857 O O . ALA B 1 33 ? -16.406 10.031 2.566 1 95.12 33 ALA B O 1
ATOM 2858 N N . VAL B 1 34 ? -14.234 10.391 2.354 1 96.69 34 VAL B N 1
ATOM 2859 C CA . VAL B 1 34 ? -14.242 10.625 0.915 1 96.69 34 VAL B CA 1
ATOM 2860 C C . VAL B 1 34 ? -13.672 9.406 0.187 1 96.69 34 VAL B C 1
ATOM 2862 O O . VAL B 1 34 ? -12.914 8.633 0.766 1 96.69 34 VAL B O 1
ATOM 2865 N N . ASN B 1 35 ? -14.109 9.18 -1.075 1 95.38 35 ASN B N 1
ATOM 2866 C CA . ASN B 1 35 ? -13.617 8.109 -1.93 1 95.38 35 ASN B CA 1
ATOM 2867 C C . ASN B 1 35 ? -13.828 6.738 -1.29 1 95.38 35 ASN B C 1
ATOM 2869 O O . ASN B 1 35 ? -12.945 5.879 -1.337 1 95.38 35 ASN B O 1
ATOM 2873 N N . GLU B 1 36 ? -14.922 6.676 -0.579 1 90.12 36 GLU B N 1
ATOM 2874 C CA . GLU B 1 36 ? -15.344 5.434 0.066 1 90.12 36 GLU B CA 1
ATOM 2875 C C . GLU B 1 36 ? -14.305 4.961 1.082 1 90.12 36 GLU B C 1
ATOM 2877 O O . GLU B 1 36 ? -14.117 3.756 1.269 1 90.12 36 GLU B O 1
ATOM 2882 N N . GLY B 1 37 ? -13.57 5.922 1.606 1 90.69 37 GLY B N 1
ATOM 2883 C CA . GLY B 1 37 ? -12.609 5.598 2.652 1 90.69 37 GLY B CA 1
ATOM 2884 C C . GLY B 1 37 ? -11.281 5.105 2.111 1 90.69 37 GLY B C 1
ATOM 2885 O O . GLY B 1 37 ? -10.43 4.641 2.871 1 90.69 37 GLY B O 1
ATOM 2886 N N . ASN B 1 38 ? -11.039 5.184 0.79 1 91.38 38 ASN B N 1
ATOM 2887 C CA . ASN B 1 38 ? -9.766 4.816 0.176 1 91.38 38 ASN B CA 1
ATOM 2888 C C . ASN B 1 38 ? -8.859 6.035 0.001 1 91.38 38 ASN B C 1
ATOM 2890 O O . ASN B 1 38 ? -9.328 7.172 0.01 1 91.38 38 ASN B O 1
ATOM 2894 N N . PRO B 1 39 ? -7.574 5.781 -0.144 1 94.44 39 PRO B N 1
ATOM 2895 C CA . PRO B 1 39 ? -6.68 6.922 -0.346 1 94.44 39 PRO B CA 1
ATOM 2896 C C . PRO B 1 39 ? -7.039 7.742 -1.584 1 94.44 39 PRO B C 1
ATOM 2898 O O . PRO B 1 39 ? -7.422 7.18 -2.611 1 94.44 39 PRO B O 1
ATOM 2901 N N . VAL B 1 40 ? -6.898 9.008 -1.457 1 96.12 40 VAL B N 1
ATOM 2902 C CA . VAL B 1 40 ? -7.105 9.922 -2.572 1 96.12 40 VAL B CA 1
ATOM 2903 C C . VAL B 1 40 ? -5.816 10.07 -3.375 1 96.12 40 VAL B C 1
ATOM 2905 O O . VAL B 1 40 ? -5.852 10.219 -4.598 1 96.12 40 VAL B O 1
ATOM 2908 N N . LEU B 1 41 ? -4.691 10.062 -2.721 1 96.19 41 LEU B N 1
ATOM 2909 C CA . LEU B 1 41 ? -3.365 10.102 -3.332 1 96.19 41 LEU B CA 1
ATOM 2910 C C . LEU B 1 41 ? -2.449 9.047 -2.709 1 96.19 41 LEU B C 1
ATOM 2912 O O . LEU B 1 41 ? -2.6 8.711 -1.533 1 96.19 41 LEU B O 1
ATOM 2916 N N . TRP B 1 42 ? -1.535 8.641 -3.51 1 95 42 TRP B N 1
ATOM 2917 C CA . TRP B 1 42 ? -0.512 7.688 -3.084 1 95 42 TRP B CA 1
ATOM 2918 C C . TRP B 1 42 ? 0.882 8.289 -3.223 1 95 42 TRP B C 1
ATOM 2920 O O . TRP B 1 42 ? 1.159 9.016 -4.18 1 95 42 TRP B O 1
ATOM 2930 N N . SER B 1 43 ? 1.766 7.969 -2.326 1 95.88 43 SER B N 1
ATOM 2931 C CA . SER B 1 43 ? 3.164 8.375 -2.434 1 95.88 43 SER B CA 1
ATOM 2932 C C . SER B 1 43 ? 3.973 7.363 -3.24 1 95.88 43 SER B C 1
ATOM 2934 O O . SER B 1 43 ? 3.973 6.172 -2.928 1 95.88 43 SER B O 1
ATOM 2936 N N . TYR B 1 44 ? 4.684 7.812 -4.211 1 93.25 44 TYR B N 1
ATOM 2937 C CA . TYR B 1 44 ? 5.453 6.938 -5.086 1 93.25 44 TYR B CA 1
ATOM 2938 C C . TYR B 1 44 ? 6.949 7.082 -4.828 1 93.25 44 TYR B C 1
ATOM 2940 O O . TYR B 1 44 ? 7.73 6.18 -5.137 1 93.25 44 TYR B O 1
ATOM 2948 N N . TYR B 1 45 ? 7.312 8.18 -4.301 1 94.06 45 TYR B N 1
ATOM 2949 C CA . TYR B 1 45 ? 8.727 8.492 -4.125 1 94.06 45 TYR B CA 1
ATOM 2950 C C . TYR B 1 45 ? 9.07 8.641 -2.65 1 94.06 45 TYR B C 1
ATOM 2952 O O . TYR B 1 45 ? 8.18 8.719 -1.802 1 94.06 45 TYR B O 1
ATOM 2960 N N . GLY B 1 46 ? 10.359 8.664 -2.367 1 94 46 GLY B N 1
ATOM 2961 C CA . GLY B 1 46 ? 10.805 8.789 -0.99 1 94 46 GLY B CA 1
ATOM 2962 C C . GLY B 1 46 ? 10.57 7.539 -0.167 1 94 46 GLY B C 1
ATOM 2963 O O . GLY B 1 46 ? 10.945 6.438 -0.578 1 94 46 GLY B O 1
ATOM 2964 N N . ASP B 1 47 ? 9.969 7.738 0.979 1 94.44 47 ASP B N 1
ATOM 2965 C CA . ASP B 1 47 ? 9.758 6.621 1.893 1 94.44 47 ASP B CA 1
ATOM 2966 C C . ASP B 1 47 ? 8.531 5.801 1.479 1 94.44 47 ASP B C 1
ATOM 2968 O O . ASP B 1 47 ? 8.203 4.801 2.123 1 94.44 47 ASP B O 1
ATOM 2972 N N . LYS B 1 48 ? 7.781 6.316 0.478 1 92.81 48 LYS B N 1
ATOM 2973 C CA . LYS B 1 48 ? 6.617 5.656 -0.109 1 92.81 48 LYS B CA 1
ATOM 2974 C C . LYS B 1 48 ? 5.457 5.609 0.88 1 92.81 48 LYS B C 1
ATOM 2976 O O . LYS B 1 48 ? 4.66 4.664 0.866 1 92.81 48 LYS B O 1
ATOM 2981 N N . GLY B 1 49 ? 5.426 6.48 1.782 1 96.25 49 GLY B N 1
ATOM 2982 C CA . GLY B 1 49 ? 4.375 6.812 2.732 1 96.25 49 GLY B CA 1
ATOM 2983 C C . GLY B 1 49 ? 4.395 8.266 3.158 1 96.25 49 GLY B C 1
ATOM 2984 O O . GLY B 1 49 ? 5.449 8.914 3.135 1 96.25 49 GLY B O 1
ATOM 2985 N N . VAL B 1 50 ? 3.246 8.75 3.508 1 97.88 50 VAL B N 1
ATOM 2986 C CA . VAL B 1 50 ? 3.15 10.141 3.963 1 97.88 50 VAL B CA 1
ATOM 2987 C C . VAL B 1 50 ? 2.271 10.211 5.207 1 97.88 50 VAL B C 1
ATOM 2989 O O . VAL B 1 50 ? 1.298 9.469 5.336 1 97.88 50 VAL B O 1
ATOM 2992 N N . ARG B 1 51 ? 2.66 11.164 6.066 1 96.5 51 ARG B N 1
ATOM 2993 C CA . ARG B 1 51 ? 1.943 11.383 7.32 1 96.5 51 ARG B CA 1
ATOM 2994 C C . ARG B 1 51 ? 1.938 12.859 7.699 1 96.5 51 ARG B C 1
ATOM 2996 O O . ARG B 1 51 ? 2.586 13.68 7.047 1 96.5 51 ARG B O 1
ATOM 3003 N N . ASP B 1 52 ? 1.152 13.172 8.664 1 97.62 52 ASP B N 1
ATOM 3004 C CA . ASP B 1 52 ? 1.152 14.477 9.305 1 97.62 52 ASP B CA 1
ATOM 3005 C C . ASP B 1 52 ? 0.892 15.594 8.297 1 97.62 52 ASP B C 1
ATOM 3007 O O . ASP B 1 52 ? 1.73 16.469 8.102 1 97.62 52 ASP B O 1
ATOM 3011 N N . PHE B 1 53 ? -0.28 15.695 7.805 1 97.12 53 PHE B N 1
ATOM 3012 C CA . PHE B 1 53 ? -0.628 16.516 6.656 1 97.12 53 PHE B CA 1
ATOM 3013 C C . PHE B 1 53 ? -0.97 17.938 7.09 1 97.12 53 PHE B C 1
ATOM 3015 O O . PHE B 1 53 ? -1.536 18.141 8.164 1 97.12 53 PHE B O 1
ATOM 3022 N N . THR B 1 54 ? -0.641 18.828 6.18 1 98.38 54 THR B N 1
ATOM 3023 C CA . THR B 1 54 ? -1.323 20.125 6.18 1 98.38 54 THR B CA 1
ATOM 3024 C C . THR B 1 54 ? -1.893 20.438 4.797 1 98.38 54 THR B C 1
ATOM 3026 O O . THR B 1 54 ? -1.374 19.953 3.785 1 98.38 54 THR B O 1
ATOM 3029 N N . ILE B 1 55 ? -2.986 21.141 4.789 1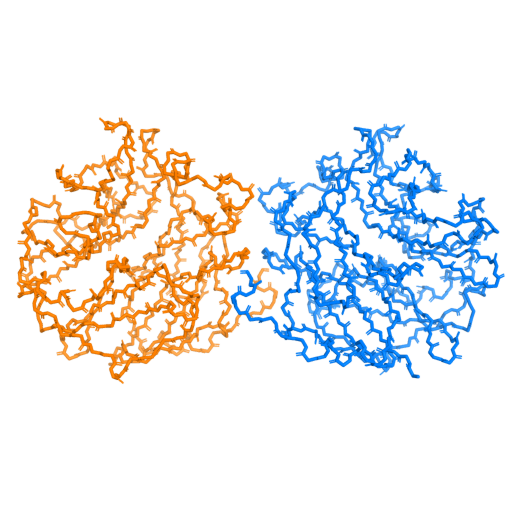 98.69 55 ILE B N 1
ATOM 3030 C CA . ILE B 1 55 ? -3.58 21.641 3.559 1 98.69 55 ILE B CA 1
ATOM 3031 C C . ILE B 1 55 ? -3.875 23.141 3.709 1 98.69 55 ILE B C 1
ATOM 3033 O O . ILE B 1 55 ? -4.324 23.578 4.77 1 98.69 55 ILE B O 1
ATOM 3037 N N . THR B 1 56 ? -3.623 23.859 2.656 1 98.12 56 THR B N 1
ATOM 3038 C CA . THR B 1 56 ? -3.955 25.281 2.629 1 98.12 56 THR B CA 1
ATOM 3039 C C . THR B 1 56 ? -4.488 25.688 1.257 1 98.12 56 THR B C 1
ATOM 3041 O O . THR B 1 56 ? -4.316 24.953 0.279 1 98.12 56 THR B O 1
ATOM 3044 N N . ARG B 1 57 ? -5.262 26.734 1.265 1 98.12 57 ARG B N 1
ATOM 3045 C CA . ARG B 1 57 ? -5.629 27.438 0.041 1 98.12 57 ARG B CA 1
ATOM 3046 C C . ARG B 1 57 ? -4.789 28.688 -0.138 1 98.12 57 ARG B C 1
ATOM 3048 O O . ARG B 1 57 ? -4.793 29.578 0.725 1 98.12 57 ARG B O 1
ATOM 3055 N N . THR B 1 58 ? -4.105 28.766 -1.231 1 98 58 THR B N 1
ATOM 3056 C CA . THR B 1 58 ? -3.246 29.922 -1.47 1 98 58 THR B CA 1
ATOM 3057 C C . THR B 1 58 ? -4.078 31.156 -1.801 1 98 58 THR B C 1
ATOM 3059 O O . THR B 1 58 ? -5.277 31.047 -2.057 1 98 58 THR B O 1
ATOM 3062 N N . LYS B 1 59 ? -3.406 32.281 -1.806 1 95.69 59 LYS B N 1
ATOM 3063 C CA . LYS B 1 59 ? -4.074 33.562 -2.139 1 95.69 59 LYS B CA 1
ATOM 3064 C C . LYS B 1 59 ? -4.633 33.531 -3.557 1 95.69 59 LYS B C 1
ATOM 3066 O O . LYS B 1 59 ? -5.613 34.188 -3.859 1 95.69 59 LYS B O 1
ATOM 3071 N N . GLU B 1 60 ? -4.066 32.688 -4.398 1 95.56 60 GLU B N 1
ATOM 3072 C CA . GLU B 1 60 ? -4.504 32.562 -5.785 1 95.56 60 GLU B CA 1
ATOM 3073 C C . GLU B 1 60 ? -5.621 31.547 -5.922 1 95.56 60 GLU B C 1
ATOM 3075 O O . GLU B 1 60 ? -6.156 31.328 -7.012 1 95.56 60 GLU B O 1
ATOM 3080 N N . GLY B 1 61 ? -5.91 30.906 -4.855 1 96.81 61 GLY B N 1
ATOM 3081 C CA . GLY B 1 61 ? -7.035 29.984 -4.867 1 96.81 61 GLY B CA 1
ATOM 3082 C C . GLY B 1 61 ? -6.625 28.547 -5.086 1 96.81 61 GLY B C 1
ATOM 3083 O O . GLY B 1 61 ? -7.473 27.656 -5.16 1 96.81 61 GLY B O 1
ATOM 3084 N N . LYS B 1 62 ? -5.336 28.297 -5.066 1 97.88 62 LYS B N 1
ATOM 3085 C CA . LYS B 1 62 ? -4.832 26.938 -5.266 1 97.88 62 LYS B CA 1
ATOM 3086 C C . LYS B 1 62 ? -4.746 26.188 -3.939 1 97.88 62 LYS B C 1
ATOM 3088 O O . LYS B 1 62 ? -4.414 26.781 -2.906 1 97.88 62 LYS B O 1
ATOM 3093 N N . PHE B 1 63 ? -5.035 24.891 -4.055 1 98.81 63 PHE B N 1
ATOM 3094 C CA . PHE B 1 63 ? -4.883 24.047 -2.873 1 98.81 63 PHE B CA 1
ATOM 3095 C C . PHE B 1 63 ? -3.496 23.422 -2.834 1 98.81 63 PHE B C 1
ATOM 3097 O O . PHE B 1 63 ? -2.982 22.969 -3.861 1 98.81 63 PHE B O 1
ATOM 3104 N N . VAL B 1 64 ? -2.863 23.391 -1.67 1 98.81 64 VAL B N 1
ATOM 3105 C CA . VAL B 1 64 ? -1.55 22.781 -1.479 1 98.81 64 VAL B CA 1
ATOM 3106 C C . VAL B 1 64 ? -1.589 21.828 -0.289 1 98.81 64 VAL B C 1
ATOM 3108 O O . VAL B 1 64 ? -2.049 22.203 0.796 1 98.81 64 VAL B O 1
ATOM 3111 N N . ILE B 1 65 ? -1.182 20.594 -0.548 1 98.81 65 ILE B N 1
ATOM 3112 C CA . ILE B 1 65 ? -0.942 19.641 0.524 1 98.81 65 ILE B CA 1
ATOM 3113 C C . ILE B 1 65 ? 0.56 19.5 0.76 1 98.81 65 ILE B C 1
ATOM 3115 O O . ILE B 1 65 ? 1.339 19.406 -0.193 1 98.81 65 ILE B O 1
ATOM 3119 N N . LEU B 1 66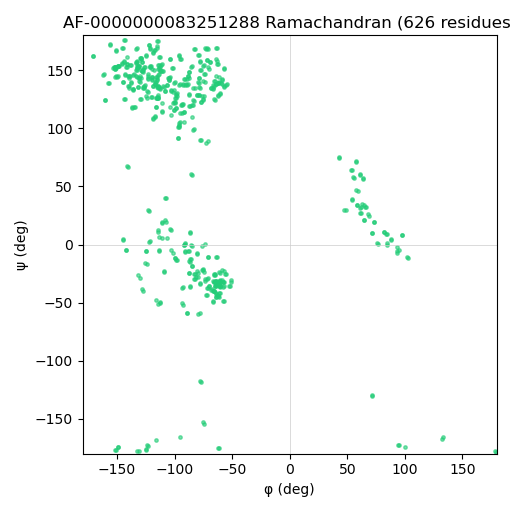 ? 0.961 19.562 1.965 1 98.75 66 LEU B N 1
ATOM 3120 C CA . LEU B 1 66 ? 2.318 19.25 2.408 1 98.75 66 LEU B CA 1
ATOM 3121 C C . LEU B 1 66 ? 2.305 18.203 3.518 1 98.75 66 LEU B C 1
ATOM 3123 O O . LEU B 1 66 ? 1.477 18.266 4.43 1 98.75 66 LEU B O 1
ATOM 3127 N N . ALA B 1 67 ? 3.232 17.219 3.426 1 98.69 67 ALA B N 1
ATOM 3128 C CA . ALA B 1 67 ? 3.168 16.094 4.355 1 98.69 67 ALA B CA 1
ATOM 3129 C C . ALA B 1 67 ? 4.566 15.586 4.707 1 98.69 67 ALA B C 1
ATOM 3131 O O . ALA B 1 67 ? 5.523 15.844 3.975 1 98.69 67 ALA B O 1
ATOM 3132 N N . THR B 1 68 ? 4.664 14.969 5.852 1 98.38 68 THR B N 1
ATOM 3133 C CA . THR B 1 68 ? 5.879 14.25 6.219 1 98.38 68 THR B CA 1
ATOM 3134 C C . THR B 1 68 ? 6.102 13.055 5.293 1 98.38 68 THR B C 1
ATOM 3136 O O . THR B 1 68 ? 5.211 12.219 5.117 1 98.38 68 THR B O 1
ATOM 3139 N N . ASP B 1 69 ? 7.277 13.023 4.66 1 97.81 69 ASP B N 1
ATOM 3140 C CA . ASP B 1 69 ? 7.684 11.852 3.885 1 97.81 69 ASP B CA 1
ATOM 3141 C C . ASP B 1 69 ? 8.164 10.727 4.797 1 97.81 69 ASP B C 1
ATOM 3143 O O . ASP B 1 69 ? 9.359 10.594 5.062 1 97.81 69 ASP B O 1
ATOM 3147 N N . LEU B 1 70 ? 7.168 9.891 5.188 1 96.88 70 LEU B N 1
ATOM 3148 C CA . LEU B 1 70 ? 7.547 8.859 6.145 1 96.88 70 LEU B CA 1
ATOM 3149 C C . LEU B 1 70 ? 6.535 7.719 6.145 1 96.88 70 LEU B C 1
ATOM 3151 O O . LEU B 1 70 ? 5.332 7.953 6.293 1 96.88 70 LEU B O 1
ATOM 3155 N N . SER B 1 71 ? 6.945 6.523 5.934 1 94.44 71 SER B N 1
ATOM 3156 C CA . SER B 1 71 ? 6.219 5.293 6.223 1 94.44 71 SER B CA 1
ATOM 3157 C C . SER B 1 71 ? 6.648 4.699 7.559 1 94.44 71 SER B C 1
ATOM 3159 O O . SER B 1 71 ? 7.594 3.906 7.617 1 94.44 71 SER B O 1
ATOM 3161 N N . LEU B 1 72 ? 5.98 5.039 8.609 1 92.25 72 LEU B N 1
ATOM 3162 C CA . LEU B 1 72 ? 6.41 4.691 9.961 1 92.25 72 LEU B CA 1
ATOM 3163 C C . LEU B 1 72 ? 5.844 3.336 10.375 1 92.25 72 LEU B C 1
ATOM 3165 O O . LEU B 1 72 ? 6.602 2.396 10.641 1 92.25 72 LEU B O 1
ATOM 3169 N N . SER B 1 73 ? 4.555 3.23 10.375 1 87.81 73 SER B N 1
ATOM 3170 C CA . SER B 1 73 ? 3.898 2.033 10.891 1 87.81 73 SER B CA 1
ATOM 3171 C C . SER B 1 73 ? 4.246 0.807 10.055 1 87.81 73 SER B C 1
ATOM 3173 O O . SER B 1 73 ? 4.594 -0.243 10.594 1 87.81 73 SER B O 1
ATOM 3175 N N . TYR B 1 74 ? 4.184 0.997 8.742 1 88.31 74 TYR B N 1
ATOM 3176 C CA . TYR B 1 74 ? 4.555 -0.07 7.82 1 88.31 74 TYR B CA 1
ATOM 3177 C C . TYR B 1 74 ? 6.059 -0.313 7.848 1 88.31 74 TYR B C 1
ATOM 3179 O O . TYR B 1 74 ? 6.508 -1.462 7.824 1 88.31 74 TYR B O 1
ATOM 3187 N N . GLY B 1 75 ? 6.809 0.73 8.016 1 88.44 75 GLY B N 1
ATOM 3188 C CA . GLY B 1 75 ? 8.258 0.692 7.914 1 88.44 75 GLY B CA 1
ATOM 3189 C C . GLY B 1 75 ? 8.938 0.268 9.203 1 88.44 75 GLY B C 1
ATOM 3190 O O . GLY B 1 75 ? 10.109 -0.123 9.195 1 88.44 75 GLY B O 1
ATOM 3191 N N . MET B 1 76 ? 8.211 0.375 10.273 1 85.75 76 MET B N 1
ATOM 3192 C CA . MET B 1 76 ? 8.82 0.027 11.555 1 85.75 76 MET B CA 1
ATOM 3193 C C . MET B 1 76 ? 9.344 -1.406 11.531 1 85.75 76 MET B C 1
ATOM 3195 O O . MET B 1 76 ? 10.438 -1.68 12.031 1 85.75 76 MET B O 1
ATOM 3199 N N . LEU B 1 77 ? 8.617 -2.227 10.852 1 79.5 77 LEU B N 1
ATOM 3200 C CA . LEU B 1 77 ? 8.93 -3.65 10.844 1 79.5 77 LEU B CA 1
ATOM 3201 C C . LEU B 1 77 ? 10.008 -3.959 9.812 1 79.5 77 LEU B C 1
ATOM 3203 O O . LEU B 1 77 ? 10.844 -4.844 10.023 1 79.5 77 LEU B O 1
ATOM 3207 N N . ASN B 1 78 ? 10.109 -3.166 8.828 1 82.38 78 ASN B N 1
ATOM 3208 C CA . ASN B 1 78 ? 10.891 -3.65 7.695 1 82.38 78 ASN B CA 1
ATOM 3209 C C . ASN B 1 78 ? 12.023 -2.688 7.348 1 82.38 78 ASN B C 1
ATOM 3211 O O . ASN B 1 78 ? 12.969 -3.062 6.656 1 82.38 78 ASN B O 1
ATOM 3215 N N . GLN B 1 79 ? 11.977 -1.489 7.812 1 86.12 79 GLN B N 1
ATOM 3216 C CA . GLN B 1 79 ? 12.969 -0.535 7.328 1 86.12 79 GLN B CA 1
ATOM 3217 C C . GLN B 1 79 ? 13.617 0.217 8.484 1 86.12 79 GLN B C 1
ATOM 3219 O O . GLN B 1 79 ? 14.75 0.683 8.375 1 86.12 79 GLN B O 1
ATOM 3224 N N . TYR B 1 80 ? 12.992 0.401 9.625 1 89.81 80 TYR B N 1
ATOM 3225 C CA . TYR B 1 80 ? 13.523 1.264 10.672 1 89.81 80 TYR B CA 1
ATOM 3226 C C . TYR B 1 80 ? 13.891 0.455 11.914 1 89.81 80 TYR B C 1
ATOM 3228 O O . TYR B 1 80 ? 14.234 1.021 12.953 1 89.81 80 TYR B O 1
ATOM 3236 N N . GLN B 1 81 ? 13.914 -0.839 11.766 1 86 81 GLN B N 1
ATOM 3237 C CA . GLN B 1 81 ? 14.383 -1.777 12.773 1 86 81 GLN B CA 1
ATOM 3238 C C . GLN B 1 81 ? 13.781 -1.46 14.141 1 86 81 GLN B C 1
ATOM 3240 O O . GLN B 1 81 ? 14.484 -1.49 15.156 1 86 81 GLN B O 1
ATOM 3245 N N . HIS B 1 82 ? 12.633 -0.924 14.156 1 88.94 82 HIS B N 1
ATOM 3246 C CA . HIS B 1 82 ? 11.883 -0.596 15.367 1 88.94 82 HIS B CA 1
ATOM 3247 C C . HIS B 1 82 ? 12.594 0.491 16.172 1 88.94 82 HIS B C 1
ATOM 3249 O O . HIS B 1 82 ? 12.57 0.472 17.406 1 88.94 82 HIS B O 1
ATOM 3255 N N . SER B 1 83 ? 13.289 1.419 15.508 1 92.12 83 SER B N 1
ATOM 3256 C CA . SER B 1 83 ? 14.086 2.436 16.188 1 92.12 83 SER B CA 1
ATOM 3257 C C . SER B 1 83 ? 13.562 3.836 15.891 1 92.12 83 SER B C 1
ATOM 3259 O O . SER B 1 83 ? 13.805 4.379 14.812 1 92.12 83 SER B O 1
ATOM 3261 N N . TRP B 1 84 ? 12.984 4.414 16.953 1 90.12 84 TRP B N 1
ATOM 3262 C CA . TRP B 1 84 ? 12.555 5.805 16.844 1 90.12 84 TRP B CA 1
ATOM 3263 C C . TRP B 1 84 ? 13.75 6.73 16.625 1 90.12 84 TRP B C 1
ATOM 3265 O O . TRP B 1 84 ? 13.633 7.742 15.938 1 90.12 84 TRP B O 1
ATOM 3275 N N . ALA B 1 85 ? 14.82 6.371 17.203 1 91 85 ALA B N 1
ATOM 3276 C CA . ALA B 1 85 ? 16.031 7.16 17.047 1 91 85 ALA B CA 1
ATOM 3277 C C . ALA B 1 85 ? 16.516 7.168 15.594 1 91 85 ALA B C 1
ATOM 3279 O O . ALA B 1 85 ? 16.953 8.203 15.086 1 91 85 ALA B O 1
ATOM 3280 N N . GLU B 1 86 ? 16.438 6.008 14.992 1 92.5 86 GLU B N 1
ATOM 3281 C CA . GLU B 1 86 ? 16.828 5.895 13.586 1 92.5 86 GLU B CA 1
ATOM 3282 C C . GLU B 1 86 ? 15.945 6.77 12.703 1 92.5 86 GLU B C 1
ATOM 3284 O O . GLU B 1 86 ? 16.453 7.473 11.82 1 92.5 86 GLU B O 1
ATOM 3289 N N . ILE B 1 87 ? 14.727 6.781 12.969 1 93.69 87 ILE B N 1
ATOM 3290 C CA . ILE B 1 87 ? 13.789 7.574 12.18 1 93.69 87 ILE B CA 1
ATOM 3291 C C . ILE B 1 87 ? 14.07 9.062 12.383 1 93.69 87 ILE B C 1
ATOM 3293 O O . ILE B 1 87 ? 14.156 9.82 11.414 1 93.69 87 ILE B O 1
ATOM 3297 N N . SER B 1 88 ? 14.188 9.445 13.641 1 93.25 88 SER B N 1
ATOM 3298 C CA . SER B 1 88 ? 14.375 10.852 13.977 1 93.25 88 SER B CA 1
ATOM 3299 C C . SER B 1 88 ? 15.656 11.406 13.359 1 93.25 88 SER B C 1
ATOM 3301 O O . SER B 1 88 ? 15.688 12.555 12.914 1 93.25 88 SER B O 1
ATOM 3303 N N . ARG B 1 89 ? 16.672 10.594 13.273 1 92.69 89 ARG B N 1
ATOM 3304 C CA . ARG B 1 89 ? 17.984 11.07 12.844 1 92.69 89 ARG B CA 1
ATOM 3305 C C . ARG B 1 89 ? 18.172 10.875 11.344 1 92.69 89 ARG B C 1
ATOM 3307 O O . ARG B 1 89 ? 18.766 11.719 10.672 1 92.69 89 ARG B O 1
ATOM 3314 N N . ASN B 1 90 ? 17.656 9.781 10.844 1 91.25 90 ASN B N 1
ATOM 3315 C CA . ASN B 1 90 ? 18.016 9.398 9.484 1 91.25 90 ASN B CA 1
ATOM 3316 C C . ASN B 1 90 ? 16.797 9.297 8.578 1 91.25 90 ASN B C 1
ATOM 3318 O O . ASN B 1 90 ? 16.891 8.852 7.434 1 91.25 90 ASN B O 1
ATOM 3322 N N . GLY B 1 91 ? 15.664 9.617 9.125 1 93.12 91 GLY B N 1
ATOM 3323 C CA . GLY B 1 91 ? 14.477 9.648 8.289 1 93.12 91 GLY B CA 1
ATOM 3324 C C . GLY B 1 91 ? 14.57 10.68 7.172 1 93.12 91 GLY B C 1
ATOM 3325 O O . GLY B 1 91 ? 15.602 11.328 7 1 93.12 91 GLY B O 1
ATOM 3326 N N . SER B 1 92 ? 13.539 10.828 6.465 1 95 92 SER B N 1
ATOM 3327 C CA . SER B 1 92 ? 13.523 11.664 5.266 1 95 92 SER B CA 1
ATOM 3328 C C . SER B 1 92 ? 13.742 13.133 5.609 1 95 92 SER B C 1
ATOM 3330 O O . SER B 1 92 ? 13.188 13.641 6.586 1 95 92 SER B O 1
ATOM 3332 N N . LYS B 1 93 ? 14.469 13.805 4.836 1 94.31 93 LYS B N 1
ATOM 3333 C CA . LYS B 1 93 ? 14.68 15.242 4.961 1 94.31 93 LYS B CA 1
ATOM 3334 C C . LYS B 1 93 ? 13.867 16.016 3.924 1 94.31 93 LYS B C 1
ATOM 3336 O O . LYS B 1 93 ? 14.141 17.188 3.666 1 94.31 93 LYS B O 1
ATOM 3341 N N . ASN B 1 94 ? 12.977 15.312 3.33 1 96 94 ASN B N 1
ATOM 3342 C CA . ASN B 1 94 ? 12.062 15.914 2.367 1 96 94 ASN B CA 1
ATOM 3343 C C . ASN B 1 94 ? 10.625 15.914 2.887 1 96 94 ASN B C 1
ATOM 3345 O O . ASN B 1 94 ? 10.258 15.078 3.715 1 96 94 ASN B O 1
ATOM 3349 N N . LEU B 1 95 ? 9.953 16.859 2.447 1 97.75 95 LEU B N 1
ATOM 3350 C CA . LEU B 1 95 ? 8.5 16.828 2.539 1 97.75 95 LEU B CA 1
ATOM 3351 C C . LEU B 1 95 ? 7.875 16.5 1.188 1 97.75 95 LEU B C 1
ATOM 3353 O O . LEU B 1 95 ? 8.523 16.641 0.149 1 97.75 95 LEU B O 1
ATOM 3357 N N . VAL B 1 96 ? 6.688 16.062 1.215 1 98.5 96 VAL B N 1
ATOM 3358 C CA . VAL B 1 96 ? 5.957 15.742 -0.007 1 98.5 96 VAL B CA 1
ATOM 3359 C C . VAL B 1 96 ? 4.891 16.812 -0.261 1 98.5 96 VAL B C 1
ATOM 3361 O O . VAL B 1 96 ? 4.199 17.234 0.665 1 98.5 96 VAL B O 1
ATOM 3364 N N . LEU B 1 97 ? 4.773 17.219 -1.525 1 98.75 97 LEU B N 1
ATOM 3365 C CA . LEU B 1 97 ? 3.863 18.297 -1.868 1 98.75 97 LEU B CA 1
ATOM 3366 C C . LEU B 1 97 ? 3 17.922 -3.068 1 98.75 97 LEU B C 1
ATOM 3368 O O . LEU B 1 97 ? 3.496 17.359 -4.043 1 98.75 97 LEU B O 1
ATOM 3372 N N . TRP B 1 98 ? 1.699 18.203 -3.016 1 98.69 98 TRP B N 1
ATOM 3373 C CA . TRP B 1 98 ? 0.776 18.172 -4.145 1 98.69 98 TRP B CA 1
ATOM 3374 C C . TRP B 1 98 ? 0.023 19.5 -4.262 1 98.69 98 TRP B C 1
ATOM 3376 O O . TRP B 1 98 ? -0.207 20.172 -3.26 1 98.69 98 TRP B O 1
ATOM 3386 N N . GLU B 1 99 ? -0.384 19.828 -5.438 1 98.62 99 GLU B N 1
ATOM 3387 C CA . GLU B 1 99 ? -1.198 21.016 -5.699 1 98.62 99 GLU B CA 1
ATOM 3388 C C . GLU B 1 99 ? -2.438 20.656 -6.516 1 98.62 99 GLU B C 1
ATOM 3390 O O . GLU B 1 99 ? -2.408 19.734 -7.332 1 98.62 99 GLU B O 1
ATOM 3395 N N . SER B 1 100 ? -3.484 21.391 -6.312 1 98.69 100 SER B N 1
ATOM 3396 C CA . SER B 1 100 ? -4.742 21.188 -7.027 1 98.69 100 SER B CA 1
ATOM 3397 C C . SER B 1 100 ? -5.496 22.5 -7.207 1 98.69 100 SER B C 1
ATOM 3399 O O . SER B 1 100 ? -5.387 23.406 -6.375 1 98.69 100 SER B O 1
ATOM 3401 N N . ASP B 1 101 ? -6.32 22.578 -8.258 1 98.31 101 ASP B N 1
ATOM 3402 C CA . ASP B 1 101 ? -7.199 23.719 -8.461 1 98.31 101 ASP B CA 1
ATOM 3403 C C . ASP B 1 101 ? -8.609 23.422 -7.965 1 98.31 101 ASP B C 1
ATOM 3405 O O . ASP B 1 101 ? -9.422 24.328 -7.805 1 98.31 101 ASP B O 1
ATOM 3409 N N . ASP B 1 102 ? -8.836 22.172 -7.727 1 98.12 102 ASP B N 1
ATOM 3410 C CA . ASP B 1 102 ? -10.25 21.844 -7.52 1 98.12 102 ASP B CA 1
ATOM 3411 C C . ASP B 1 102 ? -10.422 20.75 -6.473 1 98.12 102 ASP B C 1
ATOM 3413 O O . ASP B 1 102 ? -11.516 20.219 -6.293 1 98.12 102 ASP B O 1
ATOM 3417 N N . LEU B 1 103 ? -9.352 20.25 -5.793 1 98.12 103 LEU B N 1
ATOM 3418 C CA . LEU B 1 103 ? -9.32 19.25 -4.723 1 98.12 103 LEU B CA 1
ATOM 3419 C C . LEU B 1 103 ? -9.516 17.844 -5.277 1 98.12 103 LEU B C 1
ATOM 3421 O O . LEU B 1 103 ? -9.5 16.875 -4.527 1 98.12 103 LEU B O 1
ATOM 3425 N N . ILE B 1 104 ? -9.656 17.672 -6.52 1 96.06 104 ILE B N 1
ATOM 3426 C CA . ILE B 1 104 ? -9.891 16.375 -7.129 1 96.06 104 ILE B CA 1
ATOM 3427 C C . ILE B 1 104 ? -8.719 16 -8.031 1 96.06 104 ILE B C 1
ATOM 3429 O O . ILE B 1 104 ? -8.266 14.852 -8.031 1 96.06 104 ILE B O 1
ATOM 3433 N N . HIS B 1 105 ? -8.273 16.922 -8.898 1 95.88 105 HIS B N 1
ATOM 3434 C CA . HIS B 1 105 ? -7.133 16.734 -9.781 1 95.88 105 HIS B CA 1
ATOM 3435 C C . HIS B 1 105 ? -5.863 17.312 -9.172 1 95.88 105 HIS B C 1
ATOM 3437 O O . HIS B 1 105 ? -5.746 18.531 -9.016 1 95.88 105 HIS B O 1
ATOM 3443 N N . TRP B 1 106 ? -4.953 16.438 -8.859 1 97.38 106 TRP B N 1
ATOM 3444 C CA . TRP B 1 106 ? -3.752 16.875 -8.148 1 97.38 106 TRP B CA 1
ATOM 3445 C C . TRP B 1 106 ? -2.52 16.719 -9.031 1 97.38 106 TRP B C 1
ATOM 3447 O O . TRP B 1 106 ? -2.492 15.891 -9.945 1 97.38 106 TRP B O 1
ATOM 3457 N N . SER B 1 107 ? -1.539 17.531 -8.812 1 97.56 107 SER B N 1
ATOM 3458 C CA . SER B 1 107 ? -0.251 17.438 -9.492 1 97.56 107 SER B CA 1
ATOM 3459 C C . SER B 1 107 ? 0.46 16.125 -9.172 1 97.56 107 SER B C 1
ATOM 3461 O O . SER B 1 107 ? 0.043 15.398 -8.273 1 97.56 107 SER B O 1
ATOM 3463 N N . GLU B 1 108 ? 1.501 15.898 -9.938 1 95.31 108 GLU B N 1
ATOM 3464 C CA . GLU B 1 108 ? 2.418 14.836 -9.539 1 95.31 108 GLU B CA 1
ATOM 3465 C C . GLU B 1 108 ? 3.064 15.133 -8.195 1 95.31 108 GLU B C 1
ATOM 3467 O O . GLU B 1 108 ? 3.15 16.297 -7.781 1 95.31 108 GLU B O 1
ATOM 3472 N N . GLN B 1 109 ? 3.477 14.062 -7.551 1 96.81 109 GLN B N 1
ATOM 3473 C CA . GLN B 1 109 ? 4.184 14.18 -6.277 1 96.81 109 GLN B CA 1
ATOM 3474 C C . GLN B 1 109 ? 5.477 14.977 -6.438 1 96.81 109 GLN B C 1
ATOM 3476 O O . GLN B 1 109 ? 6.27 14.703 -7.34 1 96.81 109 GLN B O 1
ATOM 3481 N N . ARG B 1 110 ? 5.672 15.961 -5.594 1 97.94 110 ARG B N 1
ATOM 3482 C CA . ARG B 1 110 ? 6.934 16.688 -5.52 1 97.94 110 ARG B CA 1
ATOM 3483 C C . ARG B 1 110 ? 7.625 16.453 -4.184 1 97.94 110 ARG B C 1
ATOM 3485 O O . ARG B 1 110 ? 6.977 16.438 -3.135 1 97.94 110 ARG B O 1
ATOM 3492 N N . MET B 1 111 ? 8.898 16.234 -4.281 1 96.69 111 MET B N 1
ATOM 3493 C CA . MET B 1 111 ? 9.727 16.156 -3.08 1 96.69 111 MET B CA 1
ATOM 3494 C C . MET B 1 111 ? 10.352 17.5 -2.762 1 96.69 111 MET B C 1
ATOM 3496 O O . MET B 1 111 ? 11.102 18.047 -3.574 1 96.69 111 MET B O 1
ATOM 3500 N N . VAL B 1 112 ? 10.016 18.031 -1.541 1 96.81 112 VAL B N 1
ATOM 3501 C CA . VAL B 1 112 ? 10.492 19.344 -1.146 1 96.81 112 VAL B CA 1
ATOM 3502 C C . VAL B 1 112 ? 11.625 19.203 -0.134 1 96.81 112 VAL B C 1
ATOM 3504 O O . VAL B 1 112 ? 11.406 18.766 0.997 1 96.81 112 VAL B O 1
ATOM 3507 N N . LYS B 1 113 ? 12.742 19.688 -0.525 1 92.06 113 LYS B N 1
ATOM 3508 C CA . LYS B 1 113 ? 13.891 19.672 0.383 1 92.06 113 LYS B CA 1
ATOM 3509 C C . LYS B 1 113 ? 13.953 20.969 1.195 1 92.06 113 LYS B C 1
ATOM 3511 O O . LYS B 1 113 ? 14.156 22.047 0.636 1 92.06 113 LYS B O 1
ATOM 3516 N N . LEU B 1 114 ? 13.633 21.141 2.482 1 87.62 114 LEU B N 1
ATOM 3517 C CA . LEU B 1 114 ? 13.617 22.328 3.316 1 87.62 114 LEU B CA 1
ATOM 3518 C C . LEU B 1 114 ? 14.773 22.328 4.305 1 87.62 114 LEU B C 1
ATOM 3520 O O . LEU B 1 114 ? 15.211 23.375 4.77 1 87.62 114 LEU B O 1
ATOM 3524 N N . GLY B 1 115 ? 15.586 21.484 4.242 1 76.69 115 GLY B N 1
ATOM 3525 C CA . GLY B 1 115 ? 16.656 21.391 5.227 1 76.69 115 GLY B CA 1
ATOM 3526 C C . GLY B 1 115 ? 17.984 21 4.629 1 76.69 115 GLY B C 1
ATOM 3527 O O . GLY B 1 115 ? 18.109 20.844 3.41 1 76.69 115 GLY B O 1
ATOM 3528 N N . ASN B 1 116 ? 19.016 21.281 5.395 1 80.81 116 ASN B N 1
ATOM 3529 C CA . ASN B 1 116 ? 20.312 20.75 5.02 1 80.81 116 ASN B CA 1
ATOM 3530 C C . ASN B 1 116 ? 20.625 19.438 5.746 1 80.81 116 ASN B C 1
ATOM 3532 O O . ASN B 1 116 ? 19.719 18.812 6.309 1 80.81 116 ASN B O 1
ATOM 3536 N N . GLU B 1 117 ? 21.719 19.062 5.715 1 87.69 117 GLU B N 1
ATOM 3537 C CA . GLU B 1 117 ? 22.125 17.75 6.227 1 87.69 117 GLU B CA 1
ATOM 3538 C C . GLU B 1 117 ? 22.172 17.75 7.754 1 87.69 117 GLU B C 1
ATOM 3540 O O . GLU B 1 117 ? 22.297 16.688 8.375 1 87.69 117 GLU B O 1
ATOM 3545 N N . ASP B 1 118 ? 21.875 18.922 8.273 1 92.62 118 ASP B N 1
ATOM 3546 C CA . ASP B 1 118 ? 21.938 19 9.727 1 92.62 118 ASP B CA 1
ATOM 3547 C C . ASP B 1 118 ? 20.609 18.578 10.352 1 92.62 118 ASP B C 1
ATOM 3549 O O . ASP B 1 118 ? 20.547 18.312 11.555 1 92.62 118 ASP B O 1
ATOM 3553 N N . PHE B 1 119 ? 19.625 18.5 9.594 1 96.38 119 PHE B N 1
ATOM 3554 C CA . PHE B 1 119 ? 18.312 18.156 10.117 1 96.38 119 PHE B CA 1
ATOM 3555 C C . PHE B 1 119 ? 18.109 16.641 10.117 1 96.38 119 PHE B C 1
ATOM 3557 O O . PHE B 1 119 ? 18.656 15.938 9.258 1 96.38 119 PHE B O 1
ATOM 3564 N N . GLY B 1 120 ? 17.438 16.156 11.148 1 96.06 120 GLY B N 1
ATOM 3565 C CA . GLY B 1 120 ? 16.859 14.828 11.031 1 96.06 120 GLY B CA 1
ATOM 3566 C C . GLY B 1 120 ? 15.609 14.805 10.164 1 96.06 120 GLY B C 1
ATOM 3567 O O . GLY B 1 120 ? 15.477 15.602 9.234 1 96.06 120 GLY B O 1
ATOM 3568 N N . CYS B 1 121 ? 14.789 13.875 10.445 1 96.12 121 CYS B N 1
ATOM 3569 C CA . CYS B 1 121 ? 13.523 13.773 9.727 1 96.12 121 CYS B CA 1
ATOM 3570 C C . CYS B 1 121 ? 12.719 15.055 9.859 1 96.12 121 CYS B C 1
ATOM 3572 O O . CYS B 1 121 ? 12.664 15.656 10.938 1 96.12 121 CYS B O 1
ATOM 3574 N N . LEU B 1 122 ? 12.133 15.531 8.789 1 97.62 122 LEU B N 1
ATOM 3575 C CA . LEU B 1 122 ? 11.203 16.656 8.836 1 97.62 122 LEU B CA 1
ATOM 3576 C C . LEU B 1 122 ? 9.781 16.172 9.109 1 97.62 122 LEU B C 1
ATOM 3578 O O . LEU B 1 122 ? 9.211 15.43 8.305 1 97.62 122 LEU B O 1
ATOM 3582 N N . TRP B 1 123 ? 9.273 16.688 10.25 1 97.25 123 TRP B N 1
ATOM 3583 C CA . TRP B 1 123 ? 7.984 16.172 10.688 1 97.25 123 TRP B CA 1
ATOM 3584 C C . TRP B 1 123 ? 6.914 17.25 10.664 1 97.25 123 TRP B C 1
ATOM 3586 O O . TRP B 1 123 ? 7.18 18.406 11.031 1 97.25 123 TRP B O 1
ATOM 3596 N N . ALA B 1 124 ? 5.699 16.844 10.312 1 98.19 124 ALA B N 1
ATOM 3597 C CA . ALA B 1 124 ? 4.445 17.516 10.641 1 98.19 124 ALA B CA 1
ATOM 3598 C C . ALA B 1 124 ? 4.48 18.984 10.203 1 98.19 124 ALA B C 1
ATOM 3600 O O . ALA B 1 124 ? 4.352 19.875 11.039 1 98.19 124 ALA B O 1
ATOM 3601 N N . PRO B 1 125 ? 4.582 19.203 8.938 1 98.44 125 PRO B N 1
ATOM 3602 C CA . PRO B 1 125 ? 4.59 20.578 8.461 1 98.44 125 PRO B CA 1
ATOM 3603 C C . PRO B 1 125 ? 3.236 21.266 8.625 1 98.44 125 PRO B C 1
ATOM 3605 O O . PRO B 1 125 ? 2.205 20.594 8.719 1 98.44 125 PRO B O 1
ATOM 3608 N N . ASP B 1 126 ? 3.273 22.547 8.664 1 98.62 126 ASP B N 1
ATOM 3609 C CA . ASP B 1 126 ? 2.102 23.406 8.555 1 98.62 126 ASP B CA 1
ATOM 3610 C C . ASP B 1 126 ? 2.428 24.672 7.777 1 98.62 126 ASP B C 1
ATOM 3612 O O . ASP B 1 126 ? 3.598 25.016 7.598 1 98.62 126 ASP B O 1
ATOM 3616 N N . ILE B 1 127 ? 1.424 25.266 7.242 1 98.62 127 ILE B N 1
ATOM 3617 C CA . ILE B 1 127 ? 1.566 26.438 6.375 1 98.62 127 ILE B CA 1
ATOM 3618 C C . ILE B 1 127 ? 0.68 27.562 6.879 1 98.62 127 ILE B C 1
ATOM 3620 O O . ILE B 1 127 ? -0.485 27.344 7.219 1 98.62 127 ILE B O 1
ATOM 3624 N N . ILE B 1 128 ? 1.228 28.734 6.922 1 98.31 128 ILE B N 1
ATOM 3625 C CA . ILE B 1 128 ? 0.406 29.906 7.211 1 98.31 128 ILE B CA 1
ATOM 3626 C C . ILE B 1 128 ? 0.807 31.062 6.297 1 98.31 128 ILE B C 1
ATOM 3628 O O . ILE B 1 128 ? 1.993 31.266 6.031 1 98.31 128 ILE B O 1
ATOM 3632 N N . TYR B 1 129 ? -0.172 31.734 5.836 1 97.75 129 TYR B N 1
ATOM 3633 C CA . TYR B 1 129 ? 0.036 32.906 4.992 1 97.75 129 TYR B CA 1
ATOM 3634 C C . TYR B 1 129 ? 0.416 34.125 5.832 1 97.75 129 TYR B C 1
ATOM 3636 O O . TYR B 1 129 ? -0.238 34.438 6.836 1 97.75 129 TYR B O 1
ATOM 3644 N N . ASP B 1 130 ? 1.5 34.812 5.477 1 97.69 130 ASP B N 1
ATOM 3645 C CA . ASP B 1 130 ? 1.933 36.062 6.086 1 97.69 130 ASP B CA 1
ATOM 3646 C C . ASP B 1 130 ? 1.454 37.25 5.273 1 97.69 130 ASP B C 1
ATOM 3648 O O . ASP B 1 130 ? 2.109 37.656 4.312 1 97.69 130 ASP B O 1
ATOM 3652 N N . LYS B 1 131 ? 0.444 37.875 5.742 1 94.75 131 LYS B N 1
ATOM 3653 C CA . LYS B 1 131 ? -0.15 39 5.031 1 94.75 131 LYS B CA 1
ATOM 3654 C C . LYS B 1 131 ? 0.831 40.156 4.934 1 94.75 131 LYS B C 1
ATOM 3656 O O . LYS B 1 131 ? 0.813 40.906 3.955 1 94.75 131 LYS B O 1
ATOM 3661 N N . ARG B 1 132 ? 1.572 40.312 5.906 1 95 132 ARG B N 1
ATOM 3662 C CA . ARG B 1 132 ? 2.494 41.438 5.957 1 95 132 ARG B CA 1
ATOM 3663 C C . ARG B 1 132 ? 3.566 41.312 4.879 1 95 132 ARG B C 1
ATOM 3665 O O . ARG B 1 132 ? 3.896 42.312 4.211 1 95 132 ARG B O 1
ATOM 3672 N N . ARG B 1 133 ? 4.047 40.156 4.668 1 96.25 133 ARG B N 1
ATOM 3673 C CA . ARG B 1 133 ? 5.137 39.969 3.715 1 96.25 133 ARG B CA 1
ATOM 3674 C C . ARG B 1 133 ? 4.613 39.375 2.398 1 96.25 133 ARG B C 1
ATOM 3676 O O . ARG B 1 133 ? 5.367 39.25 1.434 1 96.25 133 ARG B O 1
ATOM 3683 N N . ASP B 1 134 ? 3.418 39.062 2.369 1 97.5 134 ASP B N 1
ATOM 3684 C CA . ASP B 1 134 ? 2.754 38.5 1.197 1 97.5 134 ASP B CA 1
ATOM 3685 C C . ASP B 1 134 ? 3.445 37.219 0.739 1 97.5 134 ASP B C 1
ATOM 3687 O O . ASP B 1 134 ? 3.803 37.094 -0.433 1 97.5 134 ASP B O 1
ATOM 3691 N N . ASP B 1 135 ? 3.719 36.375 1.646 1 98.25 135 ASP B N 1
ATOM 3692 C CA . ASP B 1 135 ? 4.289 35.062 1.385 1 98.25 135 ASP B CA 1
ATOM 3693 C C . ASP B 1 135 ? 3.824 34.031 2.424 1 98.25 135 ASP B C 1
ATOM 3695 O O . ASP B 1 135 ? 2.883 34.312 3.178 1 98.25 135 ASP B O 1
ATOM 3699 N N . TYR B 1 136 ? 4.371 32.844 2.359 1 98.62 136 TYR B N 1
ATOM 3700 C CA . TYR B 1 136 ? 3.932 31.766 3.24 1 98.62 136 TYR B CA 1
ATOM 3701 C C . TYR B 1 136 ? 5.062 31.312 4.156 1 98.62 136 TYR B C 1
ATOM 3703 O O . TYR B 1 136 ? 6.215 31.219 3.73 1 98.62 136 TYR B O 1
ATOM 3711 N N . VAL B 1 137 ? 4.699 31.094 5.355 1 98.69 137 VAL B N 1
ATOM 3712 C CA . VAL B 1 137 ? 5.605 30.469 6.305 1 98.69 137 VAL B CA 1
ATOM 3713 C C . VAL B 1 137 ? 5.281 28.969 6.414 1 98.69 137 VAL B C 1
ATOM 3715 O O . VAL B 1 137 ? 4.16 28.594 6.762 1 98.69 137 VAL B O 1
ATOM 3718 N N . VAL B 1 138 ? 6.242 28.172 6.043 1 98.44 138 VAL B N 1
ATOM 3719 C CA . VAL B 1 138 ? 6.172 26.719 6.242 1 98.44 138 VAL B CA 1
ATOM 3720 C C . VAL B 1 138 ? 6.98 26.328 7.477 1 98.44 138 VAL B C 1
ATOM 3722 O O . VAL B 1 138 ? 8.18 26.609 7.559 1 98.44 138 VAL B O 1
ATOM 3725 N N . HIS B 1 139 ? 6.32 25.719 8.398 1 98.44 139 HIS B N 1
ATOM 3726 C CA . HIS B 1 139 ? 7.055 25.328 9.594 1 98.44 139 HIS B CA 1
ATOM 3727 C C . HIS B 1 139 ? 6.859 23.844 9.891 1 98.44 139 HIS B C 1
ATOM 3729 O O . HIS B 1 139 ? 5.859 23.25 9.484 1 98.44 139 HIS B O 1
ATOM 3735 N N . TRP B 1 140 ? 7.855 23.234 10.523 1 98 140 TRP B N 1
ATOM 3736 C CA . TRP B 1 140 ? 7.898 21.797 10.766 1 98 140 TRP B CA 1
ATOM 3737 C C . TRP B 1 140 ? 8.695 21.484 12.031 1 98 140 TRP B C 1
ATOM 3739 O O . TRP B 1 140 ? 9.344 22.359 12.594 1 98 140 TRP B O 1
ATOM 3749 N N . SER B 1 141 ? 8.578 20.297 12.469 1 97.94 141 SER B N 1
ATOM 3750 C CA . SER B 1 141 ? 9.328 19.797 13.617 1 97.94 141 SER B CA 1
ATOM 3751 C C . SER B 1 141 ? 10.523 18.969 13.18 1 97.94 141 SER B C 1
ATOM 3753 O O . SER B 1 141 ? 10.414 18.172 12.242 1 97.94 141 SER B O 1
ATOM 3755 N N . SER B 1 142 ? 11.633 19.141 13.844 1 97.5 142 SER B N 1
ATOM 3756 C CA . SER B 1 142 ? 12.781 18.297 13.508 1 97.5 142 SER B CA 1
ATOM 3757 C C . SER B 1 142 ? 13.812 18.297 14.633 1 97.5 142 SER B C 1
ATOM 3759 O O . SER B 1 142 ? 13.961 19.281 15.359 1 97.5 142 SER B O 1
ATOM 3761 N N . ALA B 1 143 ? 14.438 17.141 14.75 1 96.38 143 ALA B N 1
ATOM 3762 C CA . ALA B 1 143 ? 15.711 17.125 15.469 1 96.38 143 ALA B CA 1
ATOM 3763 C C . ALA B 1 143 ? 16.812 17.797 14.656 1 96.38 143 ALA B C 1
ATOM 3765 O O . ALA B 1 143 ? 16.688 17.938 13.445 1 96.38 143 ALA B O 1
ATOM 3766 N N . HIS B 1 144 ? 17.828 18.203 15.352 1 95.81 144 HIS B N 1
ATOM 3767 C CA . HIS B 1 144 ? 18.891 18.953 14.672 1 95.81 144 HIS B CA 1
ATOM 3768 C C . HIS B 1 144 ? 20.25 18.594 15.242 1 95.81 144 HIS B C 1
ATOM 3770 O O . HIS B 1 144 ? 20.391 18.375 16.453 1 95.81 144 HIS B O 1
ATOM 3776 N N . ARG B 1 145 ? 21.156 18.625 14.383 1 94.06 145 ARG B N 1
ATOM 3777 C CA . ARG B 1 145 ? 22.531 18.281 14.758 1 94.06 145 ARG B CA 1
ATOM 3778 C C . ARG B 1 145 ? 23.062 19.219 15.836 1 94.06 145 ARG B C 1
ATOM 3780 O O . ARG B 1 145 ? 23.891 18.828 16.656 1 94.06 145 ARG B O 1
ATOM 3787 N N . GLY B 1 146 ? 22.625 20.438 15.82 1 92.56 146 GLY B N 1
ATOM 3788 C CA . GLY B 1 146 ? 23.094 21.453 16.734 1 92.56 146 GLY B CA 1
ATOM 3789 C C . GLY B 1 146 ? 22.953 21.062 18.203 1 92.56 146 GLY B C 1
ATOM 3790 O O . GLY B 1 146 ? 23.672 21.578 19.062 1 92.56 146 GLY B O 1
ATOM 3791 N N . ASN B 1 147 ? 22.031 20.188 18.484 1 92.69 147 ASN B N 1
ATOM 3792 C CA . ASN B 1 147 ? 21.891 19.656 19.844 1 92.69 147 ASN B CA 1
ATOM 3793 C C . ASN B 1 147 ? 21.984 18.141 19.875 1 92.69 147 ASN B C 1
ATOM 3795 O O . ASN B 1 147 ? 21.281 17.484 20.641 1 92.69 147 ASN B O 1
ATOM 3799 N N . ASP B 1 148 ? 22.766 17.594 18.891 1 92.94 148 ASP B N 1
ATOM 3800 C CA . ASP B 1 148 ? 23.047 16.172 18.75 1 92.94 148 ASP B CA 1
ATOM 3801 C C . ASP B 1 148 ? 21.766 15.375 18.516 1 92.94 148 ASP B C 1
ATOM 3803 O O . ASP B 1 148 ? 21.578 14.289 19.078 1 92.94 148 ASP B O 1
ATOM 3807 N N . TYR B 1 149 ? 20.859 15.984 17.891 1 93.62 149 TYR B N 1
ATOM 3808 C CA . TYR B 1 149 ? 19.594 15.367 17.516 1 93.62 149 TYR B CA 1
ATOM 3809 C C . TYR B 1 149 ? 18.781 14.984 18.75 1 93.62 149 TYR B C 1
ATOM 3811 O O . TYR B 1 149 ? 18.156 13.922 18.781 1 93.62 149 TYR B O 1
ATOM 3819 N N . GLY B 1 150 ? 18.922 15.812 19.766 1 91.88 150 GLY B N 1
ATOM 3820 C CA . GLY B 1 150 ? 18.141 15.625 20.984 1 91.88 150 GLY B CA 1
ATOM 3821 C C . GLY B 1 150 ? 16.703 16.109 20.859 1 91.88 150 GLY B C 1
ATOM 3822 O O . GLY B 1 150 ? 15.984 15.688 19.953 1 91.88 150 GLY B O 1
ATOM 3823 N N . GLU B 1 151 ? 16.312 17.125 21.672 1 94.12 151 GLU B N 1
ATOM 3824 C CA . GLU B 1 151 ? 14.953 17.625 21.688 1 94.12 151 GLU B CA 1
ATOM 3825 C C . GLU B 1 151 ? 14.594 18.312 20.359 1 94.12 151 GLU B C 1
ATOM 3827 O O . GLU B 1 151 ? 15.359 19.141 19.859 1 94.12 151 GLU B O 1
ATOM 3832 N N . LYS B 1 152 ? 13.422 18 19.828 1 97 152 LYS B N 1
ATOM 3833 C CA . LYS B 1 152 ? 12.977 18.594 18.578 1 97 152 LYS B CA 1
ATOM 3834 C C . LYS B 1 152 ? 12.539 20.047 18.781 1 97 152 LYS B C 1
ATOM 3836 O O . LYS B 1 152 ? 12.094 20.406 19.875 1 97 152 LYS B O 1
ATOM 3841 N N . GLY B 1 153 ? 12.766 20.797 17.812 1 97.69 153 GLY B N 1
ATOM 3842 C CA . GLY B 1 153 ? 12.266 22.156 17.719 1 97.69 153 GLY B CA 1
ATOM 3843 C C . GLY B 1 153 ? 11.414 22.391 16.484 1 97.69 153 GLY B C 1
ATOM 3844 O O . GLY B 1 153 ? 11.281 21.516 15.633 1 97.69 153 GLY B O 1
ATOM 3845 N N . ILE B 1 154 ? 10.828 23.547 16.484 1 98.5 154 ILE B N 1
ATOM 3846 C CA . ILE B 1 154 ? 10.07 23.984 15.32 1 98.5 154 ILE B CA 1
ATOM 3847 C C . ILE B 1 154 ? 10.938 24.922 14.477 1 98.5 154 ILE B C 1
ATOM 3849 O O . ILE B 1 154 ? 11.523 25.875 14.984 1 98.5 154 ILE B O 1
ATOM 3853 N N . TYR B 1 155 ? 10.984 24.562 13.234 1 97.94 155 TYR B N 1
ATOM 3854 C CA . TYR B 1 155 ? 11.719 25.359 12.258 1 97.94 155 TYR B CA 1
ATOM 3855 C C . TYR B 1 155 ? 10.797 25.875 11.164 1 97.94 155 TYR B C 1
ATOM 3857 O O . TYR B 1 155 ? 9.641 25.469 11.078 1 97.94 155 TYR B O 1
ATOM 3865 N N . TYR B 1 156 ? 11.336 26.875 10.383 1 97.81 156 TYR B N 1
ATOM 3866 C CA . TYR B 1 156 ? 10.477 27.391 9.32 1 97.81 156 TYR B CA 1
ATOM 3867 C C . TYR B 1 156 ? 11.297 27.859 8.133 1 97.81 156 TYR B C 1
ATOM 3869 O O . TYR B 1 156 ? 12.492 28.125 8.266 1 97.81 156 TYR B O 1
ATOM 3877 N N . SER B 1 157 ? 10.688 27.812 7.031 1 97.88 157 SER B N 1
ATOM 3878 C CA . SER B 1 157 ? 11.125 28.438 5.785 1 97.88 157 SER B CA 1
ATOM 3879 C C . SER B 1 157 ? 10 29.266 5.156 1 97.88 157 SER B C 1
ATOM 3881 O O . SER B 1 157 ? 8.836 29.141 5.547 1 97.88 157 SER B O 1
ATOM 3883 N N . ARG B 1 158 ? 10.406 30.156 4.289 1 98.06 158 ARG B N 1
ATOM 3884 C CA . ARG B 1 158 ? 9.43 30.984 3.604 1 98.06 158 ARG B CA 1
ATOM 3885 C C . ARG B 1 158 ? 9.383 30.656 2.113 1 98.06 158 ARG B C 1
ATOM 3887 O O . ARG B 1 158 ? 10.391 30.25 1.529 1 98.06 158 ARG B O 1
ATOM 3894 N N . THR B 1 159 ? 8.227 30.828 1.527 1 98.38 159 THR B N 1
ATOM 3895 C CA . THR B 1 159 ? 8.047 30.625 0.095 1 98.38 159 THR B CA 1
ATOM 3896 C C . THR B 1 159 ? 6.922 31.5 -0.439 1 98.38 159 THR B C 1
ATOM 3898 O O . THR B 1 159 ? 5.992 31.844 0.298 1 98.38 159 THR B O 1
ATOM 3901 N N . ASN B 1 160 ? 6.988 31.891 -1.693 1 97.06 160 ASN B N 1
ATOM 3902 C CA . ASN B 1 160 ? 5.898 32.625 -2.33 1 97.06 160 ASN B CA 1
ATOM 3903 C C . ASN B 1 160 ? 5.25 31.797 -3.441 1 97.06 160 ASN B C 1
ATOM 3905 O O . ASN B 1 160 ? 4.211 32.188 -3.979 1 97.06 160 ASN B O 1
ATOM 3909 N N . ASP B 1 161 ? 5.84 30.625 -3.725 1 96.69 161 ASP B N 1
ATOM 3910 C CA . ASP B 1 161 ? 5.355 29.891 -4.895 1 96.69 161 ASP B CA 1
ATOM 3911 C C . ASP B 1 161 ? 5.344 28.391 -4.641 1 96.69 161 ASP B C 1
ATOM 3913 O O . ASP B 1 161 ? 4.953 27.609 -5.516 1 96.69 161 ASP B O 1
ATOM 3917 N N . PHE B 1 162 ? 5.855 27.953 -3.451 1 97.69 162 PHE B N 1
ATOM 3918 C CA . PHE B 1 162 ? 5.949 26.562 -3.041 1 97.69 162 PHE B CA 1
ATOM 3919 C C . PHE B 1 162 ? 6.898 25.797 -3.953 1 97.69 162 PHE B C 1
ATOM 3921 O O . PHE B 1 162 ? 6.75 24.578 -4.133 1 97.69 162 PHE B O 1
ATOM 3928 N N . VAL B 1 163 ? 7.742 26.484 -4.613 1 96.5 163 VAL B N 1
ATOM 3929 C CA . VAL B 1 163 ? 8.805 25.875 -5.422 1 96.5 163 VAL B CA 1
ATOM 3930 C C . VAL B 1 163 ? 10.164 26.188 -4.793 1 96.5 163 VAL B C 1
ATOM 3932 O O . VAL B 1 163 ? 10.961 25.266 -4.555 1 96.5 163 VAL B O 1
ATOM 3935 N N . GLN B 1 164 ? 10.312 27.406 -4.531 1 96.44 164 GLN B N 1
ATOM 3936 C CA . GLN B 1 164 ? 11.531 27.844 -3.861 1 96.44 164 GLN B CA 1
ATOM 3937 C C . GLN B 1 164 ? 11.266 28.156 -2.393 1 96.44 164 GLN B C 1
ATOM 3939 O O . GLN B 1 164 ? 10.234 28.75 -2.057 1 96.44 164 GLN B O 1
ATOM 3944 N N . PHE B 1 165 ? 12.219 27.797 -1.561 1 97.25 165 PHE B N 1
ATOM 3945 C CA . PHE B 1 165 ? 12.102 28.016 -0.123 1 97.25 165 PHE B CA 1
ATOM 3946 C C . PHE B 1 165 ? 13.352 28.672 0.434 1 97.25 165 PHE B C 1
ATOM 3948 O O . PHE B 1 165 ? 14.469 28.375 -0.006 1 97.25 165 PHE B O 1
ATOM 3955 N N . SER B 1 166 ? 13.164 29.531 1.36 1 96.69 166 SER B N 1
ATOM 3956 C CA . SER B 1 166 ? 14.297 30.172 2.016 1 96.69 166 SER B CA 1
ATOM 3957 C C . SER B 1 166 ? 15.039 29.203 2.92 1 96.69 166 SER B C 1
ATOM 3959 O O . SER B 1 166 ? 14.555 28.094 3.195 1 96.69 166 SER B O 1
ATOM 3961 N N . GLU B 1 167 ? 16.188 29.609 3.365 1 95.31 167 GLU B N 1
ATOM 3962 C CA . GLU B 1 167 ? 16.938 28.797 4.316 1 95.31 167 GLU B CA 1
ATOM 3963 C C . GLU B 1 167 ? 16.172 28.625 5.621 1 95.31 167 GLU B C 1
ATOM 3965 O O . GLU B 1 167 ? 15.531 29.562 6.105 1 95.31 167 GLU B O 1
ATOM 3970 N N . PRO B 1 168 ? 16.219 27.484 6.129 1 96.44 168 PRO B N 1
ATOM 3971 C CA . PRO B 1 168 ? 15.5 27.219 7.379 1 96.44 168 PRO B CA 1
ATOM 3972 C C . PRO B 1 168 ? 16 28.078 8.539 1 96.44 168 PRO B C 1
ATOM 3974 O O . PRO B 1 168 ? 17.203 28.344 8.641 1 96.44 168 PRO B O 1
ATOM 3977 N N . GLN B 1 169 ? 15.117 28.438 9.336 1 95.88 169 GLN B N 1
ATOM 3978 C CA . GLN B 1 169 ? 15.398 29.156 10.57 1 95.88 169 GLN B CA 1
ATOM 3979 C C . GLN B 1 169 ? 14.641 28.531 11.75 1 95.88 169 GLN B C 1
ATOM 3981 O O . GLN B 1 169 ? 13.633 27.844 11.555 1 95.88 169 GLN B O 1
ATOM 3986 N N . LEU B 1 170 ? 15.18 28.812 12.93 1 96.62 170 LEU B N 1
ATOM 3987 C CA . LEU B 1 170 ? 14.5 28.344 14.133 1 96.62 170 LEU B CA 1
ATOM 3988 C C . LEU B 1 170 ? 13.281 29.203 14.438 1 96.62 170 LEU B C 1
ATOM 3990 O O . LEU B 1 170 ? 13.375 30.438 14.445 1 96.62 170 LEU B O 1
ATOM 3994 N N . LEU B 1 171 ? 12.188 28.594 14.609 1 98.12 171 LEU B N 1
ATOM 3995 C CA . LEU B 1 171 ? 10.977 29.297 14.992 1 98.12 171 LEU B CA 1
ATOM 3996 C C . LEU B 1 171 ? 10.812 29.312 16.516 1 98.12 171 LEU B C 1
ATOM 3998 O O . LEU B 1 171 ? 10.555 30.359 17.109 1 98.12 171 LEU B O 1
ATOM 4002 N N . LEU B 1 172 ? 10.906 28.109 17.094 1 97.94 172 LEU B N 1
ATOM 4003 C CA . LEU B 1 172 ? 10.695 27.969 18.531 1 97.94 172 LEU B CA 1
ATOM 4004 C C . LEU B 1 172 ? 11.375 26.703 19.062 1 97.94 172 LEU B C 1
ATOM 4006 O O . LEU B 1 172 ? 11.344 25.656 18.406 1 97.94 172 LEU B O 1
ATOM 4010 N N . GLN B 1 173 ? 11.969 26.797 20.172 1 96.56 173 GLN B N 1
ATOM 4011 C CA . GLN B 1 173 ? 12.484 25.672 20.938 1 96.56 173 GLN B CA 1
ATOM 4012 C C . GLN B 1 173 ? 12.156 25.812 22.422 1 96.56 173 GLN B C 1
ATOM 4014 O O . GLN B 1 173 ? 12.25 26.906 22.969 1 96.56 173 GLN B O 1
ATOM 4019 N N . LYS B 1 174 ? 11.703 24.75 22.953 1 95.06 174 LYS B N 1
ATOM 4020 C CA . LYS B 1 174 ? 11.484 24.719 24.406 1 95.06 174 LYS B CA 1
ATOM 4021 C C . LYS B 1 174 ? 12.742 24.266 25.141 1 95.06 174 LYS B C 1
ATOM 4023 O O . LYS B 1 174 ? 13.43 23.344 24.703 1 95.06 174 LYS B O 1
ATOM 4028 N N . GLU B 1 175 ? 13.062 24.906 26.234 1 89.75 175 GLU B N 1
ATOM 4029 C CA . GLU B 1 175 ? 14.297 24.625 26.969 1 89.75 175 GLU B CA 1
ATOM 4030 C C . GLU B 1 175 ? 14.219 23.297 27.719 1 89.75 175 GLU B C 1
ATOM 4032 O O . GLU B 1 175 ? 15.227 22.609 27.859 1 89.75 175 GLU B O 1
ATOM 4037 N N . ASP B 1 176 ? 13.07 22.938 28.094 1 93.88 176 ASP B N 1
ATOM 4038 C CA . ASP B 1 176 ? 12.969 21.844 29.047 1 93.88 176 ASP B CA 1
ATOM 4039 C C . ASP B 1 176 ? 12.32 20.625 28.422 1 93.88 176 ASP B C 1
ATOM 4041 O O . ASP B 1 176 ? 12.031 19.641 29.109 1 93.88 176 ASP B O 1
ATOM 4045 N N . SER B 1 177 ? 12.078 20.656 27.188 1 95.44 177 SER B N 1
ATOM 4046 C CA . SER B 1 177 ? 11.469 19.516 26.516 1 95.44 177 SER B CA 1
ATOM 4047 C C . SER B 1 177 ? 11.484 19.703 25 1 95.44 177 SER B C 1
ATOM 4049 O O . SER B 1 177 ? 11.68 20.812 24.516 1 95.44 177 SER B O 1
ATOM 4051 N N . GLY B 1 178 ? 11.297 18.609 24.312 1 96.56 178 GLY B N 1
ATOM 4052 C CA . GLY B 1 178 ? 11.023 18.703 22.875 1 96.56 178 GLY B CA 1
ATOM 4053 C C . GLY B 1 178 ? 9.617 19.172 22.562 1 96.56 178 GLY B C 1
ATOM 4054 O O . GLY B 1 178 ? 8.719 19.062 23.406 1 96.56 178 GLY B O 1
ATOM 4055 N N . ILE B 1 179 ? 9.445 19.766 21.406 1 97.69 179 ILE B N 1
ATOM 4056 C CA . ILE B 1 179 ? 8.141 20.156 20.906 1 97.69 179 ILE B CA 1
ATOM 4057 C C . ILE B 1 179 ? 7.988 19.734 19.453 1 97.69 179 ILE B C 1
ATOM 4059 O O . ILE B 1 179 ? 8.961 19.734 18.688 1 97.69 179 ILE B O 1
ATOM 4063 N N . ILE B 1 180 ? 6.73 19.344 19.125 1 97.56 180 ILE B N 1
ATOM 4064 C CA . ILE B 1 180 ? 6.441 18.906 17.75 1 97.56 180 ILE B CA 1
ATOM 4065 C C . ILE B 1 180 ? 5.043 19.359 17.359 1 97.56 180 ILE B C 1
ATOM 4067 O O . ILE B 1 180 ? 4.34 20 18.156 1 97.56 180 ILE B O 1
ATOM 4071 N N . ASP B 1 181 ? 4.637 19.125 16.125 1 98.12 181 ASP B N 1
ATOM 4072 C CA . ASP B 1 181 ? 3.281 19.25 15.602 1 98.12 181 ASP B CA 1
ATOM 4073 C C . ASP B 1 181 ? 2.771 20.688 15.727 1 98.12 181 ASP B C 1
ATOM 4075 O O . ASP B 1 181 ? 1.694 20.922 16.281 1 98.12 181 ASP B O 1
ATOM 4079 N N . SER B 1 182 ? 3.434 21.562 15.133 1 98.31 182 SER B N 1
ATOM 4080 C CA . SER B 1 182 ? 3.039 22.969 15.211 1 98.31 182 SER B CA 1
ATOM 4081 C C . SER B 1 182 ? 1.86 23.266 14.297 1 98.31 182 SER B C 1
ATOM 4083 O O . SER B 1 182 ? 1.813 22.781 13.156 1 98.31 182 SER B O 1
ATOM 4085 N N . ALA B 1 183 ? 0.915 23.969 14.797 1 98.56 183 ALA B N 1
ATOM 4086 C CA . ALA B 1 183 ? -0.23 24.5 14.047 1 98.56 183 ALA B CA 1
ATOM 4087 C C . ALA B 1 183 ? -0.489 25.953 14.391 1 98.56 183 ALA B C 1
ATOM 4089 O O . ALA B 1 183 ? -0.806 26.281 15.539 1 98.56 183 ALA B O 1
ATOM 4090 N N . MET B 1 184 ? -0.386 26.828 13.398 1 98.5 184 MET B N 1
ATOM 4091 C CA . MET B 1 184 ? -0.445 28.266 13.672 1 98.5 184 MET B CA 1
ATOM 4092 C C . MET B 1 184 ? -1.676 28.891 13.023 1 98.5 184 MET B C 1
ATOM 4094 O O . MET B 1 184 ? -2.037 28.531 11.898 1 98.5 184 MET B O 1
ATOM 4098 N N . TYR B 1 185 ? -2.264 29.828 13.734 1 98.25 185 TYR B N 1
ATOM 4099 C CA . TYR B 1 185 ? -3.443 30.562 13.281 1 98.25 185 TYR B CA 1
ATOM 4100 C C . TYR B 1 185 ? -3.33 32.031 13.617 1 98.25 185 TYR B C 1
ATOM 4102 O O . TYR B 1 185 ? -2.576 32.438 14.516 1 98.25 185 TYR B O 1
ATOM 4110 N N . GLU B 1 186 ? -4.02 32.781 12.828 1 97.56 186 GLU B N 1
ATOM 4111 C CA . GLU B 1 186 ? -4.094 34.219 13.078 1 97.56 186 GLU B CA 1
ATOM 4112 C C . GLU B 1 186 ? -5.477 34.625 13.578 1 97.56 186 GLU B C 1
ATOM 4114 O O . GLU B 1 186 ? -6.492 34.188 13.047 1 97.56 186 GLU B O 1
ATOM 4119 N N . GLU B 1 187 ? -5.547 35.375 14.586 1 97.06 187 GLU B N 1
ATOM 4120 C CA . GLU B 1 187 ? -6.777 35.969 15.086 1 97.06 187 GLU B CA 1
ATOM 4121 C C . GLU B 1 187 ? -6.523 37.375 15.633 1 97.06 187 GLU B C 1
ATOM 4123 O O . GLU B 1 187 ? -5.652 37.562 16.484 1 97.06 187 GLU B O 1
ATOM 4128 N N . ASP B 1 188 ? -7.281 38.344 15.102 1 95.88 188 ASP B N 1
ATOM 4129 C CA . ASP B 1 188 ? -7.23 39.75 15.555 1 95.88 188 ASP B CA 1
ATOM 4130 C C . ASP B 1 188 ? -5.805 40.281 15.5 1 95.88 188 ASP B C 1
ATOM 4132 O O . ASP B 1 188 ? -5.336 40.906 16.453 1 95.88 188 ASP B O 1
ATOM 4136 N N . GLY B 1 189 ? -5.109 39.938 14.523 1 95 189 GLY B N 1
ATOM 4137 C CA . GLY B 1 189 ? -3.797 40.5 14.258 1 95 189 GLY B CA 1
ATOM 4138 C C . GLY B 1 189 ? -2.684 39.812 15.031 1 95 189 GLY B C 1
ATOM 4139 O O . GLY B 1 189 ? -1.526 40.25 14.961 1 95 189 GLY B O 1
ATOM 4140 N N . LYS B 1 190 ? -3.023 38.844 15.805 1 97.31 190 LYS B N 1
ATOM 4141 C CA . LYS B 1 190 ? -2.029 38.062 16.547 1 97.31 190 LYS B CA 1
ATOM 4142 C C . LYS B 1 190 ? -1.94 36.625 16.047 1 97.31 190 LYS B C 1
ATOM 4144 O O . LYS B 1 190 ? -2.834 36.156 15.336 1 97.31 190 LYS B O 1
ATOM 4149 N N . TYR B 1 191 ? -0.818 36.031 16.406 1 98.44 191 TYR B N 1
ATOM 4150 C CA . TYR B 1 191 ? -0.585 34.656 15.969 1 98.44 191 TYR B CA 1
ATOM 4151 C C . TYR B 1 191 ? -0.604 33.688 17.156 1 98.44 191 TYR B C 1
ATOM 4153 O O . TYR B 1 191 ? -0.064 34 18.219 1 98.44 191 TYR B O 1
ATOM 4161 N N . TYR B 1 192 ? -1.293 32.625 16.969 1 98.75 192 TYR B N 1
ATOM 4162 C CA . TYR B 1 192 ? -1.441 31.594 17.969 1 98.75 192 TYR B CA 1
ATOM 4163 C C . TYR B 1 192 ? -0.904 30.25 17.469 1 98.75 192 TYR B C 1
ATOM 4165 O O . TYR B 1 192 ? -1.26 29.812 16.375 1 98.75 192 TYR B O 1
ATOM 4173 N N . LEU B 1 193 ? -0.025 29.688 18.266 1 98.69 193 LEU B N 1
ATOM 4174 C CA . LEU B 1 193 ? 0.686 28.469 17.875 1 98.69 193 LEU B CA 1
ATOM 4175 C C . LEU B 1 193 ? 0.382 27.328 18.844 1 98.69 193 LEU B C 1
ATOM 4177 O O . LEU B 1 193 ? 0.798 27.375 20 1 98.69 193 LEU B O 1
ATOM 4181 N N . PHE B 1 194 ? -0.371 26.375 18.375 1 98.38 194 PHE B N 1
ATOM 4182 C CA . PHE B 1 194 ? -0.519 25.125 19.125 1 98.38 194 PHE B CA 1
ATOM 4183 C C . PHE B 1 194 ? 0.69 24.234 18.922 1 98.38 194 PHE B C 1
ATOM 4185 O O . PHE B 1 194 ? 1.216 24.125 17.797 1 98.38 194 PHE B O 1
ATOM 4192 N N . LEU B 1 195 ? 1.079 23.516 20.047 1 97.25 195 LEU B N 1
ATOM 4193 C CA . LEU B 1 195 ? 2.197 22.578 19.984 1 97.25 195 LEU B CA 1
ATOM 4194 C C . LEU B 1 195 ? 1.903 21.328 20.828 1 97.25 195 LEU B C 1
ATOM 4196 O O . LEU B 1 195 ? 1.124 21.391 21.781 1 97.25 195 LEU B O 1
ATOM 4200 N N . LYS B 1 196 ? 2.521 20.266 20.422 1 96.81 196 LYS B N 1
ATOM 4201 C CA . LYS B 1 196 ? 2.664 19.125 21.328 1 96.81 196 LYS B CA 1
ATOM 4202 C C . LYS B 1 196 ? 3.975 19.203 22.109 1 96.81 196 LYS B C 1
ATOM 4204 O O . LYS B 1 196 ? 5.055 19.172 21.516 1 96.81 196 LYS B O 1
ATOM 4209 N N . SER B 1 197 ? 3.871 19.375 23.375 1 95.56 197 SER B N 1
ATOM 4210 C CA . SER B 1 197 ? 5.031 19.344 24.266 1 95.56 197 SER B CA 1
ATOM 4211 C C . SER B 1 197 ? 5.297 17.938 24.781 1 95.56 197 SER B C 1
ATOM 4213 O O . SER B 1 197 ? 4.371 17.234 25.172 1 95.56 197 SER B O 1
ATOM 4215 N N . GLU B 1 198 ? 6.535 17.594 24.812 1 94.06 198 GLU B N 1
ATOM 4216 C CA . GLU B 1 198 ? 6.883 16.234 25.25 1 94.06 198 GLU B CA 1
ATOM 4217 C C . GLU B 1 198 ? 6.934 16.141 26.766 1 94.06 198 GLU B C 1
ATOM 4219 O O . GLU B 1 198 ? 6.777 15.047 27.328 1 94.06 198 GLU B O 1
ATOM 4224 N N . ASN B 1 199 ? 7.266 17.234 27.359 1 93.38 199 ASN B N 1
ATOM 4225 C CA . ASN B 1 199 ? 7.316 17.312 28.812 1 93.38 199 ASN B CA 1
ATOM 4226 C C . ASN B 1 199 ? 7.035 18.719 29.312 1 93.38 199 ASN B C 1
ATOM 4228 O O . ASN B 1 199 ? 7.117 19.688 28.547 1 93.38 199 ASN B O 1
ATOM 4232 N N . ASN B 1 200 ? 6.535 18.859 30.453 1 91.38 200 ASN B N 1
ATOM 4233 C CA . ASN B 1 200 ? 6.422 20.094 31.234 1 91.38 200 ASN B CA 1
ATOM 4234 C C . ASN B 1 200 ? 5.516 21.109 30.531 1 91.38 200 ASN B C 1
ATOM 4236 O O . ASN B 1 200 ? 5.895 22.266 30.359 1 91.38 200 ASN B O 1
ATOM 4240 N N . PRO B 1 201 ? 4.449 20.766 30.297 1 90.81 201 PRO B N 1
ATOM 4241 C CA . PRO B 1 201 ? 3.715 19.516 30.516 1 90.81 201 PRO B CA 1
ATOM 4242 C C . PRO B 1 201 ? 3.732 18.609 29.281 1 90.81 201 PRO B C 1
ATOM 4244 O O . PRO B 1 201 ? 4.09 19.047 28.188 1 90.81 201 PRO B O 1
ATOM 4247 N N . VAL B 1 202 ? 3.438 17.438 29.5 1 92 202 VAL B N 1
ATOM 4248 C CA . VAL B 1 202 ? 3.182 16.531 28.375 1 92 202 VAL B CA 1
ATOM 4249 C C . VAL B 1 202 ? 1.805 16.828 27.781 1 92 202 VAL B C 1
ATOM 4251 O O . VAL B 1 202 ? 0.813 16.922 28.516 1 92 202 VAL B O 1
ATOM 4254 N N . GLY B 1 203 ? 1.745 17.094 26.547 1 93.31 203 GLY B N 1
ATOM 4255 C CA . GLY B 1 203 ? 0.469 17.375 25.906 1 93.31 203 GLY B CA 1
ATOM 4256 C C . GLY B 1 203 ? 0.499 18.609 25.016 1 93.31 203 GLY B C 1
ATOM 4257 O O . GLY B 1 203 ? 1.573 19.094 24.672 1 93.31 203 GLY B O 1
ATOM 4258 N N . ILE B 1 204 ? -0.696 19.062 24.656 1 95.94 204 ILE B N 1
ATOM 4259 C CA . ILE B 1 204 ? -0.815 20.203 23.766 1 95.94 204 ILE B CA 1
ATOM 4260 C C . ILE B 1 204 ? -0.718 21.5 24.562 1 95.94 204 ILE B C 1
ATOM 4262 O O . ILE B 1 204 ? -1.329 21.625 25.625 1 95.94 204 ILE B O 1
ATOM 4266 N N . ILE B 1 205 ? 0.038 22.406 24.062 1 96.31 205 ILE B N 1
ATOM 4267 C CA . ILE B 1 205 ? 0.147 23.734 24.656 1 96.31 205 ILE B CA 1
ATOM 4268 C C . ILE B 1 205 ? -0.164 24.797 23.609 1 96.31 205 ILE B C 1
ATOM 4270 O O . ILE B 1 205 ? -0.212 24.516 22.406 1 96.31 205 ILE B O 1
ATOM 4274 N N . LEU B 1 206 ? -0.439 25.984 24.109 1 98.31 206 LEU B N 1
ATOM 4275 C CA . LEU B 1 206 ? -0.776 27.109 23.234 1 98.31 206 LEU B CA 1
ATOM 4276 C C . LEU B 1 206 ? 0.154 28.297 23.5 1 98.31 206 LEU B C 1
ATOM 4278 O O . LEU B 1 206 ? 0.349 28.703 24.641 1 98.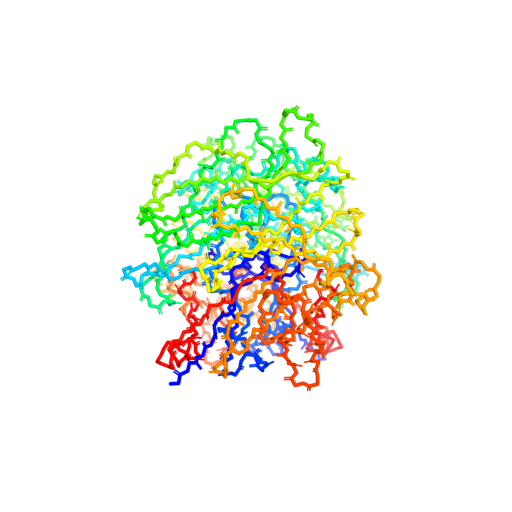31 206 LEU B O 1
ATOM 4282 N N . MET B 1 207 ? 0.737 28.766 22.406 1 98.31 207 MET B N 1
ATOM 4283 C CA . MET B 1 207 ? 1.603 29.938 22.422 1 98.31 207 MET B CA 1
ATOM 4284 C C . MET B 1 207 ? 0.989 31.078 21.641 1 98.31 207 MET B C 1
ATOM 4286 O O . MET B 1 207 ? 0.198 30.859 20.719 1 98.31 207 MET B O 1
ATOM 4290 N N . ALA B 1 208 ? 1.361 32.312 21.984 1 98.44 208 ALA B N 1
ATOM 4291 C CA . ALA B 1 208 ? 0.886 33.469 21.266 1 98.44 208 ALA B CA 1
ATOM 4292 C C . ALA B 1 208 ? 2.041 34.406 20.922 1 98.44 208 ALA B C 1
ATOM 4294 O O . ALA B 1 208 ? 3.051 34.438 21.641 1 98.44 208 ALA B O 1
ATOM 4295 N N . SER B 1 209 ? 1.887 35.125 19.891 1 98.5 209 SER B N 1
ATOM 4296 C CA . SER B 1 209 ? 2.887 36.094 19.438 1 98.5 209 SER B CA 1
ATOM 4297 C C . SER B 1 209 ? 2.246 37.25 18.641 1 98.5 209 SER B C 1
ATOM 4299 O O . SER B 1 209 ? 1.205 37.062 18.016 1 98.5 209 SER B O 1
ATOM 4301 N N . GLU B 1 210 ? 2.887 38.406 18.672 1 97.5 210 GLU B N 1
ATOM 4302 C CA . GLU B 1 210 ? 2.473 39.531 17.844 1 97.5 210 GLU B CA 1
ATOM 4303 C C . GLU B 1 210 ? 2.988 39.406 16.406 1 97.5 210 GLU B C 1
ATOM 4305 O O . GLU B 1 210 ? 2.463 40.031 15.484 1 97.5 210 GLU B O 1
ATOM 4310 N N . HIS B 1 211 ? 4.047 38.625 16.281 1 97.38 211 HIS B N 1
ATOM 4311 C CA . HIS B 1 211 ? 4.648 38.406 14.977 1 97.38 211 HIS B CA 1
ATOM 4312 C C . HIS B 1 211 ? 4.621 36.906 14.602 1 97.38 211 HIS B C 1
ATOM 4314 O O . HIS B 1 211 ? 4.773 36.062 15.469 1 97.38 211 HIS B O 1
ATOM 4320 N N . ILE B 1 212 ? 4.566 36.656 13.352 1 98 212 ILE B N 1
ATOM 4321 C CA . ILE B 1 212 ? 4.352 35.312 12.836 1 98 212 ILE B CA 1
ATOM 4322 C C . ILE B 1 212 ? 5.543 34.406 13.203 1 98 212 ILE B C 1
ATOM 4324 O O . ILE B 1 212 ? 5.398 33.188 13.344 1 98 212 ILE B O 1
ATOM 4328 N N . THR B 1 213 ? 6.75 35 13.414 1 97.88 213 THR B N 1
ATOM 4329 C CA . THR B 1 213 ? 7.934 34.219 13.719 1 97.88 213 THR B CA 1
ATOM 4330 C C . THR B 1 213 ? 8.383 34.438 15.164 1 97.88 213 THR B C 1
ATOM 4332 O O . THR B 1 213 ? 9.547 34.219 15.492 1 97.88 213 THR B O 1
ATOM 4335 N N . GLY B 1 214 ? 7.473 34.938 15.961 1 96.75 214 GLY B N 1
ATOM 4336 C CA . GLY B 1 214 ? 7.762 35.094 17.375 1 96.75 214 GLY B CA 1
ATOM 4337 C C . GLY B 1 214 ? 8.281 36.5 17.719 1 96.75 214 GLY B C 1
ATOM 4338 O O . GLY B 1 214 ? 8.227 37.406 16.906 1 96.75 214 GLY B O 1
ATOM 4339 N N . PRO B 1 215 ? 8.695 36.656 18.938 1 97.62 215 PRO B N 1
ATOM 4340 C CA . PRO B 1 215 ? 8.781 35.656 20 1 97.62 215 PRO B CA 1
ATOM 4341 C C . PRO B 1 215 ? 7.41 35.219 20.5 1 97.62 215 PRO B C 1
ATOM 4343 O O . PRO B 1 215 ? 6.461 36 20.484 1 97.62 215 PRO B O 1
ATOM 4346 N N . PHE B 1 216 ? 7.332 33.969 20.984 1 97.94 216 PHE B N 1
ATOM 4347 C CA . PHE B 1 216 ? 6.09 33.375 21.453 1 97.94 216 PHE B CA 1
ATOM 4348 C C . PHE B 1 216 ? 6.043 33.312 22.969 1 97.94 216 PHE B C 1
ATOM 4350 O O . PHE B 1 216 ? 7.066 33.094 23.625 1 97.94 216 PHE B O 1
ATOM 4357 N N . GLU B 1 217 ? 4.859 33.531 23.469 1 96.94 217 GLU B N 1
ATOM 4358 C CA . GLU B 1 217 ? 4.594 33.406 24.906 1 96.94 217 GLU B CA 1
ATOM 4359 C C . GLU B 1 217 ? 3.475 32.406 25.172 1 96.94 217 GLU B C 1
ATOM 4361 O O . GLU B 1 217 ? 2.475 32.375 24.453 1 96.94 217 GLU B O 1
ATOM 4366 N N . ARG B 1 218 ? 3.588 31.703 26.234 1 96.5 218 ARG B N 1
ATOM 4367 C CA . ARG B 1 218 ? 2.629 30.656 26.531 1 96.5 218 ARG B CA 1
ATOM 4368 C C . ARG B 1 218 ? 1.336 31.234 27.109 1 96.5 218 ARG B C 1
ATOM 4370 O O . ARG B 1 218 ? 1.369 32.156 27.922 1 96.5 218 ARG B O 1
ATOM 4377 N N . ILE B 1 219 ? 0.216 30.656 26.641 1 97.12 219 ILE B N 1
ATOM 4378 C CA . ILE B 1 219 ? -1.086 30.953 27.219 1 97.12 219 ILE B CA 1
ATOM 4379 C C . ILE B 1 219 ? -1.44 29.875 28.25 1 97.12 219 ILE B C 1
ATOM 4381 O O . ILE B 1 219 ? -2.023 28.844 27.906 1 97.12 219 ILE B O 1
ATOM 4385 N N . GLU B 1 220 ? -1.299 30.141 29.484 1 93.12 220 GLU B N 1
ATOM 4386 C CA . GLU B 1 220 ? -1.393 29.156 30.562 1 93.12 220 GLU B CA 1
ATOM 4387 C C . GLU B 1 220 ? -2.834 28.703 30.766 1 93.12 220 GLU B C 1
ATOM 4389 O O . GLU B 1 220 ? -3.08 27.578 31.203 1 93.12 220 GLU B O 1
ATOM 4394 N N . ALA B 1 221 ? -3.746 29.594 30.469 1 93.88 221 ALA B N 1
ATOM 4395 C CA . ALA B 1 221 ? -5.156 29.25 30.625 1 93.88 221 ALA B CA 1
ATOM 4396 C C . ALA B 1 221 ? -5.516 28.016 29.797 1 93.88 221 ALA B C 1
ATOM 4398 O O . ALA B 1 221 ? -6.367 27.219 30.203 1 93.88 221 ALA B O 1
ATOM 4399 N N . PHE B 1 222 ? -4.844 27.891 28.703 1 96 222 PHE B N 1
ATOM 4400 C CA . PHE B 1 222 ? -5.098 26.766 27.828 1 96 222 PHE B CA 1
ATOM 4401 C C . PHE B 1 222 ? -4.734 25.453 28.5 1 96 222 PHE B C 1
ATOM 4403 O O . PHE B 1 222 ? -5.395 24.422 28.297 1 96 222 PHE B O 1
ATOM 4410 N N . ASP B 1 223 ? -3.75 25.484 29.359 1 92.69 223 ASP B N 1
ATOM 4411 C CA . ASP B 1 223 ? -3.348 24.266 30.062 1 92.69 223 ASP B CA 1
ATOM 4412 C C . ASP B 1 223 ? -4.492 23.719 30.906 1 92.69 223 ASP B C 1
ATOM 4414 O O . ASP B 1 223 ? -4.645 22.516 31.047 1 92.69 223 ASP B O 1
ATOM 4418 N N . GLN B 1 224 ? -5.219 24.562 31.422 1 89.88 224 GLN B N 1
ATOM 4419 C CA . GLN B 1 224 ? -6.363 24.156 32.25 1 89.88 224 GLN B CA 1
ATOM 4420 C C . GLN B 1 224 ? -7.43 23.484 31.375 1 89.88 224 GLN B C 1
ATOM 4422 O O . GLN B 1 224 ? -8.062 22.516 31.812 1 89.88 224 GLN B O 1
ATOM 4427 N N . SER B 1 225 ? -7.59 24.016 30.25 1 89.56 225 SER B N 1
ATOM 4428 C CA . SER B 1 225 ? -8.57 23.453 29.312 1 89.56 225 SER B CA 1
ATOM 4429 C C . SER B 1 225 ? -8.188 22.031 28.906 1 89.56 225 SER B C 1
ATOM 4431 O O . SER B 1 225 ? -9.055 21.203 28.656 1 89.56 225 SER B O 1
ATOM 4433 N N . MET B 1 226 ? -6.875 21.781 28.828 1 88.81 226 MET B N 1
ATOM 4434 C CA . MET B 1 226 ? -6.375 20.484 28.375 1 88.81 226 MET B CA 1
ATOM 4435 C C . MET B 1 226 ? -6.277 19.5 29.547 1 88.81 226 MET B C 1
ATOM 4437 O O . MET B 1 226 ? -6.055 18.312 29.328 1 88.81 226 MET B O 1
ATOM 4441 N N . ALA B 1 227 ? -6.395 19.969 30.734 1 82.06 227 ALA B N 1
ATOM 4442 C CA . ALA B 1 227 ? -6.242 19.141 31.922 1 82.06 227 ALA B CA 1
ATOM 4443 C C . ALA B 1 227 ? -7.23 17.969 31.906 1 82.06 227 ALA B C 1
ATOM 4445 O O . ALA B 1 227 ? -7 16.953 32.562 1 82.06 227 ALA B O 1
ATOM 4446 N N . GLU B 1 228 ? -8.273 18.156 31.172 1 73.12 228 GLU B N 1
ATOM 4447 C CA . GLU B 1 228 ? -9.289 17.109 31.094 1 73.12 228 GLU B CA 1
ATOM 4448 C C . GLU B 1 228 ? -8.82 15.945 30.234 1 73.12 228 GLU B C 1
ATOM 4450 O O . GLU B 1 228 ? -9.414 14.867 30.266 1 73.12 228 GLU B O 1
ATOM 4455 N N . LEU B 1 229 ? -7.895 16.172 29.344 1 78.06 229 LEU B N 1
ATOM 4456 C CA . LEU B 1 229 ? -7.387 15.117 28.469 1 78.06 229 LEU B CA 1
ATOM 4457 C C . LEU B 1 229 ? -6.527 14.125 29.25 1 78.06 229 LEU B C 1
ATOM 4459 O O . LEU B 1 229 ? -5.566 14.516 29.922 1 78.06 229 LEU B O 1
ATOM 4463 N N . GLU B 1 230 ? -7.113 13.07 29.828 1 65.44 230 GLU B N 1
ATOM 4464 C CA . GLU B 1 230 ? -6.402 12.047 30.594 1 65.44 230 GLU B CA 1
ATOM 4465 C C . GLU B 1 230 ? -5.281 11.422 29.781 1 65.44 230 GLU B C 1
ATOM 4467 O O . GLU B 1 230 ? -5.445 11.172 28.578 1 65.44 230 GLU B O 1
ATOM 4472 N N . GLY B 1 231 ? -4.059 11.18 30.375 1 65.06 231 GLY B N 1
ATOM 4473 C CA . GLY B 1 231 ? -3.076 10.172 30.031 1 65.06 231 GLY B CA 1
ATOM 4474 C C . GLY B 1 231 ? -2.014 10.68 29.062 1 65.06 231 GLY B C 1
ATOM 4475 O O . GLY B 1 231 ? -1.02 10 28.812 1 65.06 231 GLY B O 1
ATOM 4476 N N . GLY B 1 232 ? -2.084 12.008 28.562 1 66.62 232 GLY B N 1
ATOM 4477 C CA . GLY B 1 232 ? -0.968 12.555 27.812 1 66.62 232 GLY B CA 1
ATOM 4478 C C . GLY B 1 232 ? -0.857 11.977 26.406 1 66.62 232 GLY B C 1
ATOM 4479 O O . GLY B 1 232 ? 0.183 12.102 25.766 1 66.62 232 GLY B O 1
ATOM 4480 N N . HIS B 1 233 ? -1.854 11.391 25.828 1 84.62 233 HIS B N 1
ATOM 4481 C CA . HIS B 1 233 ? -1.757 10.695 24.547 1 84.62 233 HIS B CA 1
ATOM 4482 C C . HIS B 1 233 ? -2.441 11.492 23.438 1 84.62 233 HIS B C 1
ATOM 4484 O O . HIS B 1 233 ? -3.205 10.93 22.656 1 84.62 233 HIS B O 1
ATOM 4490 N N . TYR B 1 234 ? -2.23 12.781 23.531 1 90.75 234 TYR B N 1
ATOM 4491 C CA . TYR B 1 234 ? -2.795 13.641 22.484 1 90.75 234 TYR B CA 1
ATOM 4492 C C . TYR B 1 234 ? -1.7 14.398 21.75 1 90.75 234 TYR B C 1
ATOM 4494 O O . TYR B 1 234 ? -0.729 14.852 22.359 1 90.75 234 TYR B O 1
ATOM 4502 N N . GLU B 1 235 ? -1.922 14.508 20.516 1 94.06 235 GLU B N 1
ATOM 4503 C CA . GLU B 1 235 ? -0.978 15.211 19.641 1 94.06 235 GLU B CA 1
ATOM 4504 C C . GLU B 1 235 ? -1.687 15.828 18.438 1 94.06 235 GLU B C 1
ATOM 4506 O O . GLU B 1 235 ? -2.916 15.914 18.422 1 94.06 235 GLU B O 1
ATOM 4511 N N . ALA B 1 236 ? -0.919 16.422 17.562 1 96.44 236 ALA B N 1
ATOM 4512 C CA . ALA B 1 236 ? -1.354 16.875 16.234 1 96.44 236 ALA B CA 1
ATOM 4513 C C . ALA B 1 236 ? -2.559 17.797 16.359 1 96.44 236 ALA B C 1
ATOM 4515 O O . ALA B 1 236 ? -3.6 17.562 15.742 1 96.44 236 ALA B O 1
ATOM 4516 N N . PRO B 1 237 ? -2.4 18.891 17.094 1 96.81 237 PRO B N 1
ATOM 4517 C CA . PRO B 1 237 ? -3.506 19.859 17.141 1 96.81 237 PRO B CA 1
ATOM 4518 C C . PRO B 1 237 ? -3.826 20.453 15.773 1 96.81 237 PRO B C 1
ATOM 4520 O O . PRO B 1 237 ? -2.916 20.719 14.984 1 96.81 237 PRO B O 1
ATOM 4523 N N . THR B 1 238 ? -5.039 20.594 15.484 1 97.25 238 THR B N 1
ATOM 4524 C CA . THR B 1 238 ? -5.531 21.344 14.336 1 97.25 238 THR B CA 1
ATOM 4525 C C . THR B 1 238 ? -6.836 22.047 14.672 1 97.25 238 THR B C 1
ATOM 4527 O O . THR B 1 238 ? -7.668 21.516 15.414 1 97.25 238 THR B O 1
ATOM 4530 N N . ALA B 1 239 ? -6.945 23.266 14.188 1 97.25 239 ALA B N 1
ATOM 4531 C CA . ALA B 1 239 ? -8.141 24.047 14.523 1 97.25 239 ALA B CA 1
ATOM 4532 C C . ALA B 1 239 ? -8.781 24.625 13.266 1 97.25 239 ALA B C 1
ATOM 4534 O O . ALA B 1 239 ? -8.141 24.719 12.219 1 97.25 239 ALA B O 1
ATOM 4535 N N . VAL B 1 240 ? -10.008 24.969 13.43 1 96.06 240 VAL B N 1
ATOM 4536 C CA . VAL B 1 240 ? -10.758 25.609 12.352 1 96.06 240 VAL B CA 1
ATOM 4537 C C . VAL B 1 240 ? -11.805 26.547 12.938 1 96.06 240 VAL B C 1
ATOM 4539 O O . VAL B 1 240 ? -12.32 26.312 14.039 1 96.06 240 VAL B O 1
ATOM 4542 N N . LYS B 1 241 ? -11.984 27.594 12.242 1 95.5 241 LYS B N 1
ATOM 4543 C CA . LYS B 1 241 ? -13.07 28.5 12.625 1 95.5 241 LYS B CA 1
ATOM 4544 C C . LYS B 1 241 ? -14.414 27.984 12.102 1 95.5 241 LYS B C 1
ATOM 4546 O O . LYS B 1 241 ? -14.555 27.703 10.914 1 95.5 241 LYS B O 1
ATOM 4551 N N . LEU B 1 242 ? -15.359 27.906 12.984 1 95.12 242 LEU B N 1
ATOM 4552 C CA . LEU B 1 242 ? -16.703 27.469 12.625 1 95.12 242 LEU B CA 1
ATOM 4553 C C . LEU B 1 242 ? -17.531 28.609 12.047 1 95.12 242 LEU B C 1
ATOM 4555 O O . LEU B 1 242 ? -17.125 29.766 12.133 1 95.12 242 LEU B O 1
ATOM 4559 N N . GLU B 1 243 ? -18.625 28.297 11.5 1 94 243 GLU B N 1
ATOM 4560 C CA . GLU B 1 243 ? -19.484 29.281 10.836 1 94 243 GLU B CA 1
ATOM 4561 C C . GLU B 1 243 ? -19.953 30.344 11.812 1 94 243 GLU B C 1
ATOM 4563 O O . GLU B 1 243 ? -20.109 31.516 11.438 1 94 243 GLU B O 1
ATOM 4568 N N . ASP B 1 244 ? -20.125 30 13.023 1 94.38 244 ASP B N 1
ATOM 4569 C CA . ASP B 1 244 ? -20.625 30.953 14.016 1 94.38 244 ASP B CA 1
ATOM 4570 C C . ASP B 1 244 ? -19.484 31.781 14.594 1 94.38 244 ASP B C 1
ATOM 4572 O O . ASP B 1 244 ? -19.703 32.594 15.5 1 94.38 244 ASP B O 1
ATOM 4576 N N . GLY B 1 245 ? -18.297 31.547 14.188 1 94.56 245 GLY B N 1
ATOM 4577 C CA . GLY B 1 245 ? -17.172 32.375 14.586 1 94.56 245 GLY B CA 1
ATOM 4578 C C . GLY B 1 245 ? -16.312 31.719 15.656 1 94.56 245 GLY B C 1
ATOM 4579 O O . GLY B 1 245 ? -15.203 32.188 15.938 1 94.56 245 GLY B O 1
ATOM 4580 N N . ARG B 1 246 ? -16.812 30.688 16.203 1 95.75 246 ARG B N 1
ATOM 4581 C CA . ARG B 1 246 ? -16.047 30 17.234 1 95.75 246 ARG B CA 1
ATOM 4582 C C . ARG B 1 246 ? -14.945 29.141 16.625 1 95.75 246 ARG B C 1
ATOM 4584 O O . ARG B 1 246 ? -14.992 28.828 15.43 1 95.75 246 ARG B O 1
ATOM 4591 N N . TRP B 1 247 ? -13.945 28.891 17.469 1 97.25 247 TRP B N 1
ATOM 4592 C CA . TRP B 1 247 ? -12.875 27.984 17.062 1 97.25 247 TRP B CA 1
ATOM 4593 C C . TRP B 1 247 ? -13.141 26.562 17.562 1 97.25 247 TRP B C 1
ATOM 4595 O O . TRP B 1 247 ? -13.578 26.375 18.703 1 97.25 247 TRP B O 1
ATOM 4605 N N . CYS B 1 248 ? -12.891 25.672 16.734 1 95.69 248 CYS B N 1
ATOM 4606 C CA . CYS B 1 248 ? -12.898 24.266 17.141 1 95.69 248 CYS B CA 1
ATOM 4607 C C . CYS B 1 248 ? -11.508 23.656 16.984 1 95.69 248 CYS B C 1
ATOM 4609 O O . CYS B 1 248 ? -10.969 23.609 15.883 1 95.69 248 CYS B O 1
ATOM 4611 N N . LEU B 1 249 ? -10.93 23.219 18.062 1 95.94 249 LEU B N 1
ATOM 4612 C CA . LEU B 1 249 ? -9.641 22.531 18.094 1 95.94 249 LEU B CA 1
ATOM 4613 C C . LEU B 1 249 ? -9.82 21.031 18.141 1 95.94 249 LEU B C 1
ATOM 4615 O O . LEU B 1 249 ? -10.617 20.516 18.922 1 95.94 249 LEU B O 1
ATOM 4619 N N . PHE B 1 250 ? -9.117 20.344 17.25 1 94.25 250 PHE B N 1
ATOM 4620 C CA . PHE B 1 250 ? -9.047 18.891 17.266 1 94.25 250 PHE B CA 1
ATOM 4621 C C . PHE B 1 250 ? -7.734 18.422 17.875 1 94.25 250 PHE B C 1
ATOM 4623 O O . PHE B 1 250 ? -6.664 18.906 17.516 1 94.25 250 PHE B O 1
ATOM 4630 N N . ALA B 1 251 ? -7.832 17.516 18.781 1 92.5 251 ALA B N 1
ATOM 4631 C CA . ALA B 1 251 ? -6.664 16.844 19.344 1 92.5 251 ALA B CA 1
ATOM 4632 C C . ALA B 1 251 ? -6.676 15.352 19 1 92.5 251 ALA B C 1
ATOM 4634 O O . ALA B 1 251 ? -7.656 14.648 19.281 1 92.5 251 ALA B O 1
ATOM 4635 N N . ASP B 1 252 ? -5.617 14.891 18.422 1 92.25 252 ASP B N 1
ATOM 4636 C CA . ASP B 1 252 ? -5.5 13.508 17.984 1 92.25 252 ASP B CA 1
ATOM 4637 C C . ASP B 1 252 ? -5.055 12.602 19.125 1 92.25 252 ASP B C 1
ATOM 4639 O O . ASP B 1 252 ? -3.971 12.781 19.672 1 92.25 252 ASP B O 1
ATOM 4643 N N . ARG B 1 253 ? -5.883 11.609 19.453 1 87.44 253 ARG B N 1
ATOM 4644 C CA . ARG B 1 253 ? -5.523 10.633 20.469 1 87.44 253 ARG B CA 1
ATOM 4645 C C . ARG B 1 253 ? -4.672 9.516 19.875 1 87.44 253 ARG B C 1
ATOM 4647 O O . ARG B 1 253 ? -5.059 8.891 18.891 1 87.44 253 ARG B O 1
ATOM 4654 N N . PHE B 1 254 ? -3.508 9.352 20.484 1 82.69 254 PHE B N 1
ATOM 4655 C CA . PHE B 1 254 ? -2.615 8.312 19.984 1 82.69 254 PHE B CA 1
ATOM 4656 C C . PHE B 1 254 ? -2.289 7.305 21.078 1 82.69 254 PHE B C 1
ATOM 4658 O O . PHE B 1 254 ? -2.631 7.512 22.234 1 82.69 254 PHE B O 1
ATOM 4665 N N . GLY B 1 255 ? -1.675 6.191 20.703 1 73 255 GLY B N 1
ATOM 4666 C CA . GLY B 1 255 ? -1.195 5.203 21.641 1 73 255 GLY B CA 1
ATOM 4667 C C . GLY B 1 255 ? -2.281 4.258 22.125 1 73 255 GLY B C 1
ATOM 4668 O O . GLY B 1 255 ? -2.143 3.623 23.172 1 73 255 GLY B O 1
ATOM 4669 N N . VAL B 1 256 ? -3.367 4.328 21.5 1 72.75 256 VAL B N 1
ATOM 4670 C CA . VAL B 1 256 ? -4.48 3.439 21.812 1 72.75 256 VAL B CA 1
ATOM 4671 C C . VAL B 1 256 ? -4.766 2.531 20.609 1 72.75 256 VAL B C 1
ATOM 4673 O O . VAL B 1 256 ? -4.074 2.605 19.594 1 72.75 256 VAL B O 1
ATOM 4676 N N . SER B 1 257 ? -5.594 1.602 20.875 1 70 257 SER B N 1
ATOM 4677 C CA . SER B 1 257 ? -5.93 0.687 19.797 1 70 257 SER B CA 1
ATOM 4678 C C . SER B 1 257 ? -6.496 1.438 18.594 1 70 257 SER B C 1
ATOM 4680 O O . SER B 1 257 ? -6.992 2.557 18.734 1 70 257 SER B O 1
ATOM 4682 N N . ALA B 1 258 ? -6.312 0.914 17.453 1 68.56 258 ALA B N 1
ATOM 4683 C CA . ALA B 1 258 ? -6.781 1.533 16.219 1 68.56 258 ALA B CA 1
ATOM 4684 C C . ALA B 1 258 ? -8.258 1.906 16.328 1 68.56 258 ALA B C 1
ATOM 4686 O O . ALA B 1 258 ? -8.68 2.947 15.812 1 68.56 258 ALA B O 1
ATOM 4687 N N . GLU B 1 259 ? -8.992 1.106 17.094 1 66.94 259 GLU B N 1
ATOM 4688 C CA . GLU B 1 259 ? -10.43 1.334 17.234 1 66.94 259 GLU B CA 1
ATOM 4689 C C . GLU B 1 259 ? -10.711 2.531 18.141 1 66.94 259 GLU B C 1
ATOM 4691 O O . GLU B 1 259 ? -11.781 3.137 18.062 1 66.94 259 GLU B O 1
ATOM 4696 N N . GLU B 1 260 ? -9.688 2.809 18.938 1 69.38 260 GLU B N 1
ATOM 4697 C CA . GLU B 1 260 ? -9.891 3.861 19.922 1 69.38 260 GLU B CA 1
ATOM 4698 C C . GLU B 1 260 ? -9.273 5.18 19.453 1 69.38 260 GLU B C 1
ATOM 4700 O O . GLU B 1 260 ? -9.523 6.23 20.062 1 69.38 260 GLU B O 1
ATOM 4705 N N . GLN B 1 261 ? -8.516 4.965 18.406 1 71.31 261 GLN B N 1
ATOM 4706 C CA . GLN B 1 261 ? -7.906 6.188 17.891 1 71.31 261 GLN B CA 1
ATOM 4707 C C . GLN B 1 261 ? -8.969 7.133 17.328 1 71.31 261 GLN B C 1
ATOM 4709 O O . GLN B 1 261 ? -9.969 6.688 16.766 1 71.31 261 GLN B O 1
ATOM 4714 N N . GLY B 1 262 ? -8.789 8.344 17.641 1 78.88 262 GLY B N 1
ATOM 4715 C CA . GLY B 1 262 ? -9.734 9.336 17.141 1 78.88 262 GLY B CA 1
ATOM 4716 C C . GLY B 1 262 ? -9.438 10.742 17.625 1 78.88 262 GLY B C 1
ATOM 4717 O O . GLY B 1 262 ? -8.383 10.992 18.203 1 78.88 262 GLY B O 1
ATOM 4718 N N . TYR B 1 263 ? -10.281 11.68 17.25 1 87.44 263 TYR B N 1
ATOM 4719 C CA . TYR B 1 263 ? -10.141 13.094 17.562 1 87.44 263 TYR B CA 1
ATOM 4720 C C . TYR B 1 263 ? -11.109 13.508 18.656 1 87.44 263 TYR B C 1
ATOM 4722 O O . TYR B 1 263 ? -12.227 12.984 18.75 1 87.44 263 TYR B O 1
ATOM 4730 N N . VAL B 1 264 ? -10.625 14.383 19.469 1 88.12 264 VAL B N 1
ATOM 4731 C CA . VAL B 1 264 ? -11.469 15.055 20.453 1 88.12 264 VAL B CA 1
ATOM 4732 C C . VAL B 1 264 ? -11.562 16.547 20.125 1 88.12 264 VAL B C 1
ATOM 4734 O O . VAL B 1 264 ? -10.539 17.219 20 1 88.12 264 VAL B O 1
ATOM 4737 N N . PRO B 1 265 ? -12.805 16.984 20.047 1 91.88 265 PRO B N 1
ATOM 4738 C CA . PRO B 1 265 ? -12.992 18.406 19.734 1 91.88 265 PRO B CA 1
ATOM 4739 C C . PRO B 1 265 ? -13.086 19.266 21 1 91.88 265 PRO B C 1
ATOM 4741 O O . PRO B 1 265 ? -13.656 18.844 22 1 91.88 265 PRO B O 1
ATOM 4744 N N . PHE B 1 266 ? -12.523 20.438 20.938 1 93.94 266 PHE B N 1
ATOM 4745 C CA . PHE B 1 266 ? -12.656 21.5 21.922 1 93.94 266 PHE B CA 1
ATOM 4746 C C . PHE B 1 266 ? -13.102 22.797 21.266 1 93.94 266 PHE B C 1
ATOM 4748 O O . PHE B 1 266 ? -12.586 23.172 20.219 1 93.94 266 PHE B O 1
ATOM 4755 N N . VAL B 1 267 ? -14.016 23.453 21.875 1 95.38 267 VAL B N 1
ATOM 4756 C CA . VAL B 1 267 ? -14.547 24.656 21.266 1 95.38 267 VAL B CA 1
ATOM 4757 C C . VAL B 1 267 ? -14.211 25.875 22.125 1 95.38 267 VAL B C 1
ATOM 4759 O O . VAL B 1 267 ? -14.297 25.812 23.344 1 95.38 267 VAL B O 1
ATOM 4762 N N . ALA B 1 268 ? -13.781 26.922 21.484 1 97.06 268 ALA B N 1
ATOM 4763 C CA . ALA B 1 268 ? -13.477 28.188 22.141 1 97.06 268 ALA B CA 1
ATOM 4764 C C . ALA B 1 268 ? -14.086 29.359 21.375 1 97.06 268 ALA B C 1
ATOM 4766 O O . ALA B 1 268 ? -14.188 29.328 20.141 1 97.06 268 ALA B O 1
ATOM 4767 N N . GLU B 1 269 ? -14.422 30.422 22.094 1 96.94 269 GLU B N 1
ATOM 4768 C CA . GLU B 1 269 ? -14.898 31.641 21.469 1 96.94 269 GLU B CA 1
ATOM 4769 C C . GLU B 1 269 ? -13.75 32.375 20.766 1 96.94 269 GLU B C 1
ATOM 4771 O O . GLU B 1 269 ? -13.938 32.969 19.703 1 96.94 269 GLU B O 1
ATOM 4776 N N . LYS B 1 270 ? -12.617 32.438 21.469 1 96.69 270 LYS B N 1
ATOM 4777 C CA . LYS B 1 270 ? -11.414 33.125 20.969 1 96.69 270 LYS B CA 1
ATOM 4778 C C . LYS B 1 270 ? -10.164 32.312 21.297 1 96.69 270 LYS B C 1
ATOM 4780 O O . LYS B 1 270 ? -10.078 31.688 22.375 1 96.69 270 LYS B O 1
ATOM 4785 N N . LEU B 1 271 ? -9.234 32.375 20.391 1 97.56 271 LEU B N 1
ATOM 4786 C CA . LEU B 1 271 ? -7.961 31.703 20.672 1 97.56 271 LEU B CA 1
ATOM 4787 C C . LEU B 1 271 ? -7.23 32.375 21.812 1 97.56 271 LEU B C 1
ATOM 4789 O O . LEU B 1 271 ? -6.586 31.719 22.625 1 97.56 271 LEU B O 1
ATOM 4793 N N . SER B 1 272 ? -7.441 33.688 21.906 1 96.12 272 SER B N 1
ATOM 4794 C CA . SER B 1 272 ? -6.676 34.531 22.828 1 96.12 272 SER B CA 1
ATOM 4795 C C . SER B 1 272 ? -6.969 34.156 24.281 1 96.12 272 SER B C 1
ATOM 4797 O O . SER B 1 272 ? -6.141 34.375 25.156 1 96.12 272 SER B O 1
ATOM 4799 N N . THR B 1 273 ? -8.086 33.625 24.531 1 94.88 273 THR B N 1
ATOM 4800 C CA . THR B 1 273 ? -8.453 33.344 25.906 1 94.88 273 THR B CA 1
ATOM 4801 C C . THR B 1 273 ? -7.812 32.031 26.391 1 94.88 273 THR B C 1
ATOM 4803 O O . THR B 1 273 ? -7.609 31.844 27.594 1 94.88 273 THR B O 1
ATOM 4806 N N . GLY B 1 274 ? -7.59 31.188 25.422 1 95.75 274 GLY B N 1
ATOM 4807 C CA . GLY B 1 274 ? -7.082 29.875 25.766 1 95.75 274 GLY B CA 1
ATOM 4808 C C . GLY B 1 274 ? -8.117 29 26.453 1 95.75 274 GLY B C 1
ATOM 4809 O O . GLY B 1 274 ? -7.777 27.953 27 1 95.75 274 GLY B O 1
ATOM 4810 N N . GLU B 1 275 ? -9.328 29.453 26.453 1 95.62 275 GLU B N 1
ATOM 4811 C CA . GLU B 1 275 ? -10.398 28.703 27.109 1 95.62 275 GLU B CA 1
ATOM 4812 C C . GLU B 1 275 ? -11.148 27.844 26.109 1 95.62 275 GLU B C 1
ATOM 4814 O O . GLU B 1 275 ? -11.977 28.328 25.344 1 95.62 275 GLU B O 1
ATOM 4819 N N . PHE B 1 276 ? -10.875 26.609 26.172 1 95.31 276 PHE B N 1
ATOM 4820 C CA . PHE B 1 276 ? -11.5 25.625 25.297 1 95.31 276 PHE B CA 1
ATOM 4821 C C . PHE B 1 276 ? -12.336 24.625 26.109 1 95.31 276 PHE B C 1
ATOM 4823 O O . PHE B 1 276 ? -11.93 24.203 27.188 1 95.31 276 PHE B O 1
ATOM 4830 N N . VAL B 1 277 ? -13.461 24.281 25.594 1 93 277 VAL B N 1
ATOM 4831 C CA . VAL B 1 277 ? -14.367 23.344 26.25 1 93 277 VAL B CA 1
ATOM 4832 C C . VAL B 1 277 ? -14.5 22.078 25.391 1 93 277 VAL B C 1
ATOM 4834 O O . VAL B 1 277 ? -14.82 22.156 24.203 1 93 277 VAL B O 1
ATOM 4837 N N . ARG B 1 278 ? -14.25 20.969 26.016 1 91 278 ARG B N 1
ATOM 4838 C CA . ARG B 1 278 ? -14.422 19.703 25.328 1 91 278 ARG B CA 1
ATOM 4839 C C . ARG B 1 278 ? -15.859 19.531 24.844 1 91 278 ARG B C 1
ATOM 4841 O O . ARG B 1 278 ? -16.812 19.828 25.562 1 91 278 ARG B O 1
ATOM 4848 N N . SER B 1 279 ? -16.016 19.031 23.625 1 87.56 279 SER B N 1
ATOM 4849 C CA . SER B 1 279 ? -17.328 19.016 23 1 87.56 279 SER B CA 1
ATOM 4850 C C . SER B 1 279 ? -17.562 17.719 22.234 1 87.56 279 SER B C 1
ATOM 4852 O O . SER B 1 279 ? -17.891 17.734 21.047 1 87.56 279 SER B O 1
ATOM 4854 N N . ASP B 1 280 ? -17.656 16.562 22.844 1 80.69 280 ASP B N 1
ATOM 4855 C CA . ASP B 1 280 ? -17.719 15.242 22.234 1 80.69 280 ASP B CA 1
ATOM 4856 C C . ASP B 1 280 ? -19.109 14.945 21.688 1 80.69 280 ASP B C 1
ATOM 4858 O O . ASP B 1 280 ? -19.266 14.164 20.75 1 80.69 280 ASP B O 1
ATOM 4862 N N . ASN B 1 281 ? -20.094 15.406 22.281 1 75.75 281 ASN B N 1
ATOM 4863 C CA . ASN B 1 281 ? -21.453 14.938 22.094 1 75.75 281 ASN B CA 1
ATOM 4864 C C . ASN B 1 281 ? -21.891 15.086 20.641 1 75.75 281 ASN B C 1
ATOM 4866 O O . ASN B 1 281 ? -22.672 14.266 20.125 1 75.75 281 ASN B O 1
ATOM 4870 N N . ALA B 1 282 ? -21.438 15.977 19.969 1 74.38 282 ALA B N 1
ATOM 4871 C CA . ALA B 1 282 ? -21.891 16.188 18.594 1 74.38 282 ALA B CA 1
ATOM 4872 C C . ALA B 1 282 ? -20.828 15.766 17.594 1 74.38 282 ALA B C 1
ATOM 4874 O O . ALA B 1 282 ? -20.969 16.031 16.391 1 74.38 282 ALA B O 1
ATOM 4875 N N . PHE B 1 283 ? -19.906 14.953 18.062 1 83.81 283 PHE B N 1
ATOM 4876 C CA . PHE B 1 283 ? -18.734 14.742 17.219 1 83.81 283 PHE B CA 1
ATOM 4877 C C . PHE B 1 283 ? -18.672 13.297 16.734 1 83.81 283 PHE B C 1
ATOM 4879 O O . PHE B 1 283 ? -18.797 12.367 17.531 1 83.81 283 PHE B O 1
ATOM 4886 N N . THR B 1 284 ? -18.562 13.109 15.398 1 84.5 284 THR B N 1
ATOM 4887 C CA . THR B 1 284 ? -18.359 11.781 14.82 1 84.5 284 THR B CA 1
ATOM 4888 C C . THR B 1 284 ? -17.297 11.828 13.719 1 84.5 284 THR B C 1
ATOM 4890 O O . THR B 1 284 ? -17.297 12.734 12.883 1 84.5 284 THR B O 1
ATOM 4893 N N . PHE B 1 285 ? -16.422 10.898 13.82 1 83.75 285 PHE B N 1
ATOM 4894 C CA . PHE B 1 285 ? -15.383 10.711 12.812 1 83.75 285 PHE B CA 1
ATOM 4895 C C . PHE B 1 285 ? -15.328 9.266 12.352 1 83.75 285 PHE B C 1
ATOM 4897 O O . PHE B 1 285 ? -15.547 8.344 13.141 1 83.75 285 PHE B O 1
ATOM 4904 N N . PRO B 1 286 ? -15.055 9.117 11.031 1 80.06 286 PRO B N 1
ATOM 4905 C CA . PRO B 1 286 ? -14.766 7.742 10.617 1 80.06 286 PRO B CA 1
ATOM 4906 C C . PRO B 1 286 ? -13.508 7.18 11.289 1 80.06 286 PRO B C 1
ATOM 4908 O O . PRO B 1 286 ? -12.625 7.938 11.695 1 80.06 286 PRO B O 1
ATOM 4911 N N . TYR B 1 287 ? -13.391 5.965 11.367 1 74.12 287 TYR B N 1
ATOM 4912 C CA . TYR B 1 287 ? -12.266 5.25 11.961 1 74.12 287 TYR B CA 1
ATOM 4913 C C . TYR B 1 287 ? -10.984 5.508 11.18 1 74.12 287 TYR B C 1
ATOM 4915 O O . TYR B 1 287 ? -11 5.551 9.945 1 74.12 287 TYR B O 1
ATOM 4923 N N . GLY B 1 288 ? -9.875 5.711 12.016 1 78.81 288 GLY B N 1
ATOM 4924 C CA . GLY B 1 288 ? -8.539 5.633 11.453 1 78.81 288 GLY B CA 1
ATOM 4925 C C . GLY B 1 288 ? -8 6.98 11.008 1 78.81 288 GLY B C 1
ATOM 4926 O O . GLY B 1 288 ? -6.859 7.074 10.547 1 78.81 288 GLY B O 1
ATOM 4927 N N . PHE B 1 289 ? -8.859 7.945 11.07 1 82.38 289 PHE B N 1
ATOM 4928 C CA . PHE B 1 289 ? -8.32 9.258 10.75 1 82.38 289 PHE B CA 1
ATOM 4929 C C . PHE B 1 289 ? -7.238 9.664 11.75 1 82.38 289 PHE B C 1
ATOM 4931 O O . PHE B 1 289 ? -7.422 9.523 12.961 1 82.38 289 PHE B O 1
ATOM 4938 N N . LYS B 1 290 ? -6.102 10.062 11.195 1 91 290 LYS B N 1
ATOM 4939 C CA . LYS B 1 290 ? -4.977 10.375 12.07 1 91 290 LYS B CA 1
ATOM 4940 C C . LYS B 1 290 ? -4.227 11.609 11.57 1 91 290 LYS B C 1
ATOM 4942 O O . LYS B 1 290 ? -3.928 11.719 10.383 1 91 290 LYS B O 1
ATOM 4947 N N . HIS B 1 291 ? -3.895 12.461 12.461 1 94.12 291 HIS B N 1
ATOM 4948 C CA . HIS B 1 291 ? -2.941 13.555 12.305 1 94.12 291 HIS B CA 1
ATOM 4949 C C . HIS B 1 291 ? -3.123 14.266 10.969 1 94.12 291 HIS B C 1
ATOM 4951 O O . HIS B 1 291 ? -2.238 14.219 10.109 1 94.12 291 HIS B O 1
ATOM 4957 N N . GLY B 1 292 ? -4.117 15.047 10.852 1 95.56 292 GLY B N 1
ATOM 4958 C CA . GLY B 1 292 ? -4.43 15.844 9.68 1 95.56 292 GLY B CA 1
ATOM 4959 C C . GLY B 1 292 ? -4.758 17.297 10.008 1 95.56 292 GLY B C 1
ATOM 4960 O O . GLY B 1 292 ? -4.543 17.734 11.141 1 95.56 292 GLY B O 1
ATOM 4961 N N . THR B 1 293 ? -5.094 18.031 8.992 1 97.56 293 THR B N 1
ATOM 4962 C CA . THR B 1 293 ? -5.531 19.406 9.164 1 97.56 293 THR B CA 1
ATOM 4963 C C . THR B 1 293 ? -6.855 19.656 8.445 1 97.56 293 THR B C 1
ATOM 4965 O O . THR B 1 293 ? -7.234 18.891 7.559 1 97.56 293 THR B O 1
ATOM 4968 N N . ILE B 1 294 ? -7.559 20.672 8.898 1 97.44 294 ILE B N 1
ATOM 4969 C CA . ILE B 1 294 ? -8.883 21 8.391 1 97.44 294 ILE B CA 1
ATOM 4970 C C . ILE B 1 294 ? -8.82 22.297 7.59 1 97.44 294 ILE B C 1
ATOM 4972 O O . ILE B 1 294 ? -8.164 23.266 8.008 1 97.44 294 ILE B O 1
ATOM 4976 N N . LEU B 1 295 ? -9.438 22.344 6.492 1 98.25 295 LEU B N 1
ATOM 4977 C CA . LEU B 1 295 ? -9.578 23.531 5.66 1 98.25 295 LEU B CA 1
ATOM 4978 C C . LEU B 1 295 ? -11.047 23.844 5.402 1 98.25 295 LEU B C 1
ATOM 4980 O O . LEU B 1 295 ? -11.828 22.938 5.09 1 98.25 295 LEU B O 1
ATOM 4984 N N . THR B 1 296 ? -11.406 25.094 5.609 1 98.12 296 THR B N 1
ATOM 4985 C CA . THR B 1 296 ? -12.742 25.531 5.211 1 98.12 296 THR B CA 1
ATOM 4986 C C . THR B 1 296 ? -12.875 25.531 3.691 1 98.12 296 THR B C 1
ATOM 4988 O O . THR B 1 296 ? -11.984 26.016 2.984 1 98.12 296 THR B O 1
ATOM 4991 N N . ILE B 1 297 ? -13.992 24.984 3.213 1 98.44 297 ILE B N 1
ATOM 4992 C CA . ILE B 1 297 ? -14.234 24.953 1.774 1 98.44 297 ILE B CA 1
ATOM 4993 C C . ILE B 1 297 ? -15.656 25.422 1.478 1 98.44 297 ILE B C 1
ATOM 4995 O O . ILE B 1 297 ? -16.453 25.609 2.395 1 98.44 297 ILE B O 1
ATOM 4999 N N . THR B 1 298 ? -15.914 25.656 0.17 1 97.62 298 THR B N 1
ATOM 5000 C CA . THR B 1 298 ? -17.266 26.047 -0.25 1 97.62 298 THR B CA 1
ATOM 5001 C C . THR B 1 298 ? -18.172 24.812 -0.335 1 97.62 298 THR B C 1
ATOM 5003 O O . THR B 1 298 ? -17.688 23.688 -0.381 1 97.62 298 THR B O 1
ATOM 5006 N N . MET B 1 299 ? -19.469 25.141 -0.349 1 97.5 299 MET B N 1
ATOM 5007 C CA . MET B 1 299 ? -20.422 24.047 -0.498 1 97.5 299 MET B CA 1
ATOM 5008 C C . MET B 1 299 ? -20.25 23.359 -1.852 1 97.5 299 MET B C 1
ATOM 5010 O O . MET B 1 299 ? -20.453 22.156 -1.971 1 97.5 299 MET B O 1
ATOM 5014 N N . GLU B 1 300 ? -19.859 24.109 -2.879 1 97.56 300 GLU B N 1
ATOM 5015 C CA . GLU B 1 300 ? -19.578 23.516 -4.188 1 97.56 300 GLU B CA 1
ATOM 5016 C C . GLU B 1 300 ? -18.422 22.531 -4.113 1 97.56 300 GLU B C 1
ATOM 5018 O O . GLU B 1 300 ? -18.5 21.438 -4.68 1 97.56 300 GLU B O 1
ATOM 5023 N N . GLU B 1 301 ? -17.406 22.891 -3.443 1 98.31 301 GLU B N 1
ATOM 5024 C CA . GLU B 1 301 ? -16.25 22.031 -3.25 1 98.31 301 GLU B CA 1
ATOM 5025 C C . GLU B 1 301 ? -16.609 20.797 -2.416 1 98.31 301 GLU B C 1
ATOM 5027 O O . GLU B 1 301 ? -16.156 19.688 -2.705 1 98.31 301 GLU B O 1
ATOM 5032 N N . TYR B 1 302 ? -17.406 21.062 -1.436 1 98.38 302 TYR B N 1
ATOM 5033 C CA . TYR B 1 302 ? -17.906 19.953 -0.617 1 98.38 302 TYR B CA 1
ATOM 5034 C C . TYR B 1 302 ? -18.641 18.938 -1.472 1 98.38 302 TYR B C 1
ATOM 5036 O O . TYR B 1 302 ? -18.391 17.734 -1.361 1 98.38 302 TYR B O 1
ATOM 5044 N N . GLU B 1 303 ? -19.531 19.344 -2.299 1 98.06 303 GLU B N 1
ATOM 5045 C CA . GLU B 1 303 ? -20.328 18.438 -3.137 1 98.06 303 GLU B CA 1
ATOM 5046 C C . GLU B 1 303 ? -19.438 17.703 -4.133 1 98.06 303 GLU B C 1
ATOM 5048 O O . GLU B 1 303 ? -19.688 16.531 -4.438 1 98.06 303 GLU B O 1
ATOM 5053 N N . ARG B 1 304 ? -18.453 18.375 -4.598 1 97.44 304 ARG B N 1
ATOM 5054 C CA . ARG B 1 304 ? -17.5 17.734 -5.496 1 97.44 304 ARG B CA 1
ATOM 5055 C C . ARG B 1 304 ? -16.781 16.578 -4.805 1 97.44 304 ARG B C 1
ATOM 5057 O O . ARG B 1 304 ? -16.656 15.484 -5.371 1 97.44 304 ARG B O 1
ATOM 5064 N N . LEU B 1 305 ? -16.344 16.781 -3.582 1 98.19 305 LEU B N 1
ATOM 5065 C CA . LEU B 1 305 ? -15.625 15.758 -2.826 1 98.19 305 LEU B CA 1
ATOM 5066 C C . LEU B 1 305 ? -16.562 14.641 -2.402 1 98.19 305 LEU B C 1
ATOM 5068 O O . LEU B 1 305 ? -16.172 13.469 -2.379 1 98.19 305 LEU B O 1
ATOM 5072 N N . LYS B 1 306 ? -17.75 15.055 -2.064 1 97.44 306 LYS B N 1
ATOM 5073 C CA . LYS B 1 306 ? -18.734 14.07 -1.623 1 97.44 306 LYS B CA 1
ATOM 5074 C C . LYS B 1 306 ? -19.016 13.047 -2.719 1 97.44 306 LYS B C 1
ATOM 5076 O O . LYS B 1 306 ? -19.203 11.859 -2.434 1 97.44 306 LYS B O 1
ATOM 5081 N N . GLY B 1 307 ? -19.031 13.492 -3.939 1 95.25 307 GLY B N 1
ATOM 5082 C CA . GLY B 1 307 ? -19.328 12.617 -5.062 1 95.25 307 GLY B CA 1
ATOM 5083 C C . GLY B 1 307 ? -18.094 11.984 -5.676 1 95.25 307 GLY B C 1
ATOM 5084 O O . GLY B 1 307 ? -18.188 11.219 -6.637 1 95.25 307 GLY B O 1
ATOM 5085 N N . TYR B 1 308 ? -17.016 12.344 -5.109 1 94.25 308 TYR B N 1
ATOM 5086 C CA . TYR B 1 308 ? -15.766 11.93 -5.723 1 94.25 308 TYR B CA 1
ATOM 5087 C C . TYR B 1 308 ? -15.469 10.461 -5.422 1 94.25 308 TYR B C 1
ATOM 5089 O O . TYR B 1 308 ? -15.477 10.047 -4.258 1 94.25 308 TYR B O 1
ATOM 5097 N N . LYS B 1 309 ? -15.297 9.648 -6.41 1 91.31 309 LYS B N 1
ATOM 5098 C CA . LYS B 1 309 ? -14.859 8.258 -6.379 1 91.31 309 LYS B CA 1
ATOM 5099 C C . LYS B 1 309 ? -13.844 7.969 -7.484 1 91.31 309 LYS B C 1
ATOM 5101 O O . LYS B 1 309 ? -14.148 8.148 -8.664 1 91.31 309 LYS B O 1
ATOM 5106 N N . LYS B 1 310 ? -12.711 7.598 -7.062 1 87.56 310 LYS B N 1
ATOM 5107 C CA . LYS B 1 310 ? -11.703 7.262 -8.062 1 87.56 310 LYS B CA 1
ATOM 5108 C C . LYS B 1 310 ? -11.984 5.898 -8.688 1 87.56 310 LYS B C 1
ATOM 5110 O O . LYS B 1 310 ? -12.328 4.945 -7.988 1 87.56 310 LYS B O 1
ATOM 5115 N N . MET B 1 311 ? -11.758 5.836 -10 1 78.5 311 MET B N 1
ATOM 5116 C CA . MET B 1 311 ? -11.82 4.562 -10.711 1 78.5 311 MET B CA 1
ATOM 5117 C C . MET B 1 311 ? -10.492 3.822 -10.625 1 78.5 311 MET B C 1
ATOM 5119 O O . MET B 1 311 ? -9.438 4.445 -10.5 1 78.5 311 MET B O 1
ATOM 5123 N N . PRO B 1 312 ? -10.57 2.545 -10.727 1 70.56 312 PRO B N 1
ATOM 5124 C CA . PRO B 1 312 ? -9.344 1.75 -10.664 1 70.56 312 PRO B CA 1
ATOM 5125 C C . PRO B 1 312 ? -8.281 2.221 -11.656 1 70.56 312 PRO B C 1
ATOM 5127 O O . PRO B 1 312 ? -7.09 2.232 -11.328 1 70.56 312 PRO B O 1
ATOM 5130 N N . SER B 1 313 ? -8.727 2.654 -12.797 1 70.75 313 SER B N 1
ATOM 5131 C CA . SER B 1 313 ? -7.797 3.072 -13.844 1 70.75 313 SER B CA 1
ATOM 5132 C C . SER B 1 313 ? -7.109 4.383 -13.477 1 70.75 313 SER B C 1
ATOM 5134 O O . SER B 1 313 ? -6.105 4.758 -14.086 1 70.75 313 SER B O 1
ATOM 5136 N N . GLU B 1 314 ? -7.633 4.992 -12.43 1 73.06 314 GLU B N 1
ATOM 5137 C CA . GLU B 1 314 ? -7.105 6.309 -12.07 1 73.06 314 GLU B CA 1
ATOM 5138 C C . GLU B 1 314 ? -5.965 6.191 -11.07 1 73.06 314 GLU B C 1
ATOM 5140 O O . GLU B 1 314 ? -5.328 7.188 -10.727 1 73.06 314 GLU B O 1
ATOM 5145 N N . TYR B 1 315 ? -5.84 4.961 -10.695 1 71.81 315 TYR B N 1
ATOM 5146 C CA . TYR B 1 315 ? -4.691 4.742 -9.82 1 71.81 315 TYR B CA 1
ATOM 5147 C C . TYR B 1 315 ? -3.441 4.422 -10.625 1 71.81 315 TYR B C 1
ATOM 5149 O O . TYR B 1 315 ? -3.51 3.707 -11.633 1 71.81 315 TYR B O 1
#

Sequence (630 aa):
MQAYVFVHFKEKRTPDGEQVYFGISKDGFQWEAVNEGNPVLWSYYGDKGVRDFTITRTKEGKFVILATDLSLSYGMLNQYQHSWAEISRNGSKNLVLWESDDLIHWSEQRMVKLGNEDFGCLWAPDIIYDKRRDDYVVHWSSAHRGNDYGEKGIYYSRTNDFVQFSEPQLLLQKEDSGIIDSAMYEEDGKYYLFLKSENNPVGIILMASEHITGPFERIEAFDQSMAELEGGHYEAPTAVKLEDGRWCLFADRFGVSAEEQGYVPFVAEKLSTGEFVRSDNAFTFPYGFKHGTILTITMEEYERLKGYKKMPSEYMQAYVFVHFKEKRTPDGEQVYFGISKDGFQWEAVNEGNPVLWSYYGDKGVRDFTITRTKEGKFVILATDLSLSYGMLNQYQHSWAEISRNGSKNLVLWESDDLIHWSEQRMVKLGNEDFGCLWAPDIIYDKRRDDYVVHWSSAHRGNDYGEKGIYYSRTNDFVQFSEPQLLLQKEDSGIIDSAMYEEDGKYYLFLKSENNPVGIILMASEHITGPFERIEAFDQSMAELEGGHYEAPTAVKLEDGRWCLFADRFGVSAEEQGYVPFVAEKLSTGEFVRSDNAFTFPYGFKHGTILTITMEEYERLKGYKKMPSEY

Organism: NCBI:txid582686

Foldseek 3Di:
DWKKKWWFFFDDLDLQTQATWIWIGRFVFEIDGFQNNGHLDWADDFQRGWGQWEWDQAPVGKIKIKTFRDDPSNCCVPPQVVDPPSQQAANDQWIWMWMDNQVRDIDDIDTHHAEDNFWGGWHRWYWDADPVVRWIKIKTWHQGVVVPSPAIFIKIWIDRPVPDTDHIDGQDDDPPFHKGQWDWDDDPQKIKIWIQTCPPNQGIWIWIANDPSDDIDTDCLLVVQCVVVPDSQWGQWEWDQGPVGKIKIWIWGDDDPQQPTDIWIWIGNDVVNSHTHTDNPSHDDDTRGGNIYMDMDHVVSVVCRRPDHDDPVND/DWKKKWWFFFDDLDLQGQATWIWIGRFVFEIDGFQNNGHLDWADDFQRGWGQWEWDQAPVGKIKIKTFRDDPSNCCVPPQVVDPLSQQAANDQWIWMWMDNQVRDIDDIDTHRQADNFWGGWHNWYWDADPVVRWIKIKTWHAGVVVPRPAIFIKIWIDRPVPDTDHIDGQDADPPFHKGQWDWDDDPQKIKIWIQTCPPNQGIWIWIANDPSDDIDTDCLLVVQCVPVPDSQWGQWEWDQGPVGKIKIWIWGDDDDQQPTDIWIWIGNDVVNSHTHTDNPSHDDDTRGGNIYMDMDHVVSVVCRRPDHDDPVND

Nearest PDB structures (foldseek):
  8t27-assembly1_A  TM=6.177E-01  e=4.735E-07  Porphyromonas gingivalis
  8t1y-assembly1_A  TM=6.072E-01  e=2.992E-06  Porphyromonas gingivalis
  8gn6-assembly3_C  TM=5.783E-01  e=2.069E-06  Porphyromonas gingivalis
  7drq-assembly2_B  TM=4.433E-01  e=1.531E-05  Catenovulum maritimum
  7phv-assembly2_D  TM=5.124E-01  e=5.667E-02  Plasmodium falciparum 3D7

Radius of gyration: 28.19 Å; Cα contacts (8 Å, |Δi|>4): 1705; chains: 2; bounding box: 47×83×64 Å

Secondary structure (DSSP, 8-state):
-EEEEEEEEE--SSTTTSSBEEEEESSSSB-EESGGGS-SB---STTS-EEEEEEEE-TTS-EEEEEEE---HHHHHHTSTT-HHHHHHHS--EEEEEEESSSSSBPPPEEEE-S-TTB---EEEEEEEETTTTEEEEEEEE-BGGGTT-S-EEEEEEESSSSS-PPPEEEE--SSS-EEEEEEEEETTEEEEEEEESSSSSEEEEEEESSTT---EE-HHHHHHHTTS-TT-EEEEEEEE-TTS-EEEEEEE-SS-TTT-EEEEEEES-GGG---EE-GGG-B--TTEEEEEEEEEEHHHHHHHHT----GGG-/-EEEEEEEEE--SSTTTSSBEEEEESSSSB-EESGGGS-SB---STTS-EEEEEEEE-TTS-EEEEEEE---HHHHHHTSTT-HHHHHHHS--EEEEEEESSSSSBPPPEEEE---TTB---EEEEEEEETTTTEEEEEEEE-BGGGTT-S-EEEEEEESSSSS-PPPEEEE--SSS-EEEEEEEEETTEEEEEEEESSSSSEEEEEEESSTT---EE-HHHHHHHTTS-TT-EEEEEEEE-TTS-EEEEEEE-SS-TTT-EEEEEEES-GGG---EE-GGG-B--TTEEEEEEEEEEHHHHHHHHT----GGG-

InterPro domains:
  IPR023296 Glycosyl hydrolase, five-bladed beta-propeller domain superfamily [G3DSA:2.115.10.20] (28-303)
  IPR023296 Glycosyl hydrolase, five-bladed beta-propeller domain superfamily [SSF75005] (38-297)
  IPR050727 Glycosyl hydrolase 43 family arabinanases [PTHR43301] (4-282)

Solvent-accessible surface area (backbone atoms only — not comparable to full-atom values): 32163 Å² total; per-residue (Å²): 122,63,18,33,39,34,38,22,16,28,81,33,51,41,73,74,16,27,22,38,29,44,30,37,22,67,76,80,35,51,42,40,64,25,41,88,68,40,65,76,47,78,52,68,58,89,59,45,12,26,32,32,29,23,57,48,70,46,97,88,58,35,36,37,38,36,23,13,32,38,35,56,64,42,23,30,78,59,70,39,75,71,33,69,64,51,39,43,54,67,33,40,48,28,31,34,35,37,41,20,76,71,86,75,62,64,51,72,85,38,80,41,77,59,68,60,88,52,43,13,18,42,35,25,35,30,71,39,78,36,77,88,76,68,32,31,41,39,33,30,14,31,22,30,51,93,62,72,48,49,66,22,22,33,32,32,29,40,28,80,74,83,76,58,67,49,77,61,42,82,51,48,71,56,93,82,29,28,34,36,31,48,33,65,47,76,59,96,79,27,29,36,37,35,30,23,28,67,37,92,57,55,19,65,45,40,28,35,20,77,36,92,71,37,75,68,44,75,42,67,54,26,48,62,42,47,62,73,60,74,89,55,39,42,33,40,48,29,57,43,74,43,94,88,59,29,34,39,36,34,34,28,41,49,95,55,55,60,86,67,31,35,73,47,43,25,39,21,74,45,78,89,63,26,54,40,42,80,50,60,88,67,51,44,70,58,84,35,56,35,42,32,25,53,38,82,37,43,53,69,55,45,53,52,46,70,70,38,65,83,52,80,79,74,78,122,62,21,32,36,35,37,23,16,29,82,35,50,41,74,74,17,28,23,37,29,45,31,36,22,68,75,79,35,50,43,39,63,23,41,88,67,41,66,79,46,77,52,68,59,89,58,44,12,27,34,32,29,22,58,47,71,44,96,87,58,36,37,37,39,36,23,13,30,37,34,56,64,41,24,30,78,59,70,39,77,68,33,68,65,51,40,43,56,68,34,40,51,30,31,35,37,36,40,22,78,73,86,75,61,63,51,72,85,37,81,43,74,62,58,63,88,50,42,13,19,43,35,26,33,28,72,39,78,34,77,89,75,67,32,31,42,38,32,28,15,30,21,30,51,93,61,73,51,49,66,23,22,32,32,31,29,40,28,80,75,84,76,57,67,44,75,60,41,82,52,49,72,55,93,82,28,27,34,37,30,49,33,67,46,77,58,95,80,27,29,36,37,34,31,23,28,66,36,92,55,54,20,64,44,41,28,36,20,77,35,92,70,38,76,69,43,77,42,67,54,25,50,63,43,46,62,73,60,74,89,54,39,41,35,39,47,30,57,43,74,42,95,87,58,30,35,38,37,36,34,28,40,50,95,55,55,58,88,66,29,34,72,46,41,25,38,20,73,46,79,88,63,24,52,40,42,80,50,58,89,66,51,44,70,58,84,35,57,35,40,30,25,54,38,83,37,43,52,68,55,44,53,52,45,71,69,37,64,81,53,79,80,74,79

pLDDT: mean 93.16, std 7.13, range [65.06, 98.81]